Protein AF-A0A8K0K5D2-F1 (afdb_monomer_lite)

Organism: Ladona fulva (NCBI:txid123851)

Radius of gyration: 26.98 Å; chains: 1; bounding box: 71×45×86 Å

Sequence (414 aa):
MEVMEEGNLMDRVQILLQRDLAYYEKNQKVLQERLCSEVVGGQLDFPHHASFASVKLVSWWEGEYVAAFHKPSGFLPTREDELKADGASDSDEAEAPVRTSVPEEFVRLTQSSSAQLLEHLHTLSQEALDHADLTVLTGTLGAAALTRNSLWCYNELLKRGSDVGGLSLYSCFKQFNEMVEALAERLLDLHNRLLSLYILQDADSLNWEQNQPFFEGQRGSFIIQMWWCYMQGTKEDLWNTVPPKTAQRVFAGMLNESLTILTVRYSQASPSMSRGSLLVLDISNLLLCVRHLLPTICTNKSELIGLSNQNKVVRDIHAKCHELLSCLIIRGCPLPLLYKHFRKTGDTVPIFSQRPTTPAPWYMVVSPNFFPELPTKEFTTKDLQDKFAVALDLIVLMAQPEASWPLLLKAYIP

Structure (mmCIF, N/CA/C/O backbone):
data_AF-A0A8K0K5D2-F1
#
_entry.id   AF-A0A8K0K5D2-F1
#
loop_
_atom_site.group_PDB
_atom_site.id
_atom_site.type_symbol
_atom_site.label_atom_id
_atom_site.label_alt_id
_atom_site.label_comp_id
_atom_site.label_asym_id
_atom_site.label_entity_id
_atom_site.label_seq_id
_atom_site.pdbx_PDB_ins_code
_atom_site.Cartn_x
_atom_site.Cartn_y
_atom_site.Cartn_z
_atom_site.occupancy
_atom_site.B_iso_or_equiv
_atom_site.auth_seq_id
_atom_site.auth_comp_id
_atom_site.auth_asym_id
_atom_site.auth_atom_id
_atom_site.pdbx_PDB_model_num
ATOM 1 N N . MET A 1 1 ? -0.897 0.583 -30.773 1.00 53.53 1 MET A N 1
ATOM 2 C CA . MET A 1 1 ? -0.186 1.756 -31.324 1.00 53.53 1 MET A CA 1
ATOM 3 C C . MET A 1 1 ? 0.954 1.213 -32.176 1.00 53.53 1 MET A C 1
ATOM 5 O O . MET A 1 1 ? 1.812 0.547 -31.617 1.00 53.53 1 MET A O 1
ATOM 9 N N . GLU A 1 2 ? 0.930 1.394 -33.498 1.00 49.62 2 GLU A N 1
ATOM 10 C CA . GLU A 1 2 ? 2.042 0.973 -34.369 1.00 49.62 2 GLU A CA 1
ATOM 11 C C . GLU A 1 2 ? 3.154 2.024 -34.307 1.00 49.62 2 GLU A C 1
ATOM 13 O O . GLU A 1 2 ? 2.929 3.205 -34.588 1.00 49.62 2 GLU A O 1
ATOM 18 N N . VAL A 1 3 ? 4.346 1.617 -33.878 1.00 58.38 3 VAL A N 1
ATOM 19 C CA . VAL A 1 3 ? 5.532 2.477 -33.787 1.00 58.38 3 VAL A CA 1
ATOM 20 C C . VAL A 1 3 ? 6.491 2.041 -34.887 1.00 58.38 3 VAL A C 1
ATOM 22 O O . VAL A 1 3 ? 6.692 0.845 -35.063 1.00 58.38 3 VAL A O 1
ATOM 25 N N . MET A 1 4 ? 7.058 2.993 -35.633 1.00 57.72 4 MET A N 1
ATOM 26 C CA . MET A 1 4 ? 8.038 2.686 -36.680 1.00 57.72 4 MET A CA 1
ATOM 27 C C . MET A 1 4 ? 9.211 1.891 -36.091 1.00 57.72 4 MET A C 1
ATOM 29 O O . MET A 1 4 ? 9.847 2.334 -35.131 1.00 57.72 4 MET A O 1
ATOM 33 N N . GLU A 1 5 ? 9.482 0.715 -36.658 1.00 57.72 5 GLU A N 1
ATOM 34 C CA . GLU A 1 5 ? 10.556 -0.175 -36.198 1.00 57.72 5 GLU A CA 1
ATOM 35 C C . GLU A 1 5 ? 11.921 0.160 -36.820 1.00 57.72 5 GLU A C 1
ATOM 37 O O . GLU A 1 5 ? 12.951 -0.269 -36.294 1.00 57.72 5 GLU A O 1
ATOM 42 N N . GLU A 1 6 ? 11.936 0.994 -37.863 1.00 55.28 6 GLU A N 1
ATOM 43 C CA . GLU A 1 6 ? 13.116 1.373 -38.643 1.00 55.28 6 GLU A CA 1
ATOM 44 C C . GLU A 1 6 ? 13.497 2.847 -38.400 1.00 55.28 6 GLU A C 1
ATOM 46 O O . GLU A 1 6 ? 12.643 3.735 -38.437 1.00 55.28 6 GLU A O 1
ATOM 51 N N . GLY A 1 7 ? 14.781 3.109 -38.123 1.00 64.00 7 GLY A N 1
ATOM 52 C CA . GLY A 1 7 ? 15.329 4.452 -37.872 1.00 64.00 7 GLY A CA 1
ATOM 53 C C . GLY A 1 7 ? 16.227 4.544 -36.630 1.00 64.00 7 GLY A C 1
ATOM 54 O O . GLY A 1 7 ? 16.322 3.597 -35.847 1.00 64.00 7 GLY A O 1
ATOM 55 N N . ASN A 1 8 ? 16.882 5.698 -36.447 1.00 80.50 8 ASN A N 1
ATOM 56 C CA . ASN A 1 8 ? 17.712 5.989 -35.271 1.00 80.50 8 ASN A CA 1
ATOM 57 C C . ASN A 1 8 ? 16.863 5.914 -33.988 1.00 80.50 8 ASN A C 1
ATOM 59 O O . ASN A 1 8 ? 15.757 6.456 -33.934 1.00 80.50 8 ASN A O 1
ATOM 63 N N . LEU A 1 9 ? 17.383 5.255 -32.945 1.00 81.38 9 LEU A N 1
ATOM 64 C CA . LEU A 1 9 ? 16.699 5.094 -31.661 1.00 81.38 9 LEU A CA 1
ATOM 65 C C . LEU A 1 9 ? 16.217 6.432 -31.086 1.00 81.38 9 LEU A C 1
ATOM 67 O O . LEU A 1 9 ? 15.094 6.512 -30.600 1.00 81.38 9 LEU A O 1
ATOM 71 N N . MET A 1 10 ? 17.024 7.490 -31.168 1.00 86.56 10 MET A N 1
ATOM 72 C CA . MET A 1 10 ? 16.673 8.779 -30.564 1.00 86.56 10 MET A CA 1
ATOM 73 C C . MET A 1 10 ? 15.454 9.435 -31.223 1.00 86.56 10 MET A C 1
ATOM 75 O O . MET A 1 10 ? 14.597 9.965 -30.515 1.00 86.56 10 MET A O 1
ATOM 79 N N . ASP A 1 11 ? 15.323 9.328 -32.546 1.00 84.38 11 ASP A N 1
ATOM 80 C CA . ASP A 1 11 ? 14.162 9.850 -33.278 1.00 84.38 11 ASP A CA 1
ATOM 81 C C . ASP A 1 11 ? 12.899 9.055 -32.921 1.00 84.38 11 ASP A C 1
ATOM 83 O O . ASP A 1 11 ? 11.819 9.612 -32.707 1.00 84.38 11 ASP A O 1
ATOM 87 N N . ARG A 1 12 ? 13.043 7.733 -32.772 1.00 86.50 12 ARG A N 1
ATOM 88 C CA . ARG A 1 12 ? 11.950 6.849 -32.352 1.00 86.50 12 ARG A CA 1
ATOM 89 C C . ARG A 1 12 ? 11.453 7.171 -30.949 1.00 86.50 12 ARG A C 1
ATOM 91 O O . ARG A 1 12 ? 10.247 7.126 -30.724 1.00 86.50 12 ARG A O 1
ATOM 98 N N . VAL A 1 13 ? 12.356 7.491 -30.019 1.00 89.31 13 VAL A N 1
ATOM 99 C CA . VAL A 1 13 ? 11.999 7.874 -28.644 1.00 89.31 13 VAL A CA 1
ATOM 100 C C . VAL A 1 13 ? 11.172 9.154 -28.642 1.00 89.31 13 VAL A C 1
ATOM 102 O O . VAL A 1 13 ? 10.102 9.171 -28.040 1.00 89.31 13 VAL A O 1
ATOM 105 N N . GLN A 1 14 ? 11.588 10.185 -29.379 1.00 89.12 14 GLN A N 1
ATOM 106 C CA . GLN A 1 14 ? 10.822 11.432 -29.470 1.00 89.12 14 GLN A CA 1
ATOM 107 C C . GLN A 1 14 ? 9.414 11.202 -30.031 1.00 89.12 14 GLN A C 1
ATOM 109 O O . GLN A 1 14 ? 8.433 11.663 -29.448 1.00 89.12 14 GLN A O 1
ATOM 114 N N . ILE A 1 15 ? 9.296 10.435 -31.119 1.00 89.88 15 ILE A N 1
ATOM 115 C CA . ILE A 1 15 ? 8.000 10.108 -31.731 1.00 89.88 15 ILE A CA 1
ATOM 116 C C . ILE A 1 15 ? 7.124 9.293 -30.769 1.00 89.88 15 ILE A C 1
ATOM 118 O O . ILE A 1 15 ? 5.917 9.523 -30.688 1.00 89.88 15 ILE A O 1
ATOM 122 N N . LEU A 1 16 ? 7.711 8.337 -30.044 1.00 91.88 16 LEU A N 1
ATOM 123 C CA . LEU A 1 16 ? 6.999 7.509 -29.073 1.00 91.88 16 LEU A CA 1
ATOM 124 C C . LEU A 1 16 ? 6.401 8.360 -27.950 1.00 91.88 16 LEU A C 1
ATOM 126 O O . LEU A 1 16 ? 5.209 8.239 -27.680 1.00 91.88 16 LEU A O 1
ATOM 130 N N . LEU A 1 17 ? 7.200 9.239 -27.340 1.00 92.81 17 LEU A N 1
ATOM 131 C CA . LEU A 1 17 ? 6.755 10.089 -26.232 1.00 92.81 17 LEU A CA 1
ATOM 132 C C . LEU A 1 17 ? 5.709 11.115 -26.687 1.00 92.81 17 LEU A C 1
ATOM 134 O O . LEU A 1 17 ? 4.690 11.285 -26.025 1.00 92.81 17 LEU A O 1
ATOM 138 N N . GLN A 1 18 ? 5.886 11.722 -27.867 1.00 91.44 18 GLN A N 1
ATOM 139 C CA . GLN A 1 18 ? 4.879 12.618 -28.451 1.00 91.44 18 GLN A CA 1
ATOM 140 C C . GLN A 1 18 ? 3.539 11.910 -28.688 1.00 91.44 18 GLN A C 1
ATOM 142 O O . GLN A 1 18 ? 2.478 12.475 -28.425 1.00 91.44 18 GLN A O 1
ATOM 147 N N . ARG A 1 19 ? 3.565 10.665 -29.177 1.00 90.62 19 ARG A N 1
ATOM 148 C CA . ARG A 1 19 ? 2.346 9.872 -29.399 1.00 90.62 19 ARG A CA 1
ATOM 149 C C . ARG A 1 19 ? 1.691 9.430 -28.098 1.00 90.62 19 ARG A C 1
ATOM 151 O O . ARG A 1 19 ? 0.464 9.390 -28.042 1.00 90.62 19 ARG A O 1
ATOM 158 N N . ASP A 1 20 ? 2.485 9.092 -27.087 1.00 91.50 20 ASP A N 1
ATOM 159 C CA . ASP A 1 20 ? 1.987 8.750 -25.755 1.00 91.50 20 ASP A CA 1
ATOM 160 C C . ASP A 1 20 ? 1.279 9.955 -25.119 1.00 91.50 20 ASP A C 1
ATOM 162 O O . ASP A 1 20 ? 0.144 9.827 -24.660 1.00 91.50 20 ASP A O 1
ATOM 166 N N . LEU A 1 21 ? 1.876 11.149 -25.217 1.00 90.88 21 LEU A N 1
ATOM 167 C CA . LEU A 1 21 ? 1.262 12.386 -24.735 1.00 90.88 21 LEU A CA 1
ATOM 168 C C . LEU A 1 21 ? -0.018 12.737 -25.508 1.00 90.88 21 LEU A C 1
ATOM 170 O O . LEU A 1 21 ? -1.050 12.986 -24.896 1.00 90.88 21 LEU A O 1
ATOM 174 N N . ALA A 1 22 ? -0.007 12.666 -26.842 1.00 91.25 22 ALA A N 1
ATOM 175 C CA . ALA A 1 22 ? -1.207 12.913 -27.649 1.00 91.25 22 ALA A CA 1
ATOM 176 C C . ALA A 1 22 ? -2.334 11.901 -27.356 1.00 91.25 22 ALA A C 1
ATOM 178 O O . ALA A 1 22 ? -3.524 12.226 -27.419 1.00 91.25 22 ALA A O 1
ATOM 179 N N . TYR A 1 23 ? -1.979 10.652 -27.036 1.00 91.00 23 TYR A N 1
ATOM 180 C CA . TYR A 1 23 ? -2.945 9.652 -26.591 1.00 91.00 23 TYR A CA 1
ATOM 181 C C . TYR A 1 23 ? -3.534 10.018 -25.226 1.00 91.00 23 TYR A C 1
ATOM 183 O O . TYR A 1 23 ? -4.754 9.921 -25.062 1.00 91.00 23 TYR A O 1
ATOM 191 N N . TYR A 1 24 ? -2.696 10.459 -24.284 1.00 90.62 24 TYR A N 1
ATOM 192 C CA . TYR A 1 24 ? -3.140 10.965 -22.990 1.00 90.62 24 TYR A CA 1
ATOM 193 C C . TYR A 1 24 ? -4.082 12.162 -23.153 1.00 90.62 24 TYR A C 1
ATOM 195 O O . TYR A 1 24 ? -5.208 12.097 -22.674 1.00 90.62 24 TYR A O 1
ATOM 203 N N . GLU A 1 25 ? -3.703 13.193 -23.909 1.00 89.62 25 GLU A N 1
ATOM 204 C CA . GLU A 1 25 ? -4.535 14.384 -24.139 1.00 89.62 25 GLU A CA 1
ATOM 205 C C . GLU A 1 25 ? -5.926 14.018 -24.677 1.00 89.62 25 GLU A C 1
ATOM 207 O O . GLU A 1 25 ? -6.945 14.544 -24.223 1.00 89.62 25 GLU A O 1
ATOM 212 N N . LYS A 1 26 ? -5.986 13.054 -25.604 1.00 91.94 26 LYS A N 1
ATOM 213 C CA . LYS A 1 26 ? -7.237 12.607 -26.226 1.00 91.94 26 LYS A CA 1
ATOM 214 C C . LYS A 1 26 ? -8.108 11.737 -25.317 1.00 91.94 26 LYS A C 1
ATOM 216 O O . LYS A 1 26 ? -9.331 11.828 -25.398 1.00 91.94 26 LYS A O 1
ATOM 221 N N . ASN A 1 27 ? -7.510 10.841 -24.531 1.00 87.44 27 ASN A N 1
ATOM 222 C CA . ASN A 1 27 ? -8.244 9.785 -23.818 1.00 87.44 27 ASN A CA 1
ATOM 223 C C . ASN A 1 27 ? -8.239 9.948 -22.294 1.00 87.44 27 ASN A C 1
ATOM 225 O O . ASN A 1 27 ? -8.921 9.180 -21.617 1.00 87.44 27 ASN A O 1
ATOM 229 N N . GLN A 1 28 ? -7.466 10.902 -21.769 1.00 86.62 28 GLN A N 1
ATOM 230 C CA . GLN A 1 28 ? -7.230 11.135 -20.341 1.00 86.62 28 GLN A CA 1
ATOM 231 C C . GLN A 1 28 ? -6.779 9.862 -19.614 1.00 86.62 28 GLN A C 1
ATOM 233 O O . GLN A 1 28 ? -7.202 9.559 -18.506 1.00 86.62 28 GLN A O 1
ATOM 238 N N . LYS A 1 29 ? -5.968 9.045 -20.299 1.00 85.69 29 LYS A N 1
ATOM 239 C CA . LYS A 1 29 ? -5.442 7.771 -19.800 1.00 85.69 29 LYS A CA 1
ATOM 240 C C . LYS A 1 29 ? -4.073 7.505 -20.397 1.00 85.69 29 LYS A C 1
ATOM 242 O O . LYS A 1 29 ? -3.866 7.717 -21.589 1.00 85.69 29 LYS A O 1
ATOM 247 N N . VAL A 1 30 ? -3.174 6.963 -19.582 1.00 86.38 30 VAL A N 1
ATOM 248 C CA . VAL A 1 30 ? -1.895 6.421 -20.054 1.00 86.38 30 VAL A CA 1
ATOM 249 C C . VAL A 1 30 ? -2.147 5.039 -20.641 1.00 86.38 30 VAL A C 1
ATOM 251 O O . VAL A 1 30 ? -2.844 4.221 -20.036 1.00 86.38 30 VAL A O 1
ATOM 254 N N . LEU A 1 31 ? -1.596 4.767 -21.823 1.00 88.12 31 LEU A N 1
ATOM 255 C CA . LEU A 1 31 ? -1.657 3.431 -22.402 1.00 88.12 31 LEU A CA 1
ATOM 256 C C . LEU A 1 31 ? -0.750 2.508 -21.582 1.00 88.12 31 LEU A C 1
ATOM 258 O O . LEU A 1 31 ? 0.456 2.731 -21.514 1.00 88.12 31 LEU A O 1
ATOM 262 N N . GLN A 1 32 ? -1.327 1.492 -20.946 1.00 87.19 32 GLN A N 1
ATOM 263 C CA . GLN A 1 32 ? -0.599 0.552 -20.095 1.00 87.19 32 GLN A CA 1
ATOM 264 C C . GLN A 1 32 ? -0.482 -0.812 -20.771 1.00 87.19 32 GLN A C 1
ATOM 266 O O . GLN A 1 32 ? -1.397 -1.255 -21.467 1.00 87.19 32 GLN A O 1
ATOM 271 N N . GLU A 1 33 ? 0.638 -1.483 -20.536 1.00 87.44 33 GLU A N 1
ATOM 272 C CA . GLU A 1 33 ? 0.908 -2.843 -20.988 1.00 87.44 33 GLU A CA 1
ATOM 273 C C . GLU A 1 33 ? 1.219 -3.720 -19.770 1.00 87.44 33 GLU A C 1
ATOM 275 O O . GLU A 1 33 ? 1.858 -3.277 -18.809 1.00 87.44 33 GLU A O 1
ATOM 280 N N . ARG A 1 34 ? 0.704 -4.952 -19.783 1.00 85.12 34 ARG A N 1
ATOM 281 C CA . ARG A 1 34 ? 0.892 -5.912 -18.694 1.00 85.12 34 ARG A CA 1
ATOM 282 C C . ARG A 1 34 ? 2.245 -6.593 -18.852 1.00 85.12 34 ARG A C 1
ATOM 284 O O . ARG A 1 34 ? 2.533 -7.147 -19.908 1.00 85.12 34 ARG A O 1
ATOM 291 N N . LEU A 1 35 ? 3.045 -6.580 -17.792 1.00 83.12 35 LEU A N 1
ATOM 292 C CA . LEU A 1 35 ? 4.319 -7.293 -17.747 1.00 83.12 35 LEU A CA 1
ATOM 293 C C . LEU A 1 35 ? 4.099 -8.775 -17.407 1.00 83.12 35 LEU A C 1
ATOM 295 O O . LEU A 1 35 ? 3.074 -9.142 -16.824 1.00 83.12 35 LEU A O 1
ATOM 299 N N . CYS A 1 36 ? 5.058 -9.632 -17.777 1.00 73.94 36 CYS A N 1
ATOM 300 C CA . CYS A 1 36 ? 4.991 -11.067 -17.490 1.00 73.94 36 CYS A CA 1
ATOM 301 C C . CYS A 1 36 ? 4.777 -11.306 -15.989 1.00 73.94 36 CYS A C 1
ATOM 303 O O . CYS A 1 36 ? 5.543 -10.811 -15.160 1.00 73.94 36 CYS A O 1
ATOM 305 N N . SER A 1 37 ? 3.752 -12.090 -15.641 1.00 67.38 37 SER A N 1
ATOM 306 C CA . SER A 1 37 ? 3.362 -12.347 -14.250 1.00 67.38 37 SER A CA 1
ATOM 307 C C . SER A 1 37 ? 4.452 -13.021 -13.417 1.00 67.38 37 SER A C 1
ATOM 309 O O . SER A 1 37 ? 4.413 -12.915 -12.199 1.00 67.38 37 SER A O 1
ATOM 311 N N . GLU A 1 38 ? 5.413 -13.691 -14.054 1.00 67.81 38 GLU A N 1
ATOM 312 C CA . GLU A 1 38 ? 6.522 -14.374 -13.377 1.00 67.81 38 GLU A CA 1
ATOM 313 C C . GLU A 1 38 ? 7.615 -13.418 -12.879 1.00 67.81 38 GLU A C 1
ATOM 315 O O . GLU A 1 38 ? 8.400 -13.784 -12.009 1.00 67.81 38 GLU A O 1
ATOM 320 N N . VAL A 1 39 ? 7.674 -12.198 -13.424 1.00 73.56 39 VAL A N 1
ATOM 321 C CA . VAL A 1 39 ? 8.721 -11.209 -13.112 1.00 73.56 39 VAL A CA 1
ATOM 322 C C . VAL A 1 39 ? 8.238 -10.173 -12.095 1.00 73.56 39 VAL A C 1
ATOM 324 O O . VAL A 1 39 ? 9.048 -9.440 -11.531 1.00 73.56 39 VAL A O 1
ATOM 327 N N . VAL A 1 40 ? 6.926 -10.097 -11.853 1.00 82.06 40 VAL A N 1
ATOM 328 C CA . VAL A 1 40 ? 6.324 -9.078 -10.989 1.00 82.06 40 VAL A CA 1
ATOM 329 C C . VAL A 1 40 ? 6.825 -9.204 -9.551 1.00 82.06 40 VAL A C 1
ATOM 331 O O . VAL A 1 40 ? 6.923 -10.299 -9.017 1.00 82.06 40 VAL A O 1
ATOM 334 N N . GLY A 1 41 ? 7.125 -8.063 -8.923 1.00 84.12 41 GLY A N 1
ATOM 335 C CA . GLY A 1 41 ? 7.631 -7.994 -7.560 1.00 84.12 41 GLY A CA 1
ATOM 336 C C . GLY A 1 41 ? 9.082 -8.454 -7.426 1.00 84.12 41 GLY A C 1
ATOM 337 O O . GLY A 1 41 ? 9.992 -7.852 -8.009 1.00 84.12 41 GLY A O 1
ATOM 338 N N . GLY A 1 42 ? 9.333 -9.440 -6.567 1.00 83.06 42 GLY A N 1
ATOM 339 C CA . GLY A 1 42 ? 10.688 -9.922 -6.282 1.00 83.06 42 GLY A CA 1
ATOM 340 C C . GLY A 1 42 ? 11.615 -8.888 -5.614 1.00 83.06 42 GLY A C 1
ATOM 341 O O . GLY A 1 42 ? 11.189 -7.967 -4.906 1.00 83.06 42 GLY A O 1
ATOM 342 N N . GLN A 1 43 ? 12.936 -9.042 -5.774 1.00 83.56 43 GLN A N 1
ATOM 343 C CA . GLN A 1 43 ? 13.911 -8.186 -5.077 1.00 83.56 43 GLN A CA 1
ATOM 344 C C . GLN A 1 43 ? 13.845 -6.723 -5.537 1.00 83.56 43 GLN A C 1
ATOM 346 O O . GLN A 1 43 ? 13.890 -5.835 -4.684 1.00 83.56 43 GLN A O 1
ATOM 351 N N . LEU A 1 44 ? 13.693 -6.493 -6.844 1.00 86.69 44 LEU A N 1
ATOM 352 C CA . LEU A 1 44 ? 13.645 -5.159 -7.451 1.00 86.69 44 LEU A CA 1
ATOM 353 C C . LEU A 1 44 ? 12.244 -4.534 -7.460 1.00 86.69 44 LEU A C 1
ATOM 355 O O . LEU A 1 44 ? 12.114 -3.380 -7.858 1.00 86.69 44 LEU A O 1
ATOM 359 N N . ASP A 1 45 ? 11.217 -5.252 -6.997 1.00 90.44 45 ASP A N 1
ATOM 360 C CA . ASP A 1 45 ? 9.832 -4.772 -6.957 1.00 90.44 45 ASP A CA 1
ATOM 361 C C . ASP A 1 45 ? 9.337 -4.355 -8.353 1.00 90.44 45 ASP A C 1
ATOM 363 O O . ASP A 1 45 ? 9.116 -3.176 -8.627 1.00 90.44 45 ASP A O 1
ATOM 367 N N . PHE A 1 46 ? 9.270 -5.303 -9.291 1.00 90.25 46 PHE A N 1
ATOM 368 C CA . PHE A 1 46 ? 8.736 -5.029 -10.628 1.00 90.25 46 PHE A CA 1
ATOM 369 C C . PHE A 1 46 ? 7.228 -4.754 -10.585 1.00 90.25 46 PHE A C 1
ATOM 371 O O . PHE A 1 46 ? 6.522 -5.369 -9.787 1.00 90.25 46 PHE A O 1
ATOM 378 N N . PRO A 1 47 ? 6.715 -3.855 -11.440 1.00 91.00 47 PRO A N 1
ATOM 379 C CA . PRO A 1 47 ? 5.286 -3.577 -11.515 1.00 91.00 47 PRO A CA 1
ATOM 380 C C . PRO A 1 47 ? 4.509 -4.672 -12.262 1.00 91.00 47 PRO A C 1
ATOM 382 O O . PRO A 1 47 ? 5.068 -5.391 -13.084 1.00 91.00 47 PRO A O 1
ATOM 385 N N . HIS A 1 48 ? 3.193 -4.744 -12.035 1.00 86.94 48 HIS A N 1
ATOM 386 C CA . HIS A 1 48 ? 2.275 -5.537 -12.869 1.00 86.94 48 HIS A CA 1
ATOM 387 C C . HIS A 1 48 ? 2.045 -4.903 -14.249 1.00 86.94 48 HIS A C 1
ATOM 389 O O . HIS A 1 48 ? 1.940 -5.604 -15.257 1.00 86.94 48 HIS A O 1
ATOM 395 N N . HIS A 1 49 ? 1.960 -3.573 -14.282 1.00 88.62 49 HIS A N 1
ATOM 396 C CA . HIS A 1 49 ? 1.678 -2.779 -15.470 1.00 88.62 49 HIS A CA 1
ATOM 397 C C . HIS A 1 49 ? 2.666 -1.619 -15.565 1.00 88.62 49 HIS A C 1
ATOM 399 O O . HIS A 1 49 ? 3.051 -1.028 -14.557 1.00 88.62 49 HIS A O 1
ATOM 405 N N . ALA A 1 50 ? 3.061 -1.266 -16.780 1.00 90.44 50 ALA A N 1
ATOM 406 C CA . ALA A 1 50 ? 3.881 -0.091 -17.045 1.00 90.44 50 ALA A CA 1
ATOM 407 C C . ALA A 1 50 ? 3.343 0.646 -18.274 1.00 90.44 50 ALA A C 1
ATOM 409 O O . ALA A 1 50 ? 2.575 0.081 -19.056 1.00 90.44 50 ALA A O 1
ATOM 410 N N . SER A 1 51 ? 3.716 1.918 -18.450 1.00 91.94 51 SER A N 1
ATOM 411 C CA . SER A 1 51 ? 3.306 2.650 -19.651 1.00 91.94 51 SER A CA 1
ATOM 412 C C . SER A 1 51 ? 3.887 1.983 -20.895 1.00 91.94 51 SER A C 1
ATOM 414 O O . SER A 1 51 ? 5.048 1.565 -20.901 1.00 91.94 51 SER A O 1
ATOM 416 N N . PHE A 1 52 ? 3.102 1.932 -21.968 1.00 91.19 52 PHE A N 1
ATOM 417 C CA . PHE A 1 52 ? 3.517 1.387 -23.258 1.00 91.19 52 PHE A CA 1
ATOM 418 C C . PHE A 1 52 ? 4.836 2.013 -23.732 1.00 91.19 52 PHE A C 1
ATOM 420 O O . PHE A 1 52 ? 5.728 1.310 -24.209 1.00 91.19 52 PHE A O 1
ATOM 427 N N . ALA A 1 53 ? 5.002 3.325 -23.528 1.00 92.19 53 ALA A N 1
ATOM 428 C CA . ALA A 1 53 ? 6.237 4.028 -23.851 1.00 92.19 53 ALA A CA 1
ATOM 429 C C . ALA A 1 53 ? 7.459 3.456 -23.106 1.00 92.19 53 ALA A C 1
ATOM 431 O O . ALA A 1 53 ? 8.488 3.191 -23.726 1.00 92.19 53 ALA A O 1
ATOM 432 N N . SER A 1 54 ? 7.344 3.210 -21.797 1.00 93.50 54 SER A N 1
ATOM 433 C CA . SER A 1 54 ? 8.439 2.640 -20.999 1.00 93.50 54 SER A CA 1
ATOM 434 C C . SER A 1 54 ? 8.760 1.193 -21.387 1.00 93.50 54 SER A C 1
ATOM 436 O O . SER A 1 54 ? 9.932 0.847 -21.520 1.00 93.50 54 SER A O 1
ATOM 438 N N . VAL A 1 55 ? 7.741 0.369 -21.661 1.00 92.06 55 VAL A N 1
ATOM 439 C CA . VAL A 1 55 ? 7.926 -1.026 -22.094 1.00 92.06 55 VAL A CA 1
ATOM 440 C C . VAL A 1 55 ? 8.665 -1.085 -23.428 1.00 92.06 55 VAL A C 1
ATOM 442 O O . VAL A 1 55 ? 9.648 -1.820 -23.568 1.00 92.06 55 VAL A O 1
ATOM 445 N N . LYS A 1 56 ? 8.248 -0.271 -24.406 1.00 91.38 56 LYS A N 1
ATOM 446 C CA . LYS A 1 56 ? 8.921 -0.207 -25.709 1.00 91.38 56 LYS A CA 1
ATOM 447 C C . LYS A 1 56 ? 10.335 0.338 -25.598 1.00 91.38 56 LYS A C 1
ATOM 449 O O . LYS A 1 56 ? 11.229 -0.231 -26.218 1.00 91.38 56 LYS A O 1
ATOM 454 N N . LEU A 1 57 ? 10.556 1.369 -24.785 1.00 92.19 57 LEU A N 1
ATOM 455 C CA . LEU A 1 57 ? 11.891 1.922 -24.579 1.00 92.19 57 LEU A CA 1
ATOM 456 C C . LEU A 1 57 ? 12.857 0.876 -24.011 1.00 92.19 57 LEU A C 1
ATOM 458 O O . LEU A 1 57 ? 13.943 0.688 -24.552 1.00 92.19 57 LEU A O 1
ATOM 462 N N . VAL A 1 58 ? 12.441 0.157 -22.969 1.00 92.12 58 VAL A N 1
ATOM 463 C CA . VAL A 1 58 ? 13.253 -0.894 -22.344 1.00 92.12 58 VAL A CA 1
ATOM 464 C C . VAL A 1 58 ? 13.511 -2.055 -23.309 1.00 92.12 58 VAL A C 1
ATOM 466 O O . VAL A 1 58 ? 14.630 -2.561 -23.362 1.00 92.12 58 VAL A O 1
ATOM 469 N N . SER A 1 59 ? 12.521 -2.420 -24.129 1.00 90.12 59 SER A N 1
ATOM 470 C CA . SER A 1 59 ? 12.692 -3.427 -25.188 1.00 90.12 59 SER A CA 1
ATOM 471 C C . SER A 1 59 ? 13.718 -2.988 -26.238 1.00 90.12 59 SER A C 1
ATOM 473 O O . SER A 1 59 ? 14.506 -3.795 -26.727 1.00 90.12 59 SER A O 1
ATOM 475 N N . TRP A 1 60 ? 13.740 -1.700 -26.592 1.00 90.44 60 TRP A N 1
ATOM 476 C CA . TRP A 1 60 ? 14.742 -1.164 -27.514 1.00 90.44 60 TRP A CA 1
ATOM 477 C C . TRP A 1 60 ? 16.131 -1.116 -26.886 1.00 90.44 60 TRP A C 1
ATOM 479 O O . TRP A 1 60 ? 17.099 -1.427 -27.574 1.00 90.44 60 TRP A O 1
ATOM 489 N N . TRP A 1 61 ? 16.232 -0.788 -25.596 1.00 92.00 61 TRP A N 1
ATOM 490 C CA . TRP A 1 61 ? 17.494 -0.875 -24.862 1.00 92.00 61 TRP A CA 1
ATOM 491 C C . TRP A 1 61 ? 18.042 -2.298 -24.828 1.00 92.00 61 TRP A C 1
ATOM 493 O O . TRP A 1 61 ? 19.239 -2.461 -25.025 1.00 92.00 61 TRP A O 1
ATOM 503 N N . GLU A 1 62 ? 17.198 -3.318 -24.653 1.00 89.69 62 GLU A N 1
ATOM 504 C CA . GLU A 1 62 ? 17.659 -4.712 -24.707 1.00 89.69 62 GLU A CA 1
ATOM 505 C C . GLU A 1 62 ? 18.234 -5.049 -26.089 1.00 89.69 62 GLU A C 1
ATOM 507 O O . GLU A 1 62 ? 19.317 -5.621 -26.186 1.00 89.69 62 GLU A O 1
ATOM 512 N N . GLY A 1 63 ? 17.566 -4.622 -27.166 1.00 86.81 63 GLY A N 1
ATOM 513 C CA . GLY A 1 63 ? 18.084 -4.790 -28.527 1.00 86.81 63 GLY A CA 1
ATOM 514 C C . GLY A 1 63 ? 19.441 -4.108 -28.743 1.00 86.81 63 GLY A C 1
ATOM 515 O O . GLY A 1 63 ? 20.336 -4.696 -29.346 1.00 86.81 63 GLY A O 1
ATOM 516 N N . GLU A 1 64 ? 19.624 -2.894 -28.214 1.00 87.62 64 GLU A N 1
ATOM 517 C CA . GLU A 1 64 ? 20.915 -2.191 -28.263 1.00 87.62 64 GLU A CA 1
ATOM 518 C C . GLU A 1 64 ? 21.984 -2.831 -27.366 1.00 87.62 64 GLU A C 1
ATOM 520 O O . GLU A 1 64 ? 23.166 -2.796 -27.705 1.00 87.62 64 GLU A O 1
ATOM 525 N N . TYR A 1 65 ? 21.592 -3.430 -26.240 1.00 87.75 65 TYR A N 1
ATOM 526 C CA . TYR A 1 65 ? 22.498 -4.151 -25.351 1.00 87.75 65 TYR A CA 1
ATOM 527 C C . TYR A 1 65 ? 23.025 -5.426 -26.018 1.00 87.75 65 TYR A C 1
ATOM 529 O O . TYR A 1 65 ? 24.234 -5.655 -26.045 1.00 87.75 65 TYR A O 1
ATOM 537 N N . VAL A 1 66 ? 22.136 -6.229 -26.614 1.00 87.38 66 VAL A N 1
ATOM 538 C CA . VAL A 1 66 ? 22.510 -7.438 -27.366 1.00 87.38 66 VAL A CA 1
ATOM 539 C C . VAL A 1 66 ? 23.439 -7.085 -28.526 1.00 87.38 66 VAL A C 1
ATOM 541 O O . VAL A 1 66 ? 24.431 -7.777 -28.747 1.00 87.38 66 VAL A O 1
ATOM 544 N N . ALA A 1 67 ? 23.161 -5.983 -29.225 1.00 86.25 67 ALA A N 1
ATOM 545 C CA . ALA A 1 67 ? 24.022 -5.457 -30.277 1.00 86.25 67 ALA A CA 1
ATOM 546 C C . ALA A 1 67 ? 25.424 -5.071 -29.763 1.00 86.25 67 ALA A C 1
ATOM 548 O O . ALA A 1 67 ? 26.416 -5.430 -30.394 1.00 86.25 67 ALA A O 1
ATOM 549 N N . ALA A 1 68 ? 25.509 -4.411 -28.601 1.00 85.75 68 ALA A N 1
ATOM 550 C CA . ALA A 1 68 ? 26.766 -3.902 -28.044 1.00 85.75 68 ALA A CA 1
ATOM 551 C C . ALA A 1 68 ? 27.649 -4.969 -27.388 1.00 85.75 68 ALA A C 1
ATOM 553 O O . ALA A 1 68 ? 28.876 -4.865 -27.411 1.00 85.75 68 ALA A O 1
ATOM 554 N N . PHE A 1 69 ? 27.034 -5.960 -26.742 1.00 84.25 69 PHE A N 1
ATOM 555 C CA . PHE A 1 69 ? 27.731 -6.946 -25.909 1.00 84.25 69 PHE A CA 1
ATOM 556 C C . PHE A 1 69 ? 27.668 -8.370 -26.472 1.00 84.25 69 PHE A C 1
ATOM 558 O O . PHE A 1 69 ? 28.244 -9.280 -25.875 1.00 84.25 69 PHE A O 1
ATOM 565 N N . HIS A 1 70 ? 26.974 -8.573 -27.599 1.00 83.31 70 HIS A N 1
ATOM 566 C CA . HIS A 1 70 ? 26.772 -9.870 -28.261 1.00 83.31 70 HIS A CA 1
ATOM 567 C C . HIS A 1 70 ? 26.236 -10.967 -27.330 1.00 83.31 70 HIS A C 1
ATOM 569 O O . HIS A 1 70 ? 26.499 -12.156 -27.514 1.00 83.31 70 HIS A O 1
ATOM 575 N N . LYS A 1 71 ? 25.491 -10.564 -26.297 1.00 83.19 71 LYS A N 1
ATOM 576 C CA . LYS A 1 71 ? 24.895 -11.454 -25.306 1.00 83.19 71 LYS A CA 1
ATOM 577 C C . LYS A 1 71 ? 23.601 -10.830 -24.775 1.00 83.19 71 LYS A C 1
ATOM 579 O O . LYS A 1 71 ? 23.595 -9.625 -24.526 1.00 83.19 71 LYS A O 1
ATOM 584 N N . PRO A 1 72 ? 22.537 -11.621 -24.550 1.00 81.81 72 PRO A N 1
ATOM 585 C CA . PRO A 1 72 ? 21.354 -11.136 -23.848 1.00 81.81 72 PRO A CA 1
ATOM 586 C C . PRO A 1 72 ? 21.701 -10.704 -22.425 1.00 81.81 72 PRO A C 1
ATOM 588 O O . PRO A 1 72 ? 22.531 -11.327 -21.749 1.00 81.81 72 PRO A O 1
ATOM 591 N N . SER A 1 73 ? 21.036 -9.653 -21.947 1.00 79.19 73 SER A N 1
ATOM 592 C CA . SER A 1 73 ? 21.183 -9.209 -20.559 1.00 79.19 73 SER A CA 1
ATOM 593 C C . SER A 1 73 ? 20.549 -10.206 -19.576 1.00 79.19 73 SER A C 1
ATOM 595 O O . SER A 1 73 ? 20.903 -10.234 -18.395 1.00 79.19 73 SER A O 1
ATOM 597 N N . GLY A 1 74 ? 19.627 -11.042 -20.073 1.00 74.31 74 GLY A N 1
ATOM 598 C CA . GLY A 1 74 ? 18.792 -11.944 -19.279 1.00 74.31 74 GLY A CA 1
ATOM 599 C C . GLY A 1 74 ? 17.623 -11.235 -18.587 1.00 74.31 74 GLY A C 1
ATOM 600 O O . GLY A 1 74 ? 16.971 -11.839 -17.740 1.00 74.31 74 GLY A O 1
ATOM 601 N N . PHE A 1 75 ? 17.383 -9.958 -18.910 1.00 69.88 75 PHE A N 1
ATOM 602 C CA . PHE A 1 75 ? 16.307 -9.143 -18.347 1.00 69.88 75 PHE A CA 1
ATOM 603 C C . PHE A 1 75 ? 14.966 -9.337 -19.072 1.00 69.88 75 PHE A C 1
ATOM 605 O O . PHE A 1 75 ? 13.930 -9.431 -18.417 1.00 69.88 75 PHE A O 1
ATOM 612 N N . LEU A 1 76 ? 14.981 -9.416 -20.406 1.00 67.88 76 LEU A N 1
ATOM 613 C CA . LEU A 1 76 ? 13.822 -9.774 -21.229 1.00 67.88 76 LEU A CA 1
ATOM 614 C C . LEU A 1 76 ? 14.099 -11.099 -21.952 1.00 67.88 76 LEU A C 1
ATOM 616 O O .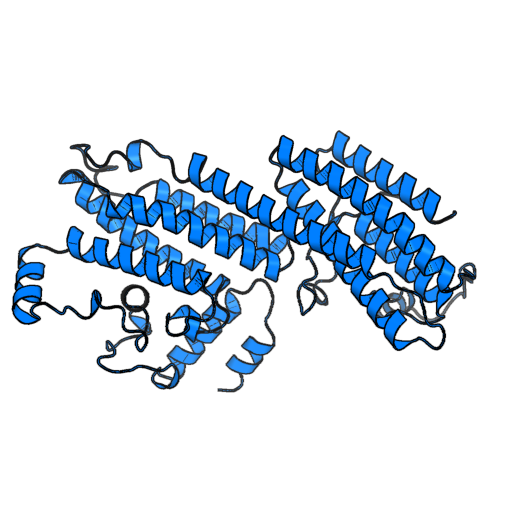 LEU A 1 76 ? 15.248 -11.336 -22.336 1.00 67.88 76 LEU A O 1
ATOM 620 N N . PRO A 1 77 ? 13.083 -11.961 -22.144 1.00 57.22 77 PRO A N 1
ATOM 621 C CA . PRO A 1 77 ? 13.226 -13.129 -23.002 1.00 57.22 77 PRO A CA 1
ATOM 622 C C . PRO A 1 77 ? 13.577 -12.679 -24.422 1.00 57.22 77 PRO A C 1
ATOM 624 O O . PRO A 1 77 ? 13.046 -11.688 -24.932 1.00 57.22 77 PRO A O 1
ATOM 627 N N . THR A 1 78 ? 14.503 -13.390 -25.058 1.00 55.66 78 THR A N 1
ATOM 628 C CA . THR A 1 78 ? 14.875 -13.102 -26.443 1.00 55.66 78 THR A CA 1
ATOM 629 C C . THR A 1 78 ? 13.731 -13.553 -27.350 1.00 55.66 78 THR A C 1
ATOM 631 O O . THR A 1 78 ? 13.070 -14.549 -27.071 1.00 55.66 78 THR A O 1
ATOM 634 N N . ARG A 1 79 ? 13.522 -12.890 -28.491 1.00 49.56 79 ARG A N 1
ATOM 635 C CA . ARG A 1 79 ? 12.533 -13.321 -29.502 1.00 49.56 79 ARG A CA 1
ATOM 636 C C . ARG A 1 79 ? 12.771 -14.773 -29.979 1.00 49.56 79 ARG A C 1
ATOM 638 O O . ARG A 1 79 ? 11.838 -15.460 -30.375 1.00 49.56 79 ARG A O 1
ATOM 645 N N . GLU A 1 80 ? 14.012 -15.259 -29.880 1.00 42.50 80 GLU A N 1
ATOM 646 C CA . GLU A 1 80 ? 14.397 -16.662 -30.107 1.00 42.50 80 GLU A CA 1
ATOM 647 C C . GLU A 1 80 ? 13.900 -17.635 -29.022 1.00 42.50 80 GLU A C 1
ATOM 649 O O . GLU A 1 80 ? 13.651 -18.802 -29.319 1.00 42.50 80 GLU A O 1
ATOM 654 N N . ASP A 1 81 ? 13.744 -17.178 -27.777 1.00 43.50 81 ASP A N 1
ATOM 655 C CA . ASP A 1 81 ? 13.237 -17.989 -26.665 1.00 43.50 81 ASP A CA 1
ATOM 656 C C . ASP A 1 81 ? 11.710 -18.161 -26.760 1.00 43.50 81 ASP A C 1
ATOM 658 O O . ASP A 1 81 ? 11.190 -19.235 -26.459 1.00 43.50 81 ASP A O 1
ATOM 662 N N . GLU A 1 82 ? 10.997 -17.148 -27.269 1.00 44.22 82 GLU A N 1
ATOM 663 C CA . GLU A 1 82 ? 9.560 -17.226 -27.579 1.00 44.22 82 GLU A CA 1
ATOM 664 C C . GLU A 1 82 ? 9.277 -18.183 -28.754 1.00 44.22 82 GLU A C 1
ATOM 666 O O . GLU A 1 82 ? 8.385 -19.026 -28.669 1.00 44.22 82 GLU A O 1
ATOM 671 N N . LEU A 1 83 ? 10.088 -18.137 -29.819 1.00 43.25 83 LEU A N 1
ATOM 672 C CA . LEU A 1 83 ? 9.963 -19.040 -30.977 1.00 43.25 83 LEU A CA 1
ATOM 673 C C . LEU A 1 83 ? 10.271 -20.508 -30.631 1.00 43.25 83 LEU A C 1
ATOM 675 O O . LEU A 1 83 ? 9.647 -21.420 -31.177 1.00 43.25 83 LEU A O 1
ATOM 679 N N . LYS A 1 84 ? 11.199 -20.750 -29.694 1.00 41.88 84 LYS A N 1
ATOM 680 C CA . LYS A 1 84 ? 11.511 -22.098 -29.187 1.00 41.88 84 LYS A CA 1
ATOM 681 C C . LYS A 1 84 ? 10.434 -22.648 -28.248 1.00 41.88 84 LYS A C 1
ATOM 683 O O . LYS A 1 84 ? 10.255 -23.865 -28.204 1.00 41.88 84 LYS A O 1
ATOM 688 N N . ALA A 1 85 ? 9.717 -21.790 -27.520 1.00 44.41 85 ALA A N 1
ATOM 689 C CA . ALA A 1 85 ? 8.615 -22.198 -26.646 1.00 44.41 85 ALA A CA 1
ATOM 690 C C . ALA A 1 85 ? 7.363 -22.640 -27.431 1.00 44.41 85 ALA A C 1
ATOM 692 O O . ALA A 1 85 ? 6.675 -23.564 -26.998 1.00 44.41 85 ALA A O 1
ATOM 693 N N . ASP A 1 86 ? 7.121 -22.059 -28.611 1.00 40.09 86 ASP A N 1
ATOM 694 C CA . ASP A 1 86 ? 5.955 -22.356 -29.462 1.00 40.09 86 ASP A CA 1
ATOM 695 C C . ASP A 1 86 ? 6.179 -23.477 -30.502 1.00 40.09 86 ASP A C 1
ATOM 697 O O . ASP A 1 86 ? 5.327 -23.732 -31.356 1.00 40.09 86 ASP A O 1
ATOM 701 N N . GLY A 1 87 ? 7.294 -24.212 -30.426 1.00 40.97 87 GLY A N 1
ATOM 702 C CA . GLY A 1 87 ? 7.513 -25.418 -31.238 1.00 40.97 87 GLY A CA 1
ATOM 703 C C . GLY A 1 87 ? 7.611 -25.176 -32.751 1.00 40.97 87 GLY A C 1
ATOM 704 O O . GLY A 1 87 ? 7.410 -26.110 -33.532 1.00 40.97 87 GLY A O 1
ATOM 705 N N . ALA A 1 88 ? 7.922 -23.951 -33.182 1.00 35.56 88 ALA A N 1
ATOM 706 C CA . ALA A 1 88 ? 8.135 -23.640 -34.588 1.00 35.56 88 ALA A CA 1
ATOM 707 C C . ALA A 1 88 ? 9.522 -24.134 -35.033 1.00 35.56 88 ALA A C 1
ATOM 709 O O . ALA A 1 88 ? 10.555 -23.707 -34.523 1.00 35.56 88 ALA A O 1
ATOM 710 N N . SER A 1 89 ? 9.533 -25.076 -35.977 1.00 34.41 89 SER A N 1
ATOM 711 C CA . SER A 1 89 ? 10.736 -25.593 -36.627 1.00 34.41 89 SER A CA 1
ATOM 712 C C . SER A 1 89 ? 11.420 -24.528 -37.484 1.00 34.41 89 SER A C 1
ATOM 714 O O . SER A 1 89 ? 10.738 -23.832 -38.238 1.00 34.41 89 SER A O 1
ATOM 716 N N . ASP A 1 90 ? 12.755 -24.503 -37.412 1.00 38.41 90 ASP A N 1
ATOM 717 C CA . ASP A 1 90 ? 13.681 -23.770 -38.282 1.00 38.41 90 ASP A CA 1
ATOM 718 C C . ASP A 1 90 ? 13.174 -23.668 -39.727 1.00 38.41 90 ASP A C 1
ATOM 720 O O . ASP A 1 90 ? 13.162 -24.648 -40.477 1.00 38.41 90 ASP A O 1
ATOM 724 N N . SER A 1 91 ? 12.786 -22.462 -40.131 1.00 32.72 91 SER A N 1
ATOM 725 C CA . SER A 1 91 ? 12.843 -22.056 -41.531 1.00 32.72 91 SER A CA 1
ATOM 726 C C . SER A 1 91 ? 12.970 -20.538 -41.628 1.00 32.72 91 SER A C 1
ATOM 728 O O . SER A 1 91 ? 12.216 -19.796 -41.005 1.00 32.72 91 SER A O 1
ATOM 730 N N . ASP A 1 92 ? 13.952 -20.148 -42.436 1.00 29.19 92 ASP A N 1
ATOM 731 C CA . ASP A 1 92 ? 14.324 -18.811 -42.891 1.00 29.19 92 ASP A CA 1
ATOM 732 C C . ASP A 1 92 ? 15.001 -17.886 -41.863 1.00 29.19 92 ASP A C 1
ATOM 734 O O . ASP A 1 92 ? 14.383 -17.069 -41.180 1.00 29.19 92 ASP A O 1
ATOM 738 N N . GLU A 1 93 ? 16.340 -17.978 -41.850 1.00 35.38 93 GLU A N 1
ATOM 739 C CA . GLU A 1 93 ? 17.275 -16.934 -41.417 1.00 35.38 93 GLU A CA 1
ATOM 740 C C . GLU A 1 93 ? 16.994 -15.630 -42.187 1.00 35.38 93 GLU A C 1
ATOM 742 O O . GLU A 1 93 ? 17.615 -15.315 -43.203 1.00 35.38 93 GLU A O 1
ATOM 747 N N . ALA A 1 94 ? 16.037 -14.842 -41.705 1.00 28.89 94 ALA A N 1
ATOM 748 C CA . ALA A 1 94 ? 15.986 -13.424 -42.009 1.00 28.89 94 ALA A CA 1
ATOM 749 C C . ALA A 1 94 ? 17.038 -12.738 -41.129 1.00 28.89 94 ALA A C 1
ATOM 751 O O . ALA A 1 94 ? 16.799 -12.494 -39.945 1.00 28.89 94 ALA A O 1
ATOM 752 N N . GLU A 1 95 ? 18.213 -12.465 -41.703 1.00 31.69 95 GLU A N 1
ATOM 753 C CA . GLU A 1 95 ? 19.254 -11.628 -41.102 1.00 31.69 95 GLU A CA 1
ATOM 754 C C . GLU A 1 95 ? 18.632 -10.313 -40.605 1.00 31.69 95 GLU A C 1
ATOM 756 O O . GLU A 1 95 ? 18.351 -9.391 -41.376 1.00 31.69 95 GLU A O 1
ATOM 761 N N . ALA A 1 96 ? 18.398 -10.220 -39.294 1.00 36.66 96 ALA A N 1
ATOM 762 C CA . ALA A 1 96 ? 18.126 -8.947 -38.653 1.00 36.66 96 ALA A CA 1
ATOM 763 C C . ALA A 1 96 ? 19.334 -8.032 -38.920 1.00 36.66 96 ALA A C 1
ATOM 765 O O . ALA A 1 96 ? 20.473 -8.497 -38.816 1.00 36.66 96 ALA A O 1
ATOM 766 N N . PRO A 1 97 ? 19.127 -6.747 -39.267 1.00 37.31 97 PRO A N 1
ATOM 767 C CA . PRO A 1 97 ? 20.231 -5.850 -39.573 1.00 37.31 97 PRO A CA 1
ATOM 768 C C . PRO A 1 97 ? 21.188 -5.841 -38.384 1.00 37.31 97 PRO A C 1
ATOM 770 O O . PRO A 1 97 ? 20.788 -5.494 -37.270 1.00 37.31 97 PRO A O 1
ATOM 773 N N . VAL A 1 98 ? 22.430 -6.266 -38.626 1.00 41.81 98 VAL A N 1
ATOM 774 C CA . VAL A 1 98 ? 23.502 -6.326 -37.630 1.00 41.81 98 VAL A CA 1
ATOM 775 C C . VAL A 1 98 ? 23.717 -4.910 -37.105 1.00 41.81 98 VAL A C 1
ATOM 777 O O . VAL A 1 98 ? 24.410 -4.096 -37.714 1.00 41.81 98 VAL A O 1
ATOM 780 N N . ARG A 1 99 ? 23.062 -4.581 -35.989 1.00 55.09 99 ARG A N 1
ATOM 781 C CA . ARG A 1 99 ? 23.305 -3.340 -35.261 1.00 55.09 99 ARG A CA 1
ATOM 782 C C . ARG A 1 99 ? 24.707 -3.457 -34.680 1.00 55.09 99 ARG A C 1
ATOM 784 O O . ARG A 1 99 ? 24.953 -4.272 -33.801 1.00 55.09 99 ARG A O 1
ATOM 791 N N . THR A 1 100 ? 25.641 -2.682 -35.209 1.00 54.50 100 THR A N 1
ATOM 792 C CA . THR A 1 100 ? 27.003 -2.584 -34.681 1.00 54.50 100 THR A CA 1
ATOM 793 C C . THR A 1 100 ? 27.050 -1.436 -33.677 1.00 54.50 100 THR A C 1
ATOM 795 O O . THR A 1 100 ? 27.568 -0.369 -34.000 1.00 54.50 100 THR A O 1
ATOM 798 N N . SER A 1 101 ? 26.442 -1.603 -32.500 1.00 67.31 101 SER A N 1
ATOM 799 C CA . SER A 1 101 ? 26.591 -0.618 -31.423 1.00 67.31 101 SER A CA 1
ATOM 800 C C . SER A 1 101 ? 27.842 -0.941 -30.603 1.00 67.31 101 SER A C 1
ATOM 802 O O . SER A 1 101 ? 28.240 -2.094 -30.461 1.00 67.31 101 SER A O 1
ATOM 804 N N . VAL A 1 102 ? 28.518 0.088 -30.095 1.00 83.12 102 VAL A N 1
ATOM 805 C CA . VAL A 1 102 ? 29.659 -0.068 -29.176 1.00 83.12 102 VAL A CA 1
ATOM 806 C C . VAL A 1 102 ? 29.152 0.138 -27.740 1.00 83.12 102 VAL A C 1
ATOM 808 O O . VAL A 1 102 ? 28.258 0.965 -27.542 1.00 83.12 102 VAL A O 1
ATOM 811 N N . PRO A 1 103 ? 29.709 -0.529 -26.708 1.00 84.44 103 PRO A N 1
ATOM 812 C CA . PRO A 1 103 ? 29.299 -0.342 -25.309 1.00 84.44 103 PRO A CA 1
ATOM 813 C C . PRO A 1 103 ? 29.151 1.117 -24.840 1.00 84.44 103 PRO A C 1
ATOM 815 O O . PRO A 1 103 ? 28.218 1.442 -24.105 1.00 84.44 103 PRO A O 1
ATOM 818 N N . GLU A 1 104 ? 30.033 2.018 -25.281 1.00 87.12 104 GLU A N 1
ATOM 819 C CA . GLU A 1 104 ? 29.958 3.452 -24.958 1.00 87.12 104 GLU A CA 1
ATOM 820 C C . GLU A 1 104 ? 28.735 4.134 -25.591 1.00 87.12 104 GLU A C 1
ATOM 822 O O . GLU A 1 104 ? 28.079 4.974 -24.970 1.00 87.12 104 GLU A O 1
ATOM 827 N N . GLU A 1 105 ? 28.402 3.748 -26.823 1.00 88.19 105 GLU A N 1
ATOM 828 C CA . GLU A 1 105 ? 27.244 4.260 -27.544 1.00 88.19 105 GLU A CA 1
ATOM 829 C C . GLU A 1 105 ? 25.941 3.785 -26.901 1.00 88.19 105 GLU A C 1
ATOM 831 O O . GLU A 1 105 ? 25.050 4.608 -26.683 1.00 88.19 105 GLU A O 1
ATOM 836 N N . PHE A 1 106 ? 25.863 2.511 -26.500 1.00 90.00 106 PHE A N 1
ATOM 837 C CA . PHE A 1 106 ? 24.734 1.979 -25.730 1.00 90.00 106 PHE A CA 1
ATOM 838 C C . PHE A 1 106 ? 24.482 2.803 -24.461 1.00 90.00 106 PHE A C 1
ATOM 840 O O . PHE A 1 106 ? 23.352 3.230 -24.204 1.00 90.00 106 PHE A O 1
ATOM 847 N N . VAL A 1 107 ? 25.532 3.075 -23.678 1.00 90.75 107 VAL A N 1
ATOM 848 C CA . VAL A 1 107 ? 25.412 3.859 -22.440 1.00 90.75 107 VAL A CA 1
ATOM 849 C C . VAL A 1 107 ? 24.935 5.276 -22.740 1.00 90.75 107 VAL A C 1
ATOM 851 O O . VAL A 1 107 ? 23.997 5.746 -22.097 1.00 90.75 107 VAL A O 1
ATOM 854 N N . ARG A 1 108 ? 25.511 5.943 -23.745 1.00 91.62 108 ARG A N 1
ATOM 855 C CA . ARG A 1 108 ? 25.117 7.303 -24.139 1.00 91.62 108 ARG A CA 1
ATOM 856 C C . ARG A 1 108 ? 23.659 7.372 -24.608 1.00 91.62 108 ARG A C 1
ATOM 858 O O . ARG A 1 108 ? 22.931 8.283 -24.208 1.00 91.62 108 ARG A O 1
ATOM 865 N N . LEU A 1 109 ? 23.225 6.422 -25.439 1.00 91.81 109 LEU A N 1
ATOM 866 C CA . LEU A 1 109 ? 21.850 6.333 -25.939 1.00 91.81 109 LEU A CA 1
ATOM 867 C C . LEU A 1 109 ? 20.862 6.067 -24.803 1.00 91.81 109 LEU A C 1
ATOM 869 O O . LEU A 1 109 ? 19.841 6.749 -24.701 1.00 91.81 109 LEU A O 1
ATOM 873 N N . THR A 1 110 ? 21.188 5.133 -23.911 1.00 93.25 110 THR A N 1
ATOM 874 C CA . THR A 1 110 ? 20.370 4.810 -22.735 1.00 93.25 110 THR A CA 1
ATOM 875 C C . THR A 1 110 ? 20.245 6.021 -21.814 1.00 93.25 110 THR A C 1
ATOM 877 O O . THR A 1 110 ? 19.140 6.392 -21.431 1.00 93.25 110 THR A O 1
ATOM 880 N N . GLN A 1 111 ? 21.350 6.714 -21.520 1.00 94.12 111 GLN A N 1
ATOM 881 C CA . GLN A 1 111 ? 21.331 7.934 -20.710 1.00 94.12 111 GLN A CA 1
ATOM 882 C C . GLN A 1 111 ? 20.444 9.014 -21.341 1.00 94.12 111 GLN A C 1
ATOM 884 O O . GLN A 1 111 ? 19.551 9.534 -20.675 1.00 94.12 111 GLN A O 1
ATOM 889 N N . SER A 1 112 ? 20.636 9.314 -22.629 1.00 94.06 112 SER A N 1
ATOM 890 C CA . SER A 1 112 ? 19.883 10.372 -23.310 1.00 94.06 112 SER A CA 1
ATOM 891 C C . SER A 1 112 ? 18.388 10.060 -23.427 1.00 94.06 112 SER A C 1
ATOM 893 O O . SER A 1 112 ? 17.555 10.918 -23.142 1.00 94.06 112 SER A O 1
ATOM 895 N N . SER A 1 113 ? 18.036 8.831 -23.802 1.00 94.75 113 SER A N 1
ATOM 896 C CA . SER A 1 113 ? 16.634 8.417 -23.923 1.00 94.75 113 SER A CA 1
ATOM 897 C C . SER A 1 113 ? 15.939 8.271 -22.565 1.00 94.75 113 SER A C 1
ATOM 899 O O . SER A 1 113 ? 14.775 8.644 -22.441 1.00 94.75 113 SER A O 1
ATOM 901 N N . SER A 1 114 ? 16.652 7.824 -21.523 1.00 95.44 114 SER A N 1
ATOM 902 C CA . SER A 1 114 ? 16.114 7.772 -20.156 1.00 95.44 114 SER A CA 1
ATOM 903 C C . SER A 1 114 ? 15.794 9.165 -19.610 1.00 95.44 114 SER A C 1
ATOM 905 O O . SER A 1 114 ? 14.779 9.328 -18.941 1.00 95.44 114 SER A O 1
ATOM 907 N N . ALA A 1 115 ? 16.604 10.176 -19.943 1.00 96.06 115 ALA A N 1
ATOM 908 C CA . ALA A 1 115 ? 16.356 11.559 -19.545 1.00 96.06 115 ALA A CA 1
ATOM 909 C C . ALA A 1 115 ? 15.089 12.131 -20.205 1.00 96.06 115 ALA A C 1
ATOM 911 O O . ALA A 1 115 ? 14.293 12.774 -19.528 1.00 96.06 115 ALA A O 1
ATOM 912 N N . GLN A 1 116 ? 14.859 11.840 -21.492 1.00 96.06 116 GLN A N 1
ATOM 913 C CA . GLN A 1 116 ? 13.626 12.250 -22.181 1.00 96.06 116 GLN A CA 1
ATOM 914 C C . GLN A 1 116 ? 12.388 11.563 -21.596 1.00 96.06 116 GLN A C 1
ATOM 916 O O . GLN A 1 116 ? 11.362 12.209 -21.392 1.00 96.06 116 GLN A O 1
ATOM 921 N N . LEU A 1 117 ? 12.481 10.262 -21.289 1.00 96.69 117 LEU A N 1
ATOM 922 C CA . LEU A 1 117 ? 11.387 9.562 -20.618 1.00 96.69 117 LEU A CA 1
ATOM 923 C C . LEU A 1 117 ? 11.128 10.154 -19.227 1.00 96.69 117 LEU A C 1
ATOM 925 O O . LEU A 1 117 ? 9.974 10.323 -18.857 1.00 96.69 117 LEU A O 1
ATOM 929 N N . LEU A 1 118 ? 12.172 10.487 -18.467 1.00 97.19 118 LEU A N 1
ATOM 930 C CA . LEU A 1 118 ? 12.024 11.083 -17.140 1.00 97.19 118 LEU A CA 1
ATOM 931 C C . LEU A 1 118 ? 11.265 12.418 -17.198 1.00 97.19 118 LEU A C 1
ATOM 933 O O . LEU A 1 118 ? 10.346 12.627 -16.410 1.00 97.19 118 LEU A O 1
ATOM 937 N N . GLU A 1 119 ? 11.605 13.292 -18.148 1.00 96.62 119 GLU A N 1
ATOM 938 C CA . GLU A 1 119 ? 10.894 14.558 -18.376 1.00 96.62 119 GLU A CA 1
ATOM 939 C C . GLU A 1 119 ? 9.420 14.324 -18.741 1.00 96.62 119 GLU A C 1
ATOM 941 O O . GLU A 1 119 ? 8.531 14.921 -18.135 1.00 96.62 119 GLU A O 1
ATOM 946 N N . HIS A 1 120 ? 9.147 13.381 -19.647 1.00 96.06 120 HIS A N 1
ATOM 947 C CA . HIS A 1 120 ? 7.780 12.994 -20.014 1.00 96.06 120 HIS A CA 1
ATOM 948 C C . HIS A 1 120 ? 6.970 12.484 -18.815 1.00 96.06 120 HIS A C 1
ATOM 950 O O . HIS A 1 120 ? 5.837 12.909 -18.588 1.00 96.06 120 HIS A O 1
ATOM 956 N N . LEU A 1 121 ? 7.558 11.601 -18.004 1.00 96.31 121 LEU A N 1
ATOM 957 C CA . LEU A 1 121 ? 6.906 11.099 -16.797 1.00 96.31 121 LEU A CA 1
ATOM 958 C C . LEU A 1 121 ? 6.695 12.217 -15.764 1.00 96.31 121 LEU A C 1
ATOM 960 O O . LEU A 1 121 ? 5.717 12.165 -15.021 1.00 96.31 121 LEU A O 1
ATOM 964 N N . HIS A 1 122 ? 7.567 13.231 -15.703 1.00 96.00 122 HIS A N 1
ATOM 965 C CA . HIS A 1 122 ? 7.352 14.394 -14.842 1.00 96.00 122 HIS A CA 1
ATOM 966 C C . HIS A 1 122 ? 6.121 15.187 -15.281 1.00 96.00 122 HIS A C 1
ATOM 968 O O . HIS A 1 122 ? 5.285 15.498 -14.432 1.00 96.00 122 HIS A O 1
ATOM 974 N N . THR A 1 123 ? 5.958 15.440 -16.582 1.00 94.94 123 THR A N 1
ATOM 975 C CA . THR A 1 123 ? 4.750 16.077 -17.125 1.00 94.94 123 THR A CA 1
ATOM 976 C C . THR A 1 123 ? 3.499 15.275 -16.774 1.00 94.94 123 THR A C 1
ATOM 978 O O . THR A 1 123 ? 2.585 15.822 -16.164 1.00 94.94 123 THR A O 1
ATOM 981 N N . LEU A 1 124 ? 3.483 13.965 -17.049 1.00 94.00 124 LEU A N 1
ATOM 982 C CA . LEU A 1 124 ? 2.341 13.107 -16.705 1.00 94.00 124 LEU A CA 1
ATOM 983 C C . LEU A 1 124 ? 2.055 13.080 -15.198 1.00 94.00 124 LEU A C 1
ATOM 985 O O . LEU A 1 124 ? 0.896 13.060 -14.790 1.00 94.00 124 LEU A O 1
ATOM 989 N N . SER A 1 125 ? 3.095 13.103 -14.360 1.00 94.00 125 SER A N 1
ATOM 990 C CA . SER A 1 125 ? 2.922 13.150 -12.908 1.00 94.00 125 SER A CA 1
ATOM 991 C C . SER A 1 125 ? 2.275 14.451 -12.440 1.00 94.00 125 SER A C 1
ATOM 993 O O . SER A 1 125 ? 1.430 14.413 -11.550 1.00 94.00 125 SER A O 1
ATOM 995 N N . GLN A 1 126 ? 2.634 15.584 -13.046 1.00 92.69 126 GLN A N 1
ATOM 996 C CA . GLN A 1 126 ? 2.069 16.885 -12.703 1.00 92.69 126 GLN A CA 1
ATOM 997 C C . GLN A 1 126 ? 0.594 16.956 -13.109 1.00 92.69 126 GLN A C 1
ATOM 999 O O . GLN A 1 126 ? -0.253 17.274 -12.280 1.00 92.69 126 GLN A O 1
ATOM 1004 N N . GLU A 1 127 ? 0.283 16.541 -14.336 1.00 91.06 127 GLU A N 1
ATOM 1005 C CA . GLU A 1 127 ? -1.088 16.448 -14.848 1.00 91.06 127 GLU A CA 1
ATOM 1006 C C . GLU A 1 127 ? -1.971 15.538 -13.975 1.00 91.06 127 GLU A C 1
ATOM 1008 O O . GLU A 1 127 ? -3.091 15.897 -13.604 1.00 91.06 127 GLU A O 1
ATOM 1013 N N . ALA A 1 128 ? -1.443 14.380 -13.558 1.00 90.12 128 ALA A N 1
ATOM 1014 C CA . ALA A 1 128 ? -2.148 13.474 -12.655 1.00 90.12 128 ALA A CA 1
ATOM 1015 C C . ALA A 1 128 ? -2.467 14.124 -11.300 1.00 90.12 128 ALA A C 1
ATOM 1017 O O . ALA A 1 128 ? -3.513 13.850 -10.715 1.00 90.12 128 ALA A O 1
ATOM 1018 N N . LEU A 1 129 ? -1.581 14.977 -10.782 1.00 88.62 129 LEU A N 1
ATOM 1019 C CA . LEU A 1 129 ? -1.791 15.670 -9.511 1.00 88.62 129 LEU A CA 1
ATOM 1020 C C . LEU A 1 129 ? -2.785 16.824 -9.638 1.00 88.62 129 LEU A C 1
ATOM 1022 O O . LEU A 1 129 ? -3.633 16.979 -8.757 1.00 88.62 129 LEU A O 1
ATOM 1026 N N . ASP A 1 130 ? -2.716 17.588 -10.726 1.00 88.69 130 ASP A N 1
ATOM 1027 C CA . ASP A 1 130 ? -3.616 18.717 -10.982 1.00 88.69 130 ASP A CA 1
ATOM 1028 C C . ASP A 1 130 ? -5.065 18.251 -11.194 1.00 88.69 130 ASP A C 1
ATOM 1030 O O . ASP A 1 130 ? -6.011 18.926 -10.777 1.00 88.69 130 ASP A O 1
ATOM 1034 N N . HIS A 1 131 ? -5.247 17.050 -11.751 1.00 88.25 131 HIS A N 1
ATOM 1035 C CA . HIS A 1 131 ? -6.557 16.433 -11.973 1.00 88.25 131 HIS A CA 1
ATOM 1036 C C . HIS A 1 131 ? -6.944 15.354 -10.952 1.00 88.25 131 HIS A C 1
ATOM 1038 O O . HIS A 1 131 ? -8.048 14.814 -11.030 1.00 88.25 131 HIS A O 1
ATOM 1044 N N . ALA A 1 132 ? -6.079 15.062 -9.975 1.00 87.19 132 ALA A N 1
ATOM 1045 C CA . ALA A 1 132 ? -6.248 13.970 -9.011 1.00 87.19 132 ALA A CA 1
ATOM 1046 C C . ALA A 1 132 ? -6.539 12.599 -9.670 1.00 87.19 132 ALA A C 1
ATOM 1048 O O . ALA A 1 132 ? -7.320 11.796 -9.150 1.00 87.19 132 ALA A O 1
ATOM 1049 N N . ASP A 1 133 ? -5.903 12.322 -10.811 1.00 89.50 133 ASP A N 1
ATOM 1050 C CA . ASP A 1 133 ? -6.087 11.091 -11.578 1.00 89.50 133 ASP A CA 1
ATOM 1051 C C . ASP A 1 133 ? -5.166 9.968 -11.074 1.00 89.50 133 ASP A C 1
ATOM 1053 O O . ASP A 1 133 ? -3.981 9.868 -11.409 1.00 89.50 133 ASP A O 1
ATOM 1057 N N . LEU A 1 134 ? -5.748 9.069 -10.279 1.00 89.88 134 LEU A N 1
ATOM 1058 C CA . LEU A 1 134 ? -5.066 7.890 -9.742 1.00 89.88 134 LEU A CA 1
ATOM 1059 C C . LEU A 1 134 ? -4.603 6.908 -10.830 1.00 89.88 134 LEU A C 1
ATOM 1061 O O . LEU A 1 134 ? -3.595 6.225 -10.648 1.00 89.88 134 LEU A O 1
ATOM 1065 N N . THR A 1 135 ? -5.298 6.828 -11.965 1.00 89.44 135 THR A N 1
ATOM 1066 C CA . THR A 1 135 ? -4.958 5.890 -13.048 1.00 89.44 135 THR A CA 1
ATOM 1067 C C . THR A 1 135 ? -3.685 6.336 -13.760 1.00 89.44 135 THR A C 1
ATOM 1069 O O . THR A 1 135 ? -2.793 5.530 -14.034 1.00 89.44 135 THR A O 1
ATOM 1072 N N . VAL A 1 136 ? -3.575 7.637 -14.035 1.00 91.94 136 VAL A N 1
ATOM 1073 C CA . VAL A 1 136 ? -2.378 8.236 -14.644 1.00 91.94 136 VAL A CA 1
ATOM 1074 C C . VAL A 1 136 ? -1.207 8.175 -13.667 1.00 91.94 136 VAL A C 1
ATOM 1076 O O . VAL A 1 136 ? -0.098 7.805 -14.064 1.00 91.94 136 VAL A O 1
ATOM 1079 N N . LEU A 1 137 ? -1.449 8.450 -12.380 1.00 93.12 137 LEU A N 1
ATOM 1080 C CA . LEU A 1 137 ? -0.413 8.414 -11.349 1.00 93.12 137 LEU A CA 1
ATOM 1081 C C . LEU A 1 137 ? 0.177 7.006 -11.171 1.00 93.12 137 LEU A C 1
ATOM 1083 O O . LEU A 1 137 ? 1.397 6.840 -11.178 1.00 93.12 137 LEU A O 1
ATOM 1087 N N . THR A 1 138 ? -0.674 5.982 -11.062 1.00 92.62 138 THR A N 1
ATOM 1088 C CA . THR A 1 138 ? -0.234 4.581 -10.924 1.00 92.62 138 THR A CA 1
ATOM 1089 C C . THR A 1 138 ? 0.460 4.067 -12.187 1.00 92.62 138 THR A C 1
ATOM 1091 O O . THR A 1 138 ? 1.498 3.415 -12.082 1.00 92.62 138 THR A O 1
ATOM 1094 N N . GLY A 1 139 ? -0.020 4.440 -13.381 1.00 91.94 139 GLY A N 1
ATOM 1095 C CA . GLY A 1 139 ? 0.647 4.117 -14.648 1.00 91.94 139 GLY A CA 1
ATOM 1096 C C . GLY A 1 139 ? 2.035 4.752 -14.782 1.00 91.94 139 GLY A C 1
ATOM 1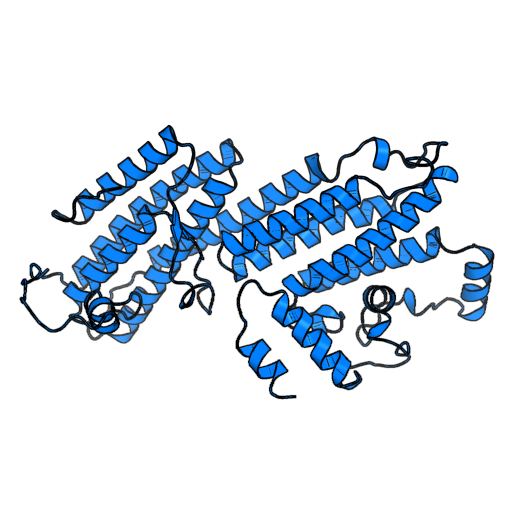097 O O . GLY A 1 139 ? 2.988 4.092 -15.200 1.00 91.94 139 GLY A O 1
ATOM 1098 N N . THR A 1 140 ? 2.166 6.015 -14.369 1.00 94.25 140 THR A N 1
ATOM 1099 C CA . THR A 1 140 ? 3.446 6.743 -14.327 1.00 94.25 140 THR A CA 1
ATOM 1100 C C . THR A 1 140 ? 4.414 6.103 -13.330 1.00 94.25 140 THR A C 1
ATOM 1102 O O . THR A 1 140 ? 5.593 5.926 -13.636 1.00 94.25 140 THR A O 1
ATOM 1105 N N . LEU A 1 141 ? 3.918 5.682 -12.162 1.00 95.56 141 LEU A N 1
ATOM 1106 C CA . LEU A 1 141 ? 4.709 4.967 -11.159 1.00 95.56 141 LEU A CA 1
ATOM 1107 C C . LEU A 1 141 ? 5.213 3.623 -11.703 1.00 95.56 141 LEU A C 1
ATOM 1109 O O . LEU A 1 141 ? 6.401 3.326 -11.576 1.00 95.56 141 LEU A O 1
ATOM 1113 N N . GLY A 1 142 ? 4.350 2.842 -12.359 1.00 94.19 142 GLY A N 1
ATOM 1114 C CA . GLY A 1 142 ? 4.738 1.594 -13.021 1.00 94.19 142 GLY A CA 1
ATOM 1115 C C . GLY A 1 142 ? 5.820 1.805 -14.085 1.00 94.19 142 GLY A C 1
ATOM 1116 O O . GLY A 1 142 ? 6.828 1.098 -14.100 1.00 94.19 142 GLY A O 1
ATOM 1117 N N . ALA A 1 143 ? 5.679 2.838 -14.919 1.00 95.06 143 ALA A N 1
ATOM 1118 C CA . ALA A 1 143 ? 6.683 3.207 -15.919 1.00 95.06 143 ALA A CA 1
ATOM 1119 C C . ALA A 1 143 ? 8.047 3.555 -15.296 1.00 95.06 143 ALA A C 1
ATOM 1121 O O . ALA A 1 143 ? 9.094 3.073 -15.747 1.00 95.06 143 ALA A O 1
ATOM 1122 N N . ALA A 1 144 ? 8.041 4.357 -14.228 1.00 96.81 144 ALA A N 1
ATOM 1123 C CA . ALA A 1 144 ? 9.253 4.732 -13.511 1.00 96.81 144 ALA A CA 1
ATOM 1124 C C . ALA A 1 144 ? 9.916 3.518 -12.834 1.00 96.81 144 ALA A C 1
ATOM 1126 O O . ALA A 1 144 ? 11.135 3.359 -12.917 1.00 96.81 144 ALA A O 1
ATOM 1127 N N . ALA A 1 145 ? 9.126 2.627 -12.225 1.00 95.62 145 ALA A N 1
ATOM 1128 C CA . ALA A 1 145 ? 9.616 1.419 -11.563 1.00 95.62 145 ALA A CA 1
ATOM 1129 C C . ALA A 1 145 ? 10.253 0.428 -12.548 1.00 95.62 145 ALA A C 1
ATOM 1131 O O . ALA A 1 145 ? 11.360 -0.056 -12.298 1.00 95.62 145 ALA A O 1
ATOM 1132 N N . LEU A 1 146 ? 9.609 0.175 -13.694 1.00 94.69 146 LEU A N 1
ATOM 1133 C CA . LEU A 1 146 ? 10.174 -0.671 -14.747 1.00 94.69 146 LEU A CA 1
ATOM 1134 C C . LEU A 1 146 ? 11.513 -0.111 -15.242 1.00 94.69 146 LEU A C 1
ATOM 1136 O O . LEU A 1 146 ? 12.510 -0.834 -15.309 1.00 94.69 146 LEU A O 1
ATOM 1140 N N . THR A 1 147 ? 11.553 1.188 -15.541 1.00 95.62 147 THR A N 1
ATOM 1141 C CA . THR A 1 147 ? 12.754 1.853 -16.062 1.00 95.62 147 THR A CA 1
ATOM 1142 C C . THR A 1 147 ? 13.892 1.824 -15.041 1.00 95.62 147 THR A C 1
ATOM 1144 O O . THR A 1 147 ? 15.011 1.438 -15.379 1.00 95.62 147 THR A O 1
ATOM 1147 N N . ARG A 1 148 ? 13.602 2.136 -13.768 1.00 96.12 148 ARG A N 1
ATOM 1148 C CA . ARG A 1 148 ? 14.548 2.017 -12.648 1.00 96.12 148 ARG A CA 1
ATOM 1149 C C . ARG A 1 148 ? 15.165 0.621 -12.589 1.00 96.12 148 ARG A C 1
ATOM 1151 O O . ARG A 1 148 ? 16.386 0.493 -12.526 1.00 96.12 148 ARG A O 1
ATOM 1158 N N . ASN A 1 149 ? 14.330 -0.416 -12.596 1.00 94.00 149 ASN A N 1
ATOM 1159 C CA . ASN A 1 149 ? 14.785 -1.796 -12.447 1.00 94.00 149 ASN A CA 1
ATOM 1160 C C . ASN A 1 149 ? 15.643 -2.233 -13.642 1.00 94.00 149 ASN A C 1
ATOM 1162 O O . ASN A 1 149 ? 16.689 -2.848 -13.451 1.00 94.00 149 ASN A O 1
ATOM 1166 N N . SER A 1 150 ? 15.248 -1.837 -14.854 1.00 93.00 150 SER A N 1
ATOM 1167 C CA . SER A 1 150 ? 16.000 -2.105 -16.088 1.00 93.00 150 SER A CA 1
ATOM 1168 C C . SER A 1 150 ? 17.392 -1.464 -16.046 1.00 93.00 150 SER A C 1
ATOM 1170 O O . SER A 1 150 ? 18.404 -2.128 -16.271 1.00 93.00 150 SER A O 1
ATOM 1172 N N . LEU A 1 151 ? 17.463 -0.181 -15.670 1.00 94.31 151 LEU A N 1
ATOM 1173 C CA . LEU A 1 151 ? 18.724 0.552 -15.522 1.00 94.31 151 LEU A CA 1
ATOM 1174 C C . LEU A 1 151 ? 19.633 -0.077 -14.462 1.00 94.31 151 LEU A C 1
ATOM 1176 O O . LEU A 1 151 ? 20.848 -0.123 -14.652 1.00 94.31 151 LEU A O 1
ATOM 1180 N N . TRP A 1 152 ? 19.064 -0.577 -13.360 1.00 93.56 152 TRP A N 1
ATOM 1181 C CA . TRP A 1 152 ? 19.827 -1.297 -12.342 1.00 93.56 152 TRP A CA 1
ATOM 1182 C C . TRP A 1 152 ? 20.455 -2.575 -12.907 1.00 93.56 152 TRP A C 1
ATOM 1184 O O . TRP A 1 152 ? 21.656 -2.780 -12.728 1.00 93.56 152 TRP A O 1
ATOM 1194 N N . CYS A 1 153 ? 19.684 -3.391 -13.635 1.00 91.12 153 CYS A N 1
ATOM 1195 C CA . CYS A 1 153 ? 20.180 -4.625 -14.245 1.00 91.12 153 CYS A CA 1
ATOM 1196 C C . CYS A 1 153 ? 21.337 -4.356 -15.212 1.00 91.12 153 CYS A C 1
ATOM 1198 O O . CYS A 1 153 ? 22.409 -4.947 -15.064 1.00 91.12 153 CYS A O 1
ATOM 1200 N N . TYR A 1 154 ? 21.171 -3.411 -16.143 1.00 91.31 154 TYR A N 1
ATOM 1201 C CA . TYR A 1 154 ? 22.246 -3.041 -17.066 1.00 91.31 154 TYR A CA 1
ATOM 1202 C C . TYR A 1 154 ? 23.475 -2.513 -16.326 1.00 91.31 154 TYR A C 1
ATOM 1204 O O . TYR A 1 154 ? 24.599 -2.905 -16.629 1.00 91.31 154 TYR A O 1
ATOM 1212 N N . ASN A 1 155 ? 23.284 -1.669 -15.310 1.00 91.38 155 ASN A N 1
ATOM 1213 C CA . ASN A 1 155 ? 24.385 -1.124 -14.524 1.00 91.38 155 ASN A CA 1
ATOM 1214 C C . ASN A 1 155 ? 25.174 -2.210 -13.771 1.00 91.38 155 ASN A C 1
ATOM 1216 O O . ASN A 1 155 ? 26.399 -2.133 -13.696 1.00 91.38 155 ASN A O 1
ATOM 1220 N N . GLU A 1 156 ? 24.506 -3.228 -13.227 1.00 89.75 156 GLU A N 1
ATOM 1221 C CA . GLU A 1 156 ? 25.185 -4.357 -12.581 1.00 89.75 156 GLU A CA 1
ATOM 1222 C C . GLU A 1 156 ? 25.950 -5.231 -13.582 1.00 89.75 156 GLU A C 1
ATOM 1224 O O . GLU A 1 156 ? 27.053 -5.686 -13.278 1.00 89.75 156 GLU A O 1
ATOM 1229 N N . LEU A 1 157 ? 25.421 -5.425 -14.791 1.00 87.25 157 LEU A N 1
ATOM 1230 C CA . LEU A 1 157 ? 26.129 -6.142 -15.855 1.00 87.25 157 LEU A CA 1
ATOM 1231 C C . LEU A 1 157 ? 27.372 -5.378 -16.328 1.00 87.25 157 LEU A C 1
ATOM 1233 O O . LEU A 1 157 ? 28.438 -5.980 -16.461 1.00 87.25 157 LEU A O 1
ATOM 1237 N N . LEU A 1 158 ? 27.270 -4.056 -16.491 1.00 86.94 158 LEU A N 1
ATOM 1238 C CA . LEU A 1 158 ? 28.403 -3.190 -16.838 1.00 86.94 158 LEU A CA 1
ATOM 1239 C C . LEU A 1 158 ? 29.524 -3.262 -15.791 1.00 86.94 158 LEU A C 1
ATOM 1241 O O . LEU A 1 158 ? 30.695 -3.337 -16.153 1.00 86.94 158 LEU A O 1
ATOM 1245 N N . LYS A 1 159 ? 29.180 -3.313 -14.496 1.00 85.25 159 LYS A N 1
ATOM 1246 C CA . LYS A 1 159 ? 30.161 -3.487 -13.408 1.00 85.25 159 LYS A CA 1
ATOM 1247 C C . LYS A 1 159 ? 30.852 -4.850 -13.419 1.00 85.25 159 LYS A C 1
ATOM 1249 O O . LYS A 1 159 ? 31.992 -4.952 -12.982 1.00 85.25 159 LYS A O 1
ATOM 1254 N N . ARG A 1 160 ? 30.151 -5.910 -13.833 1.00 78.56 160 ARG A N 1
ATOM 1255 C CA . ARG A 1 160 ? 30.687 -7.284 -13.845 1.00 78.56 160 ARG A CA 1
ATOM 1256 C C . ARG A 1 160 ? 31.538 -7.574 -15.080 1.00 78.56 160 ARG A C 1
ATOM 1258 O O . ARG A 1 160 ? 32.441 -8.397 -14.994 1.00 78.56 160 ARG A O 1
ATOM 1265 N N . GLY A 1 161 ? 31.236 -6.934 -16.208 1.00 68.38 161 GLY A N 1
ATOM 1266 C CA . GLY A 1 161 ? 31.905 -7.155 -17.493 1.00 68.38 161 GLY A CA 1
ATOM 1267 C C . GLY A 1 161 ? 33.148 -6.298 -17.750 1.00 68.38 161 GLY A C 1
ATOM 1268 O O . GLY A 1 161 ? 33.697 -6.349 -18.847 1.00 68.38 161 GLY A O 1
ATOM 1269 N N . SER A 1 162 ? 33.585 -5.471 -16.799 1.00 56.31 162 SER A N 1
ATOM 1270 C CA . SER A 1 162 ? 34.600 -4.450 -17.058 1.00 56.31 162 SER A CA 1
ATOM 1271 C C . SER A 1 162 ? 36.039 -4.991 -17.095 1.00 56.31 162 SER A C 1
ATOM 1273 O O . SER A 1 162 ? 36.706 -5.033 -16.064 1.00 56.31 162 SER A O 1
ATOM 1275 N N . ASP A 1 163 ? 36.526 -5.265 -18.311 1.00 52.97 163 ASP A N 1
ATOM 1276 C CA . ASP A 1 163 ? 37.875 -4.870 -18.774 1.00 52.97 163 ASP A CA 1
ATOM 1277 C C . ASP A 1 163 ? 37.900 -3.388 -19.234 1.00 52.97 163 ASP A C 1
ATOM 1279 O O . ASP A 1 163 ? 38.957 -2.770 -19.349 1.00 52.97 163 ASP A O 1
ATOM 1283 N N . VAL A 1 164 ? 36.726 -2.774 -19.445 1.00 55.94 164 VAL A N 1
ATOM 1284 C CA . VAL A 1 164 ? 36.551 -1.365 -19.846 1.00 55.94 164 VAL A CA 1
ATOM 1285 C C . VAL A 1 164 ? 36.049 -0.554 -18.647 1.00 55.94 164 VAL A C 1
ATOM 1287 O O . VAL A 1 164 ? 34.848 -0.427 -18.405 1.00 55.94 164 VAL A O 1
ATOM 1290 N N . GLY A 1 165 ? 36.971 -0.053 -17.825 1.00 54.38 165 GLY A N 1
ATOM 1291 C CA . GLY A 1 165 ? 36.635 0.789 -16.674 1.00 54.38 165 GLY A CA 1
ATOM 1292 C C . GLY A 1 165 ? 36.043 2.142 -17.096 1.00 54.38 165 GLY A C 1
ATOM 1293 O O . GLY A 1 165 ? 36.631 2.835 -17.917 1.00 54.38 165 GLY A O 1
ATOM 1294 N N . GLY A 1 166 ? 34.908 2.543 -16.506 1.00 71.56 166 GLY A N 1
ATOM 1295 C CA . GLY A 1 166 ? 34.384 3.921 -16.591 1.00 71.56 166 GLY A CA 1
ATOM 1296 C C . GLY A 1 166 ? 32.918 4.084 -17.014 1.00 71.56 166 GLY A C 1
ATOM 1297 O O . GLY A 1 166 ? 32.354 5.157 -16.805 1.00 71.56 166 GLY A O 1
ATOM 1298 N N . LEU A 1 167 ? 32.271 3.047 -17.554 1.00 81.81 167 LEU A N 1
ATOM 1299 C CA . LEU A 1 167 ? 30.868 3.105 -17.988 1.00 81.81 167 LEU A CA 1
ATOM 1300 C C . LEU A 1 167 ? 29.887 2.869 -16.828 1.00 81.81 167 LEU A C 1
ATOM 1302 O O . LEU A 1 167 ? 30.044 1.929 -16.051 1.00 81.81 167 LEU A O 1
ATOM 1306 N N . SER A 1 168 ? 28.863 3.721 -16.701 1.00 89.19 168 SER A N 1
ATOM 1307 C CA . SER A 1 168 ? 27.884 3.651 -15.607 1.00 89.19 168 SER A CA 1
ATOM 1308 C C . SER A 1 168 ? 26.529 4.250 -15.988 1.00 89.19 168 SER A C 1
ATOM 1310 O O . SER A 1 168 ? 26.449 5.312 -16.606 1.00 89.19 168 SER A O 1
ATOM 1312 N N . LEU A 1 169 ? 25.455 3.590 -15.549 1.00 92.81 169 LEU A N 1
ATOM 1313 C CA . LEU A 1 169 ? 24.063 4.055 -15.655 1.00 92.81 169 LEU A CA 1
ATOM 1314 C C . LEU A 1 169 ? 23.476 4.423 -14.282 1.00 92.81 169 LEU A C 1
ATOM 1316 O O . LEU A 1 169 ? 22.278 4.670 -14.139 1.00 92.81 169 LEU A O 1
ATOM 1320 N N . TYR A 1 170 ? 24.324 4.474 -13.253 1.00 93.31 170 TYR A N 1
ATOM 1321 C CA . TYR A 1 170 ? 23.899 4.663 -11.870 1.00 93.31 170 TYR A CA 1
ATOM 1322 C C . TYR A 1 170 ? 23.194 6.006 -11.619 1.00 93.31 170 TYR A C 1
ATOM 1324 O O . TYR A 1 170 ? 22.269 6.069 -10.811 1.00 93.31 170 TYR A O 1
ATOM 1332 N N . SER A 1 171 ? 23.594 7.079 -12.308 1.00 94.12 171 SER A N 1
ATOM 1333 C CA . SER A 1 171 ? 22.938 8.391 -12.196 1.00 94.12 171 SER A CA 1
ATOM 1334 C C . SER A 1 171 ? 21.484 8.343 -12.670 1.00 94.12 171 SER A C 1
ATOM 1336 O O . SER A 1 171 ? 20.604 8.817 -11.955 1.00 94.12 171 SER A O 1
ATOM 1338 N N . CYS A 1 172 ? 21.225 7.715 -13.820 1.00 95.06 172 CYS A N 1
ATOM 1339 C CA . CYS A 1 172 ? 19.877 7.501 -14.346 1.00 95.06 172 CYS A CA 1
ATOM 1340 C C . CYS A 1 172 ? 19.052 6.637 -13.386 1.00 95.06 172 CYS A C 1
ATOM 1342 O O . CYS A 1 172 ? 17.945 7.016 -13.015 1.00 95.06 172 CYS A O 1
ATOM 1344 N N . PHE A 1 173 ? 19.616 5.519 -12.909 1.00 96.12 173 PHE A N 1
ATOM 1345 C CA . PHE A 1 173 ? 18.968 4.675 -11.900 1.00 96.12 173 PHE A CA 1
ATOM 1346 C C . PHE A 1 173 ? 18.542 5.485 -10.668 1.00 96.12 173 PHE A C 1
ATOM 1348 O O . PHE A 1 173 ? 17.406 5.364 -10.212 1.00 96.12 173 PHE A O 1
ATOM 1355 N N . LYS A 1 174 ? 19.435 6.335 -10.146 1.00 97.00 174 LYS A N 1
ATOM 1356 C CA . LYS A 1 174 ? 19.160 7.160 -8.968 1.00 97.00 174 LYS A CA 1
ATOM 1357 C C . LYS A 1 174 ? 18.000 8.134 -9.211 1.00 97.00 174 LYS A C 1
ATOM 1359 O O . LYS A 1 174 ? 17.126 8.220 -8.357 1.00 97.00 174 LYS A O 1
ATOM 1364 N N . GLN A 1 175 ? 17.962 8.806 -10.363 1.00 97.75 175 GLN A N 1
ATOM 1365 C CA . GLN A 1 175 ? 16.879 9.739 -10.710 1.00 97.75 175 GLN A CA 1
ATOM 1366 C C . GLN A 1 175 ? 15.518 9.034 -10.780 1.00 97.75 175 GLN A C 1
ATOM 1368 O O . GLN A 1 175 ? 14.550 9.487 -10.175 1.00 97.75 175 GLN A O 1
ATOM 1373 N N . PHE A 1 176 ? 15.451 7.876 -11.442 1.00 97.75 176 PHE A N 1
ATOM 1374 C CA . PHE A 1 176 ? 14.218 7.089 -11.488 1.00 97.75 176 PHE A CA 1
ATOM 1375 C C . PHE A 1 176 ? 13.837 6.515 -10.118 1.00 97.75 176 PHE A C 1
ATOM 1377 O O . PHE A 1 176 ? 12.655 6.418 -9.803 1.00 97.75 176 PHE A O 1
ATOM 1384 N N . ASN A 1 177 ? 14.809 6.168 -9.270 1.00 96.81 177 ASN A N 1
ATOM 1385 C CA . ASN A 1 177 ? 14.529 5.752 -7.899 1.00 96.81 177 ASN A CA 1
ATOM 1386 C C . ASN A 1 177 ? 13.908 6.886 -7.069 1.00 96.81 177 ASN A C 1
ATOM 1388 O O . ASN A 1 177 ? 12.917 6.660 -6.382 1.00 96.81 177 ASN A O 1
ATOM 1392 N N . GLU A 1 178 ? 14.460 8.098 -7.153 1.00 97.62 178 GLU A N 1
ATOM 1393 C CA . GLU A 1 178 ? 13.895 9.290 -6.504 1.00 97.62 178 GLU A CA 1
ATOM 1394 C C . GLU A 1 178 ? 12.477 9.582 -7.011 1.00 97.62 178 GLU A C 1
ATOM 1396 O O . GLU A 1 178 ? 11.585 9.862 -6.212 1.00 97.62 178 GLU A O 1
ATOM 1401 N N . MET A 1 179 ? 12.243 9.433 -8.317 1.00 96.81 179 MET A N 1
ATOM 1402 C CA . MET A 1 179 ? 10.914 9.591 -8.901 1.00 96.81 179 MET A CA 1
ATOM 1403 C C . MET A 1 179 ? 9.911 8.561 -8.369 1.00 96.81 179 MET A C 1
ATOM 1405 O O . MET A 1 179 ? 8.809 8.942 -7.985 1.00 96.81 179 MET A O 1
ATOM 1409 N N . VAL A 1 180 ? 10.270 7.273 -8.315 1.00 96.88 180 VAL A N 1
ATOM 1410 C CA . VAL A 1 180 ? 9.380 6.223 -7.783 1.00 96.88 180 VAL A CA 1
ATOM 1411 C C . VAL A 1 180 ? 9.000 6.510 -6.331 1.00 96.88 180 VAL A C 1
ATOM 1413 O O . VAL A 1 180 ? 7.826 6.403 -5.978 1.00 96.88 180 VAL A O 1
ATOM 1416 N N . GLU A 1 181 ? 9.965 6.912 -5.500 1.00 96.56 181 GLU A N 1
ATOM 1417 C CA . GLU A 1 181 ? 9.687 7.261 -4.105 1.00 96.56 181 GLU A CA 1
ATOM 1418 C C . GLU A 1 181 ? 8.768 8.480 -3.988 1.00 96.56 181 GLU A C 1
ATOM 1420 O O . GLU A 1 181 ? 7.773 8.424 -3.263 1.00 96.56 181 GLU A O 1
ATOM 1425 N N . ALA A 1 182 ? 9.031 9.537 -4.762 1.00 96.56 182 ALA A N 1
ATOM 1426 C CA . ALA A 1 182 ? 8.183 10.723 -4.789 1.00 96.56 182 ALA A CA 1
ATOM 1427 C C . ALA A 1 182 ? 6.750 10.395 -5.246 1.00 96.56 182 ALA A C 1
ATOM 1429 O O . ALA A 1 182 ? 5.790 10.817 -4.604 1.00 96.56 182 ALA A O 1
ATOM 1430 N N . LEU A 1 183 ? 6.582 9.608 -6.314 1.00 96.50 183 LEU A N 1
ATOM 1431 C CA . LEU A 1 183 ? 5.265 9.204 -6.819 1.00 96.50 183 LEU A CA 1
ATOM 1432 C C . LEU A 1 183 ? 4.497 8.358 -5.798 1.00 96.50 183 LEU A C 1
ATOM 1434 O O . LEU A 1 183 ? 3.298 8.565 -5.612 1.00 96.50 183 LEU A O 1
ATOM 1438 N N . ALA A 1 184 ? 5.172 7.445 -5.098 1.00 96.88 184 ALA A N 1
ATOM 1439 C CA . ALA A 1 184 ? 4.550 6.635 -4.055 1.00 96.88 184 ALA A CA 1
ATOM 1440 C C . ALA A 1 184 ? 4.100 7.476 -2.846 1.00 96.88 184 ALA A C 1
ATOM 1442 O O . ALA A 1 184 ? 3.012 7.253 -2.314 1.00 96.88 184 ALA A O 1
ATOM 1443 N N . GLU A 1 185 ? 4.893 8.469 -2.429 1.00 96.38 185 GLU A N 1
ATOM 1444 C CA . GLU A 1 185 ? 4.488 9.423 -1.388 1.00 96.38 185 GLU A CA 1
ATOM 1445 C C . GLU A 1 185 ? 3.278 10.258 -1.816 1.00 96.38 185 GLU A C 1
ATOM 1447 O O . GLU A 1 185 ? 2.356 10.461 -1.024 1.00 96.38 185 GLU A O 1
ATOM 1452 N N . ARG A 1 186 ? 3.239 10.710 -3.075 1.00 94.88 186 ARG A N 1
ATOM 1453 C CA . ARG A 1 186 ? 2.096 11.464 -3.608 1.00 94.88 186 ARG A CA 1
ATOM 1454 C C . ARG A 1 186 ? 0.830 10.620 -3.694 1.00 94.88 186 ARG A C 1
ATOM 1456 O O . ARG A 1 186 ? -0.245 11.111 -3.358 1.00 94.88 186 ARG A O 1
ATOM 1463 N N . LEU A 1 187 ? 0.955 9.357 -4.096 1.00 96.25 187 LEU A N 1
ATOM 1464 C CA . LEU A 1 187 ? -0.159 8.410 -4.125 1.00 96.25 187 LEU A CA 1
ATOM 1465 C C . LEU A 1 187 ? -0.742 8.199 -2.719 1.00 96.25 187 LEU A C 1
ATOM 1467 O O . LEU A 1 187 ? -1.959 8.246 -2.536 1.00 96.25 187 LEU A O 1
ATOM 1471 N N . LEU A 1 188 ? 0.125 8.035 -1.715 1.00 97.31 188 LEU A N 1
ATOM 1472 C CA . LEU A 1 188 ? -0.282 7.950 -0.313 1.00 97.31 188 LEU A CA 1
ATOM 1473 C C . LEU A 1 188 ? -0.990 9.231 0.162 1.00 97.31 188 LEU A C 1
ATOM 1475 O O . LEU A 1 188 ? -2.062 9.141 0.762 1.00 97.31 188 LEU A O 1
ATOM 1479 N N . ASP A 1 189 ? -0.424 10.411 -0.112 1.00 95.75 189 ASP A N 1
ATOM 1480 C CA . ASP A 1 189 ? -1.035 11.697 0.254 1.00 95.75 189 ASP A CA 1
ATOM 1481 C C . ASP A 1 189 ? -2.438 11.848 -0.346 1.00 95.75 189 ASP A C 1
ATOM 1483 O O . ASP A 1 189 ? -3.390 12.179 0.365 1.00 95.75 189 ASP A O 1
ATOM 1487 N N . LEU A 1 190 ? -2.600 11.526 -1.632 1.00 94.19 190 LEU A N 1
ATOM 1488 C CA . LEU A 1 190 ? -3.885 11.623 -2.314 1.00 94.19 190 LEU A CA 1
ATOM 1489 C C . LEU A 1 190 ? -4.936 10.701 -1.680 1.00 94.19 190 LEU A C 1
ATOM 1491 O O . LEU A 1 190 ? -6.038 11.157 -1.363 1.00 94.19 190 LEU A O 1
ATOM 1495 N N . HIS A 1 191 ? -4.600 9.436 -1.409 1.00 96.75 191 HIS A N 1
ATOM 1496 C CA . HIS A 1 191 ? -5.525 8.529 -0.728 1.00 96.75 191 HIS A CA 1
ATOM 1497 C C . HIS A 1 191 ? -5.851 8.976 0.704 1.00 96.75 191 HIS A C 1
ATOM 1499 O O . HIS A 1 191 ? -7.006 8.869 1.121 1.00 96.75 191 HIS A O 1
ATOM 1505 N N . ASN A 1 192 ? -4.883 9.519 1.446 1.00 97.12 192 ASN A N 1
ATOM 1506 C CA . ASN A 1 192 ? -5.113 10.058 2.788 1.00 97.12 192 ASN A CA 1
ATOM 1507 C C . ASN A 1 192 ? -6.015 11.296 2.772 1.00 97.12 192 ASN A C 1
ATOM 1509 O O . ASN A 1 192 ? -6.883 11.445 3.637 1.00 97.12 192 ASN A O 1
ATOM 1513 N N . ARG A 1 193 ? -5.866 12.171 1.774 1.00 95.38 193 ARG A N 1
ATOM 1514 C CA . ARG A 1 193 ? -6.766 13.310 1.553 1.00 95.38 193 ARG A CA 1
ATOM 1515 C C . ARG A 1 193 ? -8.171 12.838 1.205 1.00 95.38 193 ARG A C 1
ATOM 1517 O O . ARG A 1 193 ? -9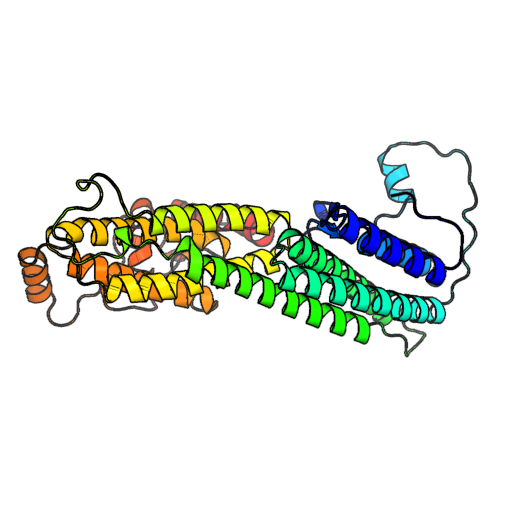.127 13.334 1.791 1.00 95.38 193 ARG A O 1
ATOM 1524 N N . LEU A 1 194 ? -8.307 11.842 0.328 1.00 94.94 194 LEU A N 1
ATOM 1525 C CA . LEU A 1 194 ? -9.609 11.261 -0.007 1.00 94.94 194 LEU A CA 1
ATOM 1526 C C . LEU A 1 194 ? -10.308 10.680 1.231 1.00 94.94 194 LEU A C 1
ATOM 1528 O O . LEU A 1 194 ? -11.470 10.988 1.508 1.00 94.94 194 LEU A O 1
ATOM 1532 N N . LEU A 1 195 ? -9.565 9.908 2.025 1.00 97.38 195 LEU A N 1
ATOM 1533 C CA . LEU A 1 195 ? -10.045 9.336 3.278 1.00 97.38 195 LEU A CA 1
ATOM 1534 C C . LEU A 1 195 ? -10.479 10.416 4.271 1.00 97.38 195 LEU A C 1
ATOM 1536 O O . LEU A 1 195 ? -11.605 10.393 4.764 1.00 97.38 195 LEU A O 1
ATOM 1540 N N . SER A 1 196 ? -9.596 11.367 4.563 1.00 96.62 196 SER A N 1
ATOM 1541 C CA . SER A 1 196 ? -9.815 12.374 5.604 1.00 96.62 196 SER A CA 1
ATOM 1542 C C . SER A 1 196 ? -10.860 13.424 5.240 1.00 96.62 196 SER A C 1
ATOM 1544 O O . SER A 1 196 ? -11.547 13.893 6.144 1.00 96.62 196 SER A O 1
ATOM 1546 N N . LEU A 1 197 ? -11.004 13.789 3.962 1.00 95.06 197 LEU A N 1
ATOM 1547 C CA . LEU A 1 197 ? -11.902 14.863 3.528 1.00 95.06 197 LEU A CA 1
ATOM 1548 C C . LEU A 1 197 ? -13.271 14.367 3.061 1.00 95.06 197 LEU A C 1
ATOM 1550 O O . LEU A 1 197 ? -14.239 15.109 3.198 1.00 95.06 197 LEU A O 1
ATOM 1554 N N . TYR A 1 198 ? -13.369 13.140 2.540 1.00 94.44 198 TYR A N 1
ATOM 1555 C CA . TYR A 1 198 ? -14.612 12.650 1.930 1.00 94.44 198 TYR A CA 1
ATOM 1556 C C . TYR A 1 198 ? -15.147 11.381 2.589 1.00 94.44 198 TYR A C 1
ATOM 1558 O O . TYR A 1 198 ? -16.327 11.313 2.910 1.00 94.44 198 TYR A O 1
ATOM 1566 N N . ILE A 1 199 ? -14.302 10.374 2.827 1.00 96.81 199 ILE A N 1
ATOM 1567 C CA . ILE A 1 199 ? -14.781 9.076 3.338 1.00 96.81 199 ILE A CA 1
ATOM 1568 C C . ILE A 1 199 ? -15.116 9.145 4.829 1.00 96.81 199 ILE A C 1
ATOM 1570 O O . ILE A 1 199 ? -16.114 8.592 5.287 1.00 96.81 199 ILE A O 1
ATOM 1574 N N . LEU A 1 200 ? -14.275 9.828 5.605 1.00 97.00 200 LEU A N 1
ATOM 1575 C CA . LEU A 1 200 ? -14.393 9.905 7.057 1.00 97.00 200 LEU A CA 1
ATOM 1576 C C . LEU A 1 200 ? -15.241 11.089 7.535 1.00 97.00 200 LEU A C 1
ATOM 1578 O O . LEU A 1 200 ? -15.220 11.379 8.734 1.00 97.00 200 LEU A O 1
ATOM 1582 N N . GLN A 1 201 ? -15.954 11.770 6.639 1.00 94.88 201 GLN A N 1
ATOM 1583 C CA . GLN A 1 201 ? -16.730 12.974 6.936 1.00 94.88 201 GLN A CA 1
ATOM 1584 C C . GLN A 1 201 ? -18.210 12.733 6.634 1.00 94.88 201 GLN A C 1
ATOM 1586 O O . GLN A 1 201 ? -18.674 12.957 5.524 1.00 94.88 201 GLN A O 1
ATOM 1591 N N . ASP A 1 202 ? -18.955 12.280 7.643 1.00 94.69 202 ASP A N 1
ATOM 1592 C CA . ASP A 1 202 ? -20.412 12.139 7.570 1.00 94.69 202 ASP A CA 1
ATOM 1593 C C . ASP A 1 202 ? -21.057 12.810 8.785 1.00 94.69 202 ASP A C 1
ATOM 1595 O O . ASP A 1 202 ? -20.795 12.430 9.928 1.00 94.69 202 ASP A O 1
ATOM 1599 N N . ALA A 1 203 ? -21.888 13.824 8.547 1.00 91.25 203 ALA A N 1
ATOM 1600 C CA . ALA A 1 203 ? -22.433 14.664 9.611 1.00 91.25 203 ALA A CA 1
ATOM 1601 C C . ALA A 1 203 ? -23.314 13.870 10.591 1.00 91.25 203 ALA A C 1
ATOM 1603 O O . ALA A 1 203 ? -23.198 14.040 11.806 1.00 91.25 203 ALA A O 1
ATOM 1604 N N . ASP A 1 204 ? -24.148 12.960 10.084 1.00 90.19 204 ASP A N 1
ATOM 1605 C CA . ASP A 1 204 ? -25.099 12.204 10.905 1.00 90.19 204 ASP A CA 1
ATOM 1606 C C . ASP A 1 204 ? -24.421 11.129 11.761 1.00 90.19 204 ASP A C 1
ATOM 1608 O O . ASP A 1 204 ? -24.819 10.896 12.913 1.00 90.19 204 ASP A O 1
ATOM 1612 N N . SER A 1 205 ? -23.385 10.485 11.216 1.00 92.00 205 SER A N 1
ATOM 1613 C CA . SER A 1 205 ? -22.535 9.540 11.945 1.00 92.00 205 SER A CA 1
ATOM 1614 C C . SER A 1 205 ? -21.713 10.231 13.034 1.00 92.00 205 SER A C 1
ATOM 1616 O O . SER A 1 205 ? -21.459 9.629 14.074 1.00 92.00 205 SER A O 1
ATOM 1618 N N . LEU A 1 206 ? -21.307 11.487 12.817 1.00 92.69 206 LEU A N 1
ATOM 1619 C CA . LEU A 1 206 ? -20.477 12.260 13.751 1.00 92.69 206 LEU A CA 1
ATOM 1620 C C . LEU A 1 206 ? -21.279 13.072 14.772 1.00 92.69 206 LEU A C 1
ATOM 1622 O O . LEU A 1 206 ? -20.692 13.629 15.701 1.00 92.69 206 LEU A O 1
ATOM 1626 N N . ASN A 1 207 ? -22.605 13.126 14.645 1.00 93.94 207 ASN A N 1
ATOM 1627 C CA . ASN A 1 207 ? -23.470 13.799 15.606 1.00 93.94 207 ASN A CA 1
ATOM 1628 C C . ASN A 1 207 ? -23.703 12.924 16.854 1.00 93.94 207 ASN A C 1
ATOM 1630 O O . ASN A 1 207 ? -24.762 12.318 17.047 1.00 93.94 207 ASN A O 1
ATOM 1634 N N . TRP A 1 208 ? -22.672 12.838 17.696 1.00 94.06 208 TRP A N 1
ATOM 1635 C CA . TRP A 1 208 ? -22.656 12.018 18.910 1.00 94.06 208 TRP A CA 1
ATOM 1636 C C . TRP A 1 208 ? -23.662 12.486 19.968 1.00 94.06 208 TRP A C 1
ATOM 1638 O O . TRP A 1 208 ? -24.209 11.663 20.699 1.00 94.06 208 TRP A O 1
ATOM 1648 N N . GLU A 1 209 ? -23.945 13.784 20.038 1.00 94.12 209 GLU A N 1
ATOM 1649 C CA . GLU A 1 209 ? -24.800 14.383 21.072 1.00 94.12 209 GLU A CA 1
ATOM 1650 C C . GLU A 1 209 ? -26.300 14.270 20.759 1.00 94.12 209 GLU A C 1
ATOM 1652 O O . GLU A 1 209 ? -27.142 14.569 21.607 1.00 94.12 209 GLU A O 1
ATOM 1657 N N . GLN A 1 210 ? -26.661 13.787 19.567 1.00 93.12 210 GLN A N 1
ATOM 1658 C CA . GLN A 1 210 ? -28.051 13.658 19.150 1.00 93.12 210 GLN A CA 1
ATOM 1659 C C . GLN A 1 210 ? -28.854 12.768 20.109 1.00 93.12 210 GLN A C 1
ATOM 1661 O O . GLN A 1 210 ? -28.474 11.636 20.411 1.00 93.12 210 GLN A O 1
ATOM 1666 N N . ASN A 1 211 ? -30.027 13.244 20.533 1.00 92.56 211 ASN A N 1
ATOM 1667 C CA . ASN A 1 211 ? -30.893 12.522 21.477 1.00 92.56 211 ASN A CA 1
ATOM 1668 C C . ASN A 1 211 ? -31.648 11.336 20.854 1.00 92.56 211 ASN A C 1
ATOM 1670 O O . ASN A 1 211 ? -32.268 10.548 21.567 1.00 92.56 211 ASN A O 1
ATOM 1674 N N . GLN A 1 212 ? -31.587 11.185 19.533 1.00 92.56 212 GLN A N 1
ATOM 1675 C CA . GLN A 1 212 ? -32.171 10.064 18.804 1.00 92.56 212 GLN A CA 1
ATOM 1676 C C . GLN A 1 212 ? -31.110 9.001 18.494 1.00 92.56 212 GLN A C 1
ATOM 1678 O O . GLN A 1 212 ? -29.978 9.360 18.140 1.00 92.56 212 GLN A O 1
ATOM 1683 N N . PRO A 1 213 ? -31.459 7.705 18.578 1.00 92.00 213 PRO A N 1
ATOM 1684 C CA . PRO A 1 213 ? -30.563 6.636 18.165 1.00 92.00 213 PRO A CA 1
ATOM 1685 C C . PRO A 1 213 ? -30.235 6.758 16.675 1.00 92.00 213 PRO A C 1
ATOM 1687 O O . PRO A 1 213 ? -31.064 7.182 15.870 1.00 92.00 213 PRO A O 1
ATOM 1690 N N . PHE A 1 214 ? -29.015 6.382 16.297 1.00 92.56 214 PHE A N 1
ATOM 1691 C CA . PHE A 1 214 ? -28.624 6.353 14.891 1.00 92.56 214 PHE A CA 1
ATOM 1692 C C . PHE A 1 214 ? -29.376 5.238 14.174 1.00 92.56 214 PHE A C 1
ATOM 1694 O O . PHE A 1 214 ? -29.232 4.078 14.559 1.00 92.56 214 PHE A O 1
ATOM 1701 N N . PHE A 1 215 ? -30.192 5.590 13.173 1.00 90.81 215 PHE A N 1
ATOM 1702 C CA . PHE A 1 215 ? -31.014 4.637 12.413 1.00 90.81 215 PHE A CA 1
ATOM 1703 C C . PHE A 1 215 ? -31.714 3.611 13.320 1.00 90.81 215 PHE A C 1
ATOM 1705 O O . PHE A 1 215 ? -31.597 2.403 13.122 1.00 90.81 215 PHE A O 1
ATOM 1712 N N . GLU A 1 216 ? -32.364 4.101 14.381 1.00 87.00 216 GLU A N 1
ATOM 1713 C CA . GLU A 1 216 ? -33.121 3.271 15.333 1.00 87.00 216 GLU A CA 1
ATOM 1714 C C . GLU A 1 216 ? -32.288 2.171 16.027 1.00 87.00 216 GLU A C 1
ATOM 1716 O O . GLU A 1 216 ? -32.835 1.218 16.574 1.00 87.00 216 GLU A O 1
ATOM 1721 N N . GLY A 1 217 ? -30.956 2.293 16.025 1.00 84.31 217 GLY A N 1
ATOM 1722 C CA . GLY A 1 217 ? -30.037 1.307 16.598 1.00 84.31 217 GLY A CA 1
ATOM 1723 C C . GLY A 1 217 ? -29.823 0.062 15.732 1.00 84.31 217 GLY A C 1
ATOM 1724 O O . GLY A 1 217 ? -29.233 -0.905 16.205 1.00 84.31 217 GLY A O 1
ATOM 1725 N N . GLN A 1 218 ? -30.281 0.067 14.478 1.00 85.50 218 GLN A N 1
ATOM 1726 C CA . GLN A 1 218 ? -30.248 -1.111 13.605 1.00 85.50 218 GLN A CA 1
ATOM 1727 C C . GLN A 1 218 ? -28.916 -1.297 12.862 1.00 85.50 218 GLN A C 1
ATOM 1729 O O . GLN A 1 218 ? -28.692 -2.343 12.254 1.00 85.50 218 GLN A O 1
ATOM 1734 N N . ARG A 1 219 ? -28.028 -0.294 12.870 1.00 90.06 219 ARG A N 1
ATOM 1735 C CA . ARG A 1 219 ? -26.774 -0.325 12.102 1.00 90.06 219 ARG A CA 1
ATOM 1736 C C . ARG A 1 219 ? -25.658 0.504 12.732 1.00 90.06 219 ARG A C 1
ATOM 1738 O O . ARG A 1 219 ? -25.915 1.432 13.495 1.00 90.06 219 ARG A O 1
ATOM 1745 N N . GLY A 1 220 ? -24.423 0.178 12.349 1.00 91.81 220 GLY A N 1
ATOM 1746 C CA . GLY A 1 220 ? -23.246 1.012 12.606 1.00 91.81 220 GLY A CA 1
ATOM 1747 C C . GLY A 1 220 ? -23.186 2.220 11.672 1.00 91.81 220 GLY A C 1
ATOM 1748 O O . GLY A 1 220 ? -23.971 2.314 10.721 1.00 91.81 220 GLY A O 1
ATOM 1749 N N . SER A 1 221 ? -22.238 3.120 11.919 1.00 95.25 221 SER A N 1
ATOM 1750 C CA . SER A 1 221 ? -22.088 4.353 11.147 1.00 95.25 221 SER A CA 1
ATOM 1751 C C . SER A 1 221 ? -21.715 4.100 9.690 1.00 95.25 221 SER A C 1
ATOM 1753 O O . SER A 1 221 ? -21.097 3.086 9.336 1.00 95.25 221 SER A O 1
ATOM 1755 N N . PHE A 1 222 ? -22.071 5.057 8.831 1.00 95.81 222 PHE A N 1
ATOM 1756 C CA . PHE A 1 222 ? -21.638 5.039 7.436 1.00 95.81 222 PHE A CA 1
ATOM 1757 C C . PHE A 1 222 ? -20.128 5.200 7.323 1.00 95.81 222 PHE A C 1
ATOM 1759 O O . PHE A 1 222 ? -19.527 4.591 6.451 1.00 95.81 222 PHE A O 1
ATOM 1766 N N . ILE A 1 223 ? -19.506 5.939 8.242 1.00 96.50 223 ILE A N 1
ATOM 1767 C CA . ILE A 1 223 ? -18.062 6.188 8.241 1.00 96.50 223 ILE A CA 1
ATOM 1768 C C . ILE A 1 223 ? -17.268 4.886 8.270 1.00 96.50 223 ILE A C 1
ATOM 1770 O O . ILE A 1 223 ? -16.386 4.702 7.437 1.00 96.50 223 ILE A O 1
ATOM 1774 N N . ILE A 1 224 ? -17.588 3.962 9.183 1.00 97.50 224 ILE A N 1
ATOM 1775 C CA . ILE A 1 224 ? -16.858 2.690 9.276 1.00 97.50 224 ILE A CA 1
ATOM 1776 C C . ILE A 1 224 ? -17.133 1.801 8.057 1.00 97.50 224 ILE A C 1
ATOM 1778 O O . ILE A 1 224 ? -16.210 1.174 7.540 1.00 97.50 224 ILE A O 1
ATOM 1782 N N . GLN A 1 225 ? -18.373 1.779 7.557 1.00 95.62 225 GLN A N 1
ATOM 1783 C CA . GLN A 1 225 ? -18.742 1.011 6.360 1.00 95.62 225 GLN A CA 1
ATOM 1784 C C . GLN A 1 225 ? -18.023 1.524 5.107 1.00 95.62 225 GLN A C 1
ATOM 1786 O O . GLN A 1 225 ? -17.435 0.736 4.368 1.00 95.62 225 GLN A O 1
ATOM 1791 N N . MET A 1 226 ? -18.040 2.838 4.889 1.00 97.38 226 MET A N 1
ATOM 1792 C CA . MET A 1 226 ? -17.397 3.489 3.750 1.00 97.38 226 MET A CA 1
ATOM 1793 C C . MET A 1 226 ? -15.879 3.372 3.834 1.00 97.38 226 MET A C 1
ATOM 1795 O O . MET A 1 226 ? -15.248 3.044 2.835 1.00 97.38 226 MET A O 1
ATOM 1799 N N . TRP A 1 227 ? -15.296 3.556 5.023 1.00 98.38 227 TRP A N 1
ATOM 1800 C CA . TRP A 1 227 ? -13.869 3.336 5.248 1.00 98.38 227 TRP A CA 1
ATOM 1801 C C . TRP A 1 227 ? -13.462 1.899 4.920 1.00 98.38 227 TRP A C 1
ATOM 1803 O O . TRP A 1 227 ? -12.519 1.699 4.162 1.00 98.38 227 TRP A O 1
ATOM 1813 N N . TRP A 1 228 ? -14.200 0.899 5.410 1.00 97.88 228 TRP A N 1
ATOM 1814 C CA . TRP A 1 228 ? -13.938 -0.505 5.088 1.00 97.88 228 TRP A CA 1
ATOM 1815 C C . TRP A 1 228 ? -14.004 -0.780 3.582 1.00 97.88 228 TRP A C 1
ATOM 1817 O O . TRP A 1 228 ? -13.076 -1.370 3.027 1.00 97.88 228 TRP A O 1
ATOM 1827 N N . CYS A 1 229 ? -15.072 -0.329 2.916 1.00 97.44 229 CYS A N 1
ATOM 1828 C CA . CYS A 1 229 ? -15.246 -0.536 1.478 1.00 97.44 229 CYS A CA 1
ATOM 1829 C C . CYS A 1 229 ? -14.126 0.134 0.678 1.00 97.44 229 CYS A C 1
ATOM 1831 O O . CYS A 1 229 ? -13.566 -0.482 -0.225 1.00 97.44 229 CYS A O 1
ATOM 1833 N N . TYR A 1 230 ? -13.762 1.364 1.047 1.00 98.00 230 TYR A N 1
ATOM 1834 C CA . TYR A 1 230 ? -12.680 2.100 0.406 1.00 98.00 230 TYR A CA 1
ATOM 1835 C C . TYR A 1 230 ? -11.331 1.400 0.600 1.00 98.00 230 TYR A C 1
ATOM 1837 O O . TYR A 1 230 ? -10.631 1.155 -0.374 1.00 98.00 230 TYR A O 1
ATOM 1845 N N . MET A 1 231 ? -10.985 1.002 1.830 1.00 98.19 231 MET A N 1
ATOM 1846 C CA . MET A 1 231 ? -9.729 0.294 2.104 1.00 98.19 231 MET A CA 1
ATOM 1847 C C . MET A 1 231 ? -9.635 -1.023 1.322 1.00 98.19 231 MET A C 1
ATOM 1849 O O . MET A 1 231 ? -8.579 -1.337 0.782 1.00 98.19 231 MET A O 1
ATOM 1853 N N . GLN A 1 232 ? -10.725 -1.786 1.224 1.00 96.62 232 GLN A N 1
ATOM 1854 C CA . GLN A 1 232 ? -10.735 -3.043 0.473 1.00 96.62 232 GLN A CA 1
ATOM 1855 C C . GLN A 1 232 ? -10.611 -2.827 -1.037 1.00 96.62 232 GLN A C 1
ATOM 1857 O O . GLN A 1 232 ? -9.777 -3.485 -1.655 1.00 96.62 232 GLN A O 1
ATOM 1862 N N . GLY A 1 233 ? -11.373 -1.885 -1.603 1.00 95.88 233 GLY A N 1
ATOM 1863 C CA . GLY A 1 233 ? -11.283 -1.546 -3.024 1.00 95.88 233 GLY A CA 1
ATOM 1864 C C . GLY A 1 233 ? -9.896 -1.022 -3.393 1.00 95.88 233 GLY A C 1
ATOM 1865 O O . GLY A 1 233 ? -9.247 -1.563 -4.279 1.00 95.88 233 GLY A O 1
ATOM 1866 N N . THR A 1 234 ? -9.365 -0.060 -2.630 1.00 95.50 234 THR A N 1
ATOM 1867 C CA . THR A 1 234 ? -8.027 0.483 -2.898 1.00 95.50 234 THR A CA 1
ATOM 1868 C C . THR A 1 234 ? -6.926 -0.560 -2.728 1.00 95.50 234 THR A C 1
ATOM 1870 O O . THR A 1 234 ? -5.955 -0.535 -3.472 1.00 95.50 234 THR A O 1
ATOM 1873 N N . LYS A 1 235 ? -7.049 -1.505 -1.789 1.00 95.56 235 LYS A N 1
ATOM 1874 C CA . LYS A 1 235 ? -6.095 -2.619 -1.690 1.00 95.56 235 LYS A CA 1
ATOM 1875 C C . LYS A 1 235 ? -6.062 -3.435 -2.985 1.00 95.56 235 LYS A C 1
ATOM 1877 O O . LYS A 1 235 ? -4.978 -3.728 -3.481 1.00 95.56 235 LYS A O 1
ATOM 1882 N N . GLU A 1 236 ? -7.229 -3.806 -3.511 1.00 92.75 236 GLU A N 1
ATOM 1883 C CA . GLU A 1 236 ? -7.331 -4.552 -4.769 1.00 92.75 236 GLU A CA 1
ATOM 1884 C C . GLU A 1 236 ? -6.766 -3.744 -5.943 1.00 92.75 236 GLU A C 1
ATOM 1886 O O . GLU A 1 236 ? -5.983 -4.278 -6.727 1.00 92.75 236 GLU A O 1
ATOM 1891 N N . ASP A 1 237 ? -7.070 -2.448 -6.022 1.00 92.69 237 ASP A N 1
ATOM 1892 C CA . ASP A 1 237 ? -6.531 -1.569 -7.061 1.00 92.69 237 ASP A CA 1
ATOM 1893 C C . ASP A 1 237 ? -5.003 -1.463 -6.975 1.00 92.69 237 ASP A C 1
ATOM 1895 O O . ASP A 1 237 ? -4.310 -1.652 -7.975 1.00 92.69 237 ASP A O 1
ATOM 1899 N N . LEU A 1 238 ? -4.450 -1.221 -5.782 1.00 94.00 238 LEU A N 1
ATOM 1900 C CA . LEU A 1 238 ? -3.006 -1.112 -5.572 1.00 94.00 238 LEU A CA 1
ATOM 1901 C C . LEU A 1 238 ? -2.286 -2.412 -5.945 1.00 94.00 238 LEU A C 1
ATOM 1903 O O . LEU A 1 238 ? -1.264 -2.363 -6.625 1.00 94.00 238 LEU A O 1
ATOM 1907 N N . TRP A 1 239 ? -2.827 -3.571 -5.555 1.00 91.50 239 TRP A N 1
ATOM 1908 C CA . TRP A 1 239 ? -2.220 -4.872 -5.861 1.00 91.50 239 TRP A CA 1
ATOM 1909 C C . TRP A 1 239 ? -2.150 -5.118 -7.368 1.00 91.50 239 TRP A C 1
ATOM 1911 O O . TRP A 1 239 ? -1.230 -5.772 -7.837 1.00 91.50 239 TRP A O 1
ATOM 1921 N N . ASN A 1 240 ? -3.103 -4.584 -8.131 1.00 87.88 240 ASN A N 1
ATOM 1922 C CA . ASN A 1 240 ? -3.162 -4.794 -9.572 1.00 87.88 240 ASN A CA 1
ATOM 1923 C C . ASN A 1 240 ? -2.427 -3.717 -10.385 1.00 87.88 240 ASN A C 1
ATOM 1925 O O . ASN A 1 240 ? -2.113 -3.951 -11.553 1.00 87.88 240 ASN A O 1
ATOM 1929 N N . THR A 1 241 ? -2.156 -2.540 -9.814 1.00 87.62 241 THR A N 1
ATOM 1930 C CA . THR A 1 241 ? -1.679 -1.371 -10.580 1.00 87.62 241 THR A CA 1
ATOM 1931 C C . THR A 1 241 ? -0.251 -0.944 -10.264 1.00 87.62 241 THR A C 1
ATOM 1933 O O . THR A 1 241 ? 0.436 -0.468 -11.166 1.00 87.62 241 THR A O 1
ATOM 1936 N N . VAL A 1 242 ? 0.235 -1.130 -9.034 1.00 91.44 242 VAL A N 1
ATOM 1937 C CA . VAL A 1 242 ? 1.576 -0.680 -8.616 1.00 91.44 242 VAL A CA 1
ATOM 1938 C C . VAL A 1 242 ? 2.477 -1.863 -8.231 1.00 91.44 242 VAL A C 1
ATOM 1940 O O . VAL A 1 242 ? 1.981 -2.967 -8.012 1.00 91.44 242 VAL A O 1
ATOM 1943 N N . PRO A 1 243 ? 3.811 -1.678 -8.162 1.00 93.19 243 PRO A N 1
ATOM 1944 C CA . PRO A 1 243 ? 4.718 -2.706 -7.662 1.00 93.19 243 PRO A CA 1
ATOM 1945 C C . PRO A 1 243 ? 4.320 -3.250 -6.277 1.00 93.19 243 PRO A C 1
ATOM 1947 O O . PRO A 1 243 ? 3.991 -2.443 -5.403 1.00 93.19 243 PRO A O 1
ATOM 1950 N N . PRO A 1 244 ? 4.383 -4.573 -6.036 1.00 92.31 244 PRO A N 1
ATOM 1951 C CA . PRO A 1 244 ? 3.905 -5.224 -4.812 1.00 92.31 244 PRO A CA 1
ATOM 1952 C C . PRO A 1 244 ? 4.355 -4.600 -3.479 1.00 92.31 244 PRO A C 1
ATOM 1954 O O . PRO A 1 244 ? 3.526 -4.313 -2.610 1.00 92.31 244 PRO A O 1
ATOM 1957 N N . LYS A 1 245 ? 5.654 -4.346 -3.285 1.00 93.00 245 LYS A N 1
ATOM 1958 C CA . LYS A 1 245 ? 6.168 -3.755 -2.033 1.00 93.00 245 LYS A CA 1
ATOM 1959 C C . LYS A 1 245 ? 5.756 -2.295 -1.905 1.00 93.00 245 LYS A C 1
ATOM 1961 O O . LYS A 1 245 ? 5.455 -1.828 -0.805 1.00 93.00 245 LYS A O 1
ATOM 1966 N N . THR A 1 246 ? 5.721 -1.572 -3.022 1.00 95.06 246 THR A N 1
ATOM 1967 C CA . THR A 1 246 ? 5.208 -0.199 -3.067 1.00 95.06 246 THR A CA 1
ATOM 1968 C C . THR A 1 246 ? 3.722 -0.157 -2.700 1.00 95.06 246 THR A C 1
ATOM 1970 O O . THR A 1 246 ? 3.329 0.657 -1.864 1.00 95.06 246 THR A O 1
ATOM 1973 N N . ALA A 1 247 ? 2.924 -1.090 -3.225 1.00 95.31 247 ALA A N 1
ATOM 1974 C CA . ALA A 1 247 ? 1.513 -1.280 -2.905 1.00 95.31 247 ALA A CA 1
ATOM 1975 C C . ALA A 1 247 ? 1.313 -1.462 -1.395 1.00 95.31 247 ALA A C 1
ATOM 1977 O O . ALA A 1 247 ? 0.561 -0.715 -0.764 1.00 95.31 247 ALA A O 1
ATOM 1978 N N . GLN A 1 248 ? 2.045 -2.409 -0.797 1.00 95.31 248 GLN A N 1
ATOM 1979 C CA . GLN A 1 248 ? 2.006 -2.674 0.642 1.00 95.31 248 GLN A CA 1
ATOM 1980 C C . GLN A 1 248 ? 2.382 -1.457 1.474 1.00 95.31 248 GLN A C 1
ATOM 1982 O O . GLN A 1 248 ? 1.714 -1.166 2.465 1.00 95.31 248 GLN A O 1
ATOM 1987 N N . ARG A 1 249 ? 3.431 -0.730 1.080 1.00 96.00 249 ARG A N 1
ATOM 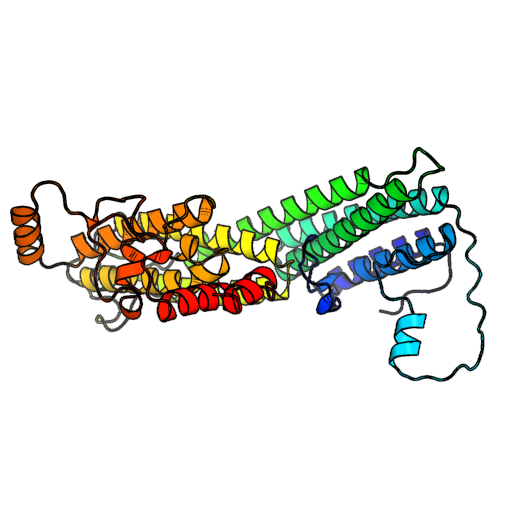1988 C CA . ARG A 1 249 ? 3.883 0.465 1.797 1.00 96.00 249 ARG A CA 1
ATOM 1989 C C . ARG A 1 249 ? 2.835 1.575 1.774 1.00 96.00 249 ARG A C 1
ATOM 1991 O O . ARG A 1 249 ? 2.550 2.148 2.826 1.00 96.00 249 ARG A O 1
ATOM 1998 N N . VAL A 1 250 ? 2.259 1.864 0.606 1.00 97.81 250 VAL A N 1
ATOM 1999 C CA . VAL A 1 250 ? 1.192 2.866 0.459 1.00 97.81 250 VAL A CA 1
ATOM 2000 C C . VAL A 1 250 ? -0.025 2.452 1.285 1.00 97.81 250 VAL A C 1
ATOM 2002 O O . VAL A 1 250 ? -0.504 3.228 2.108 1.00 97.81 250 VAL A O 1
ATOM 2005 N N . PHE A 1 251 ? -0.463 1.199 1.162 1.00 98.19 251 PHE A N 1
ATOM 2006 C CA . PHE A 1 251 ? -1.602 0.684 1.916 1.00 98.19 251 PHE A CA 1
ATOM 2007 C C . PHE A 1 251 ? -1.379 0.726 3.440 1.00 98.19 251 PHE A C 1
ATOM 2009 O O . PHE A 1 251 ? -2.271 1.124 4.193 1.00 98.19 251 PHE A O 1
ATOM 2016 N N . ALA A 1 252 ? -0.176 0.382 3.911 1.00 98.00 252 ALA A N 1
ATOM 2017 C CA . ALA A 1 252 ? 0.194 0.472 5.324 1.00 98.00 252 ALA A CA 1
ATOM 2018 C C . ALA A 1 252 ? 0.130 1.914 5.843 1.00 98.00 252 ALA A C 1
ATOM 2020 O O . ALA A 1 252 ? -0.387 2.151 6.937 1.00 98.00 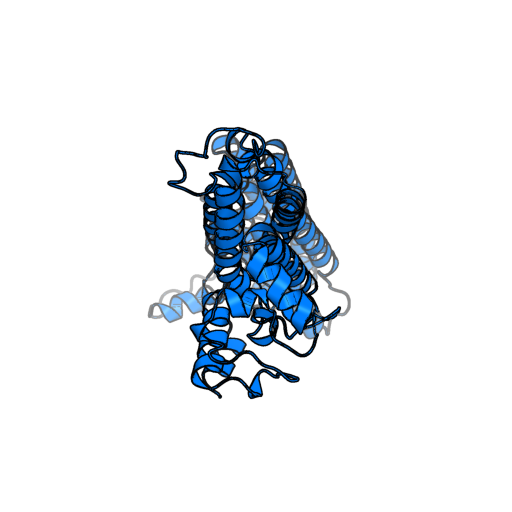252 ALA A O 1
ATOM 2021 N N . GLY A 1 253 ? 0.612 2.875 5.047 1.00 98.19 253 GLY A N 1
ATOM 2022 C CA . GLY A 1 253 ? 0.493 4.301 5.345 1.00 98.19 253 GLY A CA 1
ATOM 2023 C C . GLY A 1 253 ? -0.966 4.740 5.460 1.00 98.19 253 GLY A C 1
ATOM 2024 O O . GLY A 1 253 ? -1.343 5.346 6.461 1.00 98.19 253 GLY A O 1
ATOM 2025 N N . MET A 1 254 ? -1.807 4.363 4.492 1.00 98.44 254 MET A N 1
ATOM 2026 C CA . MET A 1 254 ? -3.239 4.685 4.499 1.00 98.44 254 MET A CA 1
ATOM 2027 C C . MET A 1 254 ? -3.949 4.139 5.740 1.00 98.44 254 MET A C 1
ATOM 2029 O O . MET A 1 254 ? -4.713 4.849 6.402 1.00 98.44 254 MET A O 1
ATOM 2033 N N . LEU A 1 255 ? -3.692 2.871 6.076 1.00 98.56 255 LEU A N 1
ATOM 2034 C CA . LEU A 1 255 ? -4.270 2.225 7.250 1.00 98.56 255 LEU A CA 1
ATOM 2035 C C . LEU A 1 255 ? -3.837 2.940 8.534 1.00 98.56 255 LEU A C 1
ATOM 2037 O O . LEU A 1 255 ? -4.673 3.225 9.388 1.00 98.56 255 LEU A O 1
ATOM 2041 N N . ASN A 1 256 ? -2.553 3.269 8.664 1.00 98.44 256 ASN A N 1
ATOM 2042 C CA . ASN A 1 256 ? -2.030 3.934 9.851 1.00 98.44 256 ASN A CA 1
ATOM 2043 C C . ASN A 1 256 ? -2.592 5.351 10.038 1.00 98.44 256 ASN A C 1
ATOM 2045 O O . ASN A 1 256 ? -3.043 5.676 11.137 1.00 98.44 256 ASN A O 1
ATOM 2049 N N . GLU A 1 257 ? -2.606 6.173 8.985 1.00 98.31 257 GLU A N 1
ATOM 2050 C CA . GLU A 1 257 ? -3.086 7.559 9.057 1.00 98.31 257 GLU A CA 1
ATOM 2051 C C . GLU A 1 257 ? -4.601 7.636 9.272 1.00 98.31 257 GLU A C 1
ATOM 2053 O O . GLU A 1 257 ? -5.080 8.373 10.139 1.00 98.31 257 GLU A O 1
ATOM 2058 N N . SER A 1 258 ? -5.381 6.817 8.561 1.00 98.50 258 SER A N 1
ATOM 2059 C CA . SER A 1 258 ? -6.832 6.776 8.778 1.00 98.50 258 SER A CA 1
ATOM 2060 C C . SER A 1 258 ? -7.198 6.251 10.168 1.00 98.50 258 SER A C 1
ATOM 2062 O O . SER A 1 258 ? -8.109 6.790 10.804 1.00 98.50 258 SER A O 1
ATOM 2064 N N . LEU A 1 259 ? -6.449 5.280 10.706 1.00 98.38 259 LEU A N 1
ATOM 2065 C CA . LEU A 1 259 ? -6.619 4.849 12.092 1.00 98.38 259 LEU A CA 1
ATOM 2066 C C . LEU A 1 259 ? -6.230 5.926 13.100 1.00 98.38 259 LEU A C 1
ATOM 2068 O O . LEU A 1 259 ? -6.848 5.966 14.161 1.00 98.38 259 LEU A O 1
ATOM 2072 N N . THR A 1 260 ? -5.266 6.807 12.811 1.00 98.50 260 THR A N 1
ATOM 2073 C CA . THR A 1 260 ? -4.984 7.967 13.675 1.00 98.50 260 THR A CA 1
ATOM 2074 C C . THR A 1 260 ? -6.239 8.827 13.825 1.00 98.50 260 THR A C 1
ATOM 2076 O O . THR A 1 260 ? -6.660 9.105 14.949 1.00 98.50 260 THR A O 1
ATOM 2079 N N . ILE A 1 261 ? -6.884 9.179 12.706 1.00 98.25 261 ILE A N 1
ATOM 2080 C CA . ILE A 1 261 ? -8.112 9.992 12.694 1.00 98.25 261 ILE A CA 1
ATOM 2081 C C . ILE A 1 261 ? -9.225 9.298 13.483 1.00 98.25 261 ILE A C 1
ATOM 2083 O O . ILE A 1 261 ? -9.844 9.908 14.357 1.00 98.25 261 ILE A O 1
ATOM 2087 N N . LEU A 1 262 ? -9.472 8.018 13.193 1.00 98.25 262 LEU A N 1
ATOM 2088 C CA . LEU A 1 262 ? -10.526 7.241 13.844 1.00 98.25 262 LEU A CA 1
ATOM 2089 C C . LEU A 1 262 ? -10.261 7.096 15.348 1.00 98.25 262 LEU A C 1
ATOM 2091 O O . LEU A 1 262 ? -11.153 7.356 16.150 1.00 98.25 262 LEU A O 1
ATOM 2095 N N . THR A 1 263 ? -9.035 6.761 15.748 1.00 98.31 263 THR A N 1
ATOM 2096 C CA . THR A 1 263 ? -8.671 6.588 17.163 1.00 98.31 263 THR A CA 1
ATOM 2097 C C . THR A 1 263 ? -8.911 7.866 17.954 1.00 98.31 263 THR A C 1
ATOM 2099 O O . THR A 1 263 ? -9.608 7.831 18.964 1.00 98.31 263 THR A O 1
ATOM 2102 N N . VAL A 1 264 ? -8.411 9.010 17.475 1.00 97.56 264 VAL A N 1
ATOM 2103 C CA . VAL A 1 264 ? -8.620 10.302 18.149 1.00 97.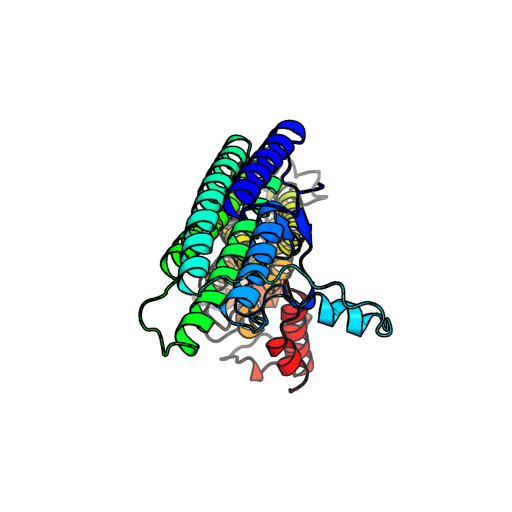56 264 VAL A CA 1
ATOM 2104 C C . VAL A 1 264 ? -10.110 10.618 18.261 1.00 97.56 264 VAL A C 1
ATOM 2106 O O . VAL A 1 264 ? -10.601 10.938 19.343 1.00 97.56 264 VAL A O 1
ATOM 2109 N N . ARG A 1 265 ? -10.846 10.469 17.158 1.00 96.31 265 ARG A N 1
ATOM 2110 C CA . ARG A 1 265 ? -12.276 10.771 17.085 1.00 96.31 265 ARG A CA 1
ATOM 2111 C C . ARG A 1 265 ? -13.107 9.933 18.054 1.00 96.31 265 ARG A C 1
ATOM 2113 O O . ARG A 1 265 ? -13.909 10.493 18.794 1.00 96.31 265 ARG A O 1
ATOM 2120 N N . TYR A 1 266 ? -12.928 8.614 18.062 1.00 96.38 266 TYR A N 1
ATOM 2121 C CA . TYR A 1 266 ? -13.700 7.720 18.930 1.00 96.38 266 TYR A CA 1
ATOM 2122 C C . TYR A 1 266 ? -13.293 7.847 20.402 1.00 96.38 266 TYR A C 1
ATOM 2124 O O . TYR A 1 266 ? -14.150 7.729 21.275 1.00 96.38 266 TYR A O 1
ATOM 2132 N N . SER A 1 267 ? -12.024 8.144 20.695 1.00 94.75 267 SER A N 1
ATOM 2133 C CA . SER A 1 267 ? -11.567 8.388 22.070 1.00 94.75 267 SER A CA 1
ATOM 2134 C C . SER A 1 267 ? -12.076 9.711 22.651 1.00 94.75 267 SER A C 1
ATOM 2136 O O . SER A 1 267 ? -12.261 9.811 23.860 1.00 94.75 267 SER A O 1
ATOM 2138 N N . GLN A 1 268 ? -12.324 10.722 21.813 1.00 94.69 268 GLN A N 1
ATOM 2139 C CA . GLN A 1 268 ? -12.838 12.032 22.238 1.00 94.69 268 GLN A CA 1
ATOM 2140 C C . GLN A 1 268 ? -14.368 12.154 22.140 1.00 94.69 268 GLN A C 1
ATOM 2142 O O . GLN A 1 268 ? -14.943 13.133 22.619 1.00 94.69 268 GLN A O 1
ATOM 2147 N N . ALA A 1 269 ? -15.043 11.176 21.532 1.00 94.12 269 ALA A N 1
ATOM 2148 C CA . ALA A 1 269 ? -16.485 11.211 21.343 1.00 94.12 269 ALA A CA 1
ATOM 2149 C C . ALA A 1 269 ? -17.240 11.234 22.684 1.00 94.12 269 ALA A C 1
ATOM 2151 O O . ALA A 1 269 ? -17.025 10.407 23.578 1.00 94.12 269 ALA A O 1
ATOM 2152 N N . SER A 1 270 ? -18.206 12.148 22.782 1.00 93.50 270 SER A N 1
ATOM 2153 C CA . SER A 1 270 ? -19.117 12.281 23.922 1.00 93.50 270 SER A CA 1
ATOM 2154 C C . SER A 1 270 ? -20.549 11.930 23.503 1.00 93.50 270 SER A C 1
ATOM 2156 O O . SER A 1 270 ? -21.379 12.821 23.346 1.00 93.50 270 SER A O 1
ATOM 2158 N N . PRO A 1 271 ? -20.854 10.637 23.263 1.00 94.56 271 PRO A N 1
ATOM 2159 C CA . PRO A 1 271 ? -22.180 10.221 22.841 1.00 94.56 271 PRO A CA 1
ATOM 2160 C C . PRO A 1 271 ? -23.243 10.494 23.902 1.00 94.56 271 PRO A C 1
ATOM 2162 O O . PRO A 1 271 ? -23.026 10.266 25.096 1.00 94.56 271 PRO A O 1
ATOM 2165 N N . SER A 1 272 ? -24.426 10.889 23.437 1.00 94.62 272 SER A N 1
ATOM 2166 C CA . SER A 1 272 ? -25.655 10.826 24.220 1.00 94.62 272 SER A CA 1
ATOM 2167 C C . SER A 1 272 ? -25.955 9.378 24.628 1.00 94.62 272 SER A C 1
ATOM 2169 O O . SER A 1 272 ? -25.435 8.417 24.047 1.00 94.62 272 SER A O 1
ATOM 2171 N N . MET A 1 273 ? -26.868 9.191 25.582 1.00 91.06 273 MET A N 1
ATOM 2172 C CA . MET A 1 273 ? -27.330 7.848 25.960 1.00 91.06 273 MET A CA 1
ATOM 2173 C C . MET A 1 273 ? -27.876 7.062 24.758 1.00 91.06 273 MET A C 1
ATOM 2175 O O . MET A 1 273 ? -27.657 5.856 24.662 1.00 91.06 273 MET A O 1
ATOM 2179 N N . SER A 1 274 ? -28.519 7.749 23.810 1.00 92.62 274 SER A N 1
ATOM 2180 C CA . SER A 1 274 ? -29.071 7.155 22.588 1.00 92.62 274 SER A CA 1
ATOM 2181 C C . SER A 1 274 ? -28.001 6.786 21.553 1.00 92.62 274 SER A C 1
ATOM 2183 O O . SER A 1 274 ? -28.256 5.957 20.681 1.00 92.62 274 SER A O 1
ATOM 2185 N N . ARG A 1 275 ? -26.805 7.387 21.627 1.00 93.81 275 ARG A N 1
ATOM 2186 C CA . ARG A 1 275 ? -25.680 7.154 20.702 1.00 93.81 275 ARG A CA 1
ATOM 2187 C C . ARG A 1 275 ? -24.563 6.293 21.295 1.00 93.81 275 ARG A C 1
ATOM 2189 O O . ARG A 1 275 ? -23.661 5.892 20.565 1.00 93.81 275 ARG A O 1
ATOM 2196 N N . GLY A 1 276 ? -24.629 5.948 22.581 1.00 93.31 276 GLY A N 1
ATOM 2197 C CA . GLY A 1 276 ? -23.623 5.105 23.235 1.00 93.31 276 GLY A CA 1
ATOM 2198 C C . GLY A 1 276 ? -23.459 3.729 22.577 1.00 93.31 276 GLY A C 1
ATOM 2199 O O . GLY A 1 276 ? -22.336 3.269 22.388 1.00 93.31 276 GLY A O 1
ATOM 2200 N N . SER A 1 277 ? -24.559 3.098 22.152 1.00 92.50 277 SER A N 1
ATOM 2201 C CA . SER A 1 277 ? -24.517 1.810 21.445 1.00 92.50 277 SER A CA 1
ATOM 2202 C C . SER A 1 277 ? -23.838 1.902 20.076 1.00 92.50 277 SER A C 1
ATOM 2204 O O . SER A 1 277 ? -23.125 0.974 19.699 1.00 92.50 277 SER A O 1
ATOM 2206 N N . LEU A 1 278 ? -23.996 3.026 19.365 1.00 95.38 278 LEU A N 1
ATOM 2207 C CA . LEU A 1 278 ? -23.315 3.276 18.093 1.00 95.38 278 LEU A CA 1
ATOM 2208 C C . LEU A 1 278 ? -21.797 3.307 18.284 1.00 95.38 278 LEU A C 1
ATOM 2210 O O . LEU A 1 278 ? -21.084 2.651 17.536 1.00 95.38 278 LEU A O 1
ATOM 2214 N N . LEU A 1 279 ? -21.311 4.018 19.309 1.00 95.31 279 LEU A N 1
ATOM 2215 C CA . LEU A 1 279 ? -19.880 4.097 19.622 1.00 95.31 279 LEU A CA 1
ATOM 2216 C C . LEU A 1 279 ? -19.278 2.696 19.820 1.00 95.31 279 LEU A C 1
ATOM 2218 O O . LEU A 1 279 ? -18.255 2.356 19.230 1.00 95.31 279 LEU A O 1
ATOM 2222 N N . VAL A 1 280 ? -19.935 1.874 20.641 1.00 95.00 280 VAL A N 1
ATOM 2223 C CA . VAL A 1 280 ? -19.502 0.502 20.949 1.00 95.00 280 VAL A CA 1
ATOM 2224 C C . VAL A 1 280 ? -19.499 -0.367 19.691 1.00 95.00 280 VAL A C 1
ATOM 2226 O O . VAL A 1 280 ? -18.534 -1.095 19.444 1.00 95.00 280 VAL A O 1
ATOM 2229 N N . LEU A 1 281 ? -20.560 -0.281 18.884 1.00 95.69 281 LEU A N 1
ATOM 2230 C CA . LEU A 1 281 ? -20.696 -1.036 17.641 1.00 95.69 281 LEU A CA 1
ATOM 2231 C C . LEU A 1 281 ? -19.618 -0.648 16.623 1.00 95.69 281 LEU A C 1
ATOM 2233 O O . LEU A 1 281 ? -18.975 -1.521 16.044 1.00 95.69 281 LEU A O 1
ATOM 2237 N N . ASP A 1 282 ? -19.386 0.647 16.441 1.00 97.44 282 ASP A N 1
ATOM 2238 C CA . ASP A 1 282 ? -18.401 1.169 15.502 1.00 97.44 282 ASP A CA 1
ATOM 2239 C C . ASP A 1 282 ? -16.976 0.775 15.878 1.00 97.44 282 ASP A C 1
ATOM 2241 O O . ASP A 1 282 ? -16.245 0.285 15.022 1.00 97.44 282 ASP A O 1
ATOM 2245 N N . ILE A 1 283 ? -16.583 0.925 17.149 1.00 97.81 283 ILE A N 1
ATOM 2246 C CA . ILE A 1 283 ? -15.243 0.522 17.596 1.00 97.81 283 ILE A CA 1
ATOM 2247 C C . ILE A 1 283 ? -15.062 -0.995 17.440 1.00 97.81 283 ILE A C 1
ATOM 2249 O O . ILE A 1 283 ? -14.007 -1.449 16.995 1.00 97.81 283 ILE A O 1
ATOM 2253 N N . SER A 1 284 ? -16.092 -1.790 17.746 1.00 96.94 284 SER A N 1
ATOM 2254 C CA . SER A 1 284 ? -16.051 -3.247 17.556 1.00 96.94 284 SER A CA 1
ATOM 2255 C C . SER A 1 284 ? -15.858 -3.617 16.082 1.00 96.94 284 SER A C 1
ATOM 2257 O O . SER A 1 284 ? -14.973 -4.406 15.748 1.00 96.94 284 SER A O 1
ATOM 2259 N N . ASN A 1 285 ? -16.642 -3.004 15.190 1.00 97.31 285 ASN A N 1
ATOM 2260 C CA . ASN A 1 285 ? -16.527 -3.203 13.747 1.00 97.31 285 ASN A CA 1
ATOM 2261 C C . ASN A 1 285 ? -15.174 -2.728 13.218 1.00 97.31 285 ASN A C 1
ATOM 2263 O O . ASN A 1 285 ? -14.580 -3.410 12.389 1.00 97.31 285 ASN A O 1
ATOM 2267 N N . LEU A 1 286 ? -14.655 -1.607 13.718 1.00 98.12 286 LEU A N 1
ATOM 2268 C CA . LEU A 1 286 ? -13.348 -1.082 13.344 1.00 98.12 286 LEU A CA 1
ATOM 2269 C C . LEU A 1 286 ? -12.232 -2.072 13.693 1.00 98.12 286 LEU A C 1
ATOM 2271 O O . LEU A 1 286 ? -11.432 -2.410 12.825 1.00 98.12 286 LEU A O 1
ATOM 2275 N N . LEU A 1 287 ? -12.208 -2.607 14.917 1.00 98.31 287 LEU A N 1
ATOM 2276 C CA . LEU A 1 287 ? -11.219 -3.612 15.326 1.00 98.31 287 LEU A CA 1
ATOM 2277 C C . LEU A 1 287 ? -11.319 -4.899 14.489 1.00 98.31 287 LEU A C 1
ATOM 2279 O O . LEU A 1 287 ? -10.297 -5.474 14.109 1.00 98.31 287 LEU A O 1
ATOM 2283 N N . LEU A 1 288 ? -12.539 -5.337 14.157 1.00 97.69 288 LEU A N 1
ATOM 2284 C CA . LEU A 1 288 ? -12.761 -6.471 13.255 1.00 97.69 288 LEU A CA 1
ATOM 2285 C C . LEU A 1 288 ? -12.280 -6.173 11.833 1.00 97.69 288 LEU A C 1
ATOM 2287 O O . LEU A 1 288 ? -11.654 -7.029 11.217 1.00 97.69 288 LEU A O 1
ATOM 2291 N N . CYS A 1 289 ? -12.519 -4.976 11.308 1.00 98.12 289 CYS A N 1
ATOM 2292 C CA . CYS A 1 289 ? -12.010 -4.570 10.003 1.00 98.12 289 CYS A CA 1
ATOM 2293 C C . CYS A 1 289 ? -10.477 -4.567 10.000 1.00 98.12 289 CYS A C 1
ATOM 2295 O O . CYS A 1 289 ? -9.868 -5.192 9.135 1.00 98.12 289 CYS A O 1
ATOM 2297 N N . VAL A 1 290 ? -9.836 -3.968 11.011 1.00 98.31 290 VAL A N 1
ATOM 2298 C CA . VAL A 1 290 ? -8.368 -3.960 11.118 1.00 98.31 290 VAL A CA 1
ATOM 2299 C C . VAL A 1 290 ? -7.804 -5.375 11.213 1.00 98.31 290 VAL A C 1
ATOM 2301 O O . VAL A 1 290 ? -6.797 -5.653 10.571 1.00 98.31 290 VAL A O 1
ATOM 2304 N N . ARG A 1 291 ? -8.465 -6.308 11.914 1.00 97.06 291 ARG A N 1
ATOM 2305 C CA . ARG A 1 291 ? -8.070 -7.730 11.919 1.00 97.06 291 ARG A CA 1
ATOM 2306 C C . ARG A 1 291 ? -7.948 -8.313 10.503 1.00 97.06 291 ARG A C 1
ATOM 2308 O O . ARG A 1 291 ? -7.078 -9.150 10.286 1.00 97.06 291 ARG A O 1
ATOM 2315 N N . HIS A 1 292 ? -8.800 -7.894 9.567 1.00 96.50 292 HIS A N 1
ATOM 2316 C CA . HIS A 1 292 ? -8.775 -8.364 8.179 1.00 96.50 292 HIS A CA 1
ATOM 2317 C C . HIS A 1 292 ? -7.774 -7.607 7.299 1.00 96.50 292 HIS A C 1
ATOM 2319 O O . HIS A 1 292 ? -7.237 -8.197 6.366 1.00 96.50 292 HIS A O 1
ATOM 2325 N N . LEU A 1 293 ? -7.517 -6.324 7.576 1.00 97.75 293 LEU A N 1
ATOM 2326 C CA . LEU A 1 293 ? -6.577 -5.512 6.793 1.00 97.75 293 LEU A CA 1
ATOM 2327 C C . LEU A 1 293 ? -5.122 -5.719 7.233 1.00 97.75 293 LEU A C 1
ATOM 2329 O O . LEU A 1 293 ? -4.229 -5.736 6.400 1.00 97.75 293 LEU A O 1
ATOM 2333 N N . LEU A 1 294 ? -4.871 -5.909 8.529 1.00 97.31 294 LEU A N 1
ATOM 2334 C CA . LEU A 1 294 ? -3.527 -6.019 9.102 1.00 97.31 294 LEU A CA 1
ATOM 2335 C C . LEU A 1 294 ? -2.639 -7.108 8.458 1.00 97.31 294 LEU A C 1
ATOM 2337 O O . LEU A 1 294 ? -1.463 -6.827 8.226 1.00 97.31 294 LEU A O 1
ATOM 2341 N N . PRO A 1 295 ? -3.141 -8.314 8.113 1.00 95.75 295 PRO A N 1
ATOM 2342 C CA . PRO A 1 295 ? -2.323 -9.344 7.475 1.00 95.75 295 PRO A CA 1
ATOM 2343 C C . PRO A 1 295 ? -1.613 -8.901 6.192 1.00 95.75 295 PRO A C 1
ATOM 2345 O O . PRO A 1 295 ? -0.543 -9.425 5.897 1.00 95.75 295 PRO A O 1
ATOM 2348 N N . THR A 1 296 ? -2.170 -7.939 5.447 1.00 94.75 296 THR A N 1
ATOM 2349 C CA . THR A 1 296 ? -1.633 -7.517 4.142 1.00 94.75 296 THR A CA 1
ATOM 2350 C C . THR A 1 296 ? -0.331 -6.726 4.261 1.00 94.75 296 THR A C 1
ATOM 2352 O O . THR A 1 296 ? 0.397 -6.609 3.278 1.00 94.75 296 THR A O 1
ATOM 2355 N N . ILE A 1 297 ? -0.027 -6.200 5.453 1.00 94.75 297 ILE A N 1
ATOM 2356 C CA . ILE A 1 297 ? 1.156 -5.370 5.739 1.00 94.75 297 ILE A CA 1
ATOM 2357 C C . ILE A 1 297 ? 2.135 -6.036 6.714 1.00 94.75 297 ILE A C 1
ATOM 2359 O O . ILE A 1 297 ? 3.208 -5.495 6.986 1.00 94.75 297 ILE A O 1
ATOM 2363 N N . CYS A 1 298 ? 1.764 -7.191 7.270 1.00 94.06 298 CYS A N 1
ATOM 2364 C CA . CYS A 1 298 ? 2.630 -7.982 8.132 1.00 94.06 298 CYS A CA 1
ATOM 2365 C C . CYS A 1 298 ? 3.536 -8.883 7.295 1.00 94.06 298 CYS A C 1
ATOM 2367 O O . CYS A 1 298 ? 3.118 -9.463 6.295 1.00 94.06 298 CYS A O 1
ATOM 2369 N N . THR A 1 299 ? 4.767 -9.068 7.762 1.00 89.12 299 THR A N 1
ATOM 2370 C CA . THR A 1 299 ? 5.725 -9.996 7.149 1.00 89.12 299 THR A CA 1
ATOM 2371 C C . THR A 1 299 ? 5.664 -11.389 7.761 1.00 89.12 299 THR A C 1
ATOM 2373 O O . THR A 1 299 ? 6.146 -12.345 7.169 1.00 89.12 299 THR A O 1
ATOM 2376 N N . ASN A 1 300 ? 5.126 -11.533 8.974 1.00 89.75 300 ASN A N 1
ATOM 2377 C CA . ASN A 1 300 ? 5.080 -12.806 9.687 1.00 89.75 300 ASN A CA 1
ATOM 2378 C C . ASN A 1 300 ? 3.999 -12.811 10.778 1.00 89.75 300 ASN A C 1
ATOM 2380 O O . ASN A 1 300 ? 3.507 -11.760 11.194 1.00 89.75 300 ASN A O 1
ATOM 2384 N N . LYS A 1 301 ? 3.672 -14.003 11.299 1.00 91.00 301 LYS A N 1
ATOM 2385 C CA . LYS A 1 301 ? 2.698 -14.154 12.389 1.00 91.00 301 LYS A CA 1
ATOM 2386 C C . LYS A 1 301 ? 3.046 -13.373 13.661 1.00 91.00 301 LYS A C 1
ATOM 2388 O O . LYS A 1 301 ? 2.128 -12.926 14.337 1.00 91.00 301 LYS A O 1
ATOM 2393 N N . SER A 1 302 ? 4.330 -13.190 13.995 1.00 91.44 302 SER A N 1
ATOM 2394 C CA . SER A 1 302 ? 4.743 -12.450 15.200 1.00 91.44 302 SER A CA 1
ATOM 2395 C C . SER A 1 302 ? 4.375 -10.971 15.106 1.00 91.44 302 SER A C 1
ATOM 2397 O O . SER A 1 302 ? 3.959 -10.388 16.103 1.00 91.44 302 SER A O 1
ATOM 2399 N N . GLU A 1 303 ? 4.518 -10.370 13.923 1.00 93.75 303 GLU A N 1
ATOM 2400 C CA . GLU A 1 303 ? 4.020 -9.020 13.649 1.00 93.75 303 GLU A CA 1
ATOM 2401 C C . GLU A 1 303 ? 2.499 -8.975 13.729 1.00 93.75 303 GLU A C 1
ATOM 2403 O O . GLU A 1 303 ? 1.976 -8.134 14.443 1.00 93.75 303 GLU A O 1
ATOM 2408 N N . LEU A 1 304 ? 1.800 -9.924 13.096 1.00 94.62 304 LEU A N 1
ATOM 2409 C CA . LEU A 1 304 ? 0.333 -9.964 13.078 1.00 94.62 304 LEU A CA 1
ATOM 2410 C C . LEU A 1 304 ? -0.291 -10.001 14.481 1.00 94.62 304 LEU A C 1
ATOM 2412 O O . LEU A 1 304 ? -1.320 -9.372 14.720 1.00 94.62 304 LEU A O 1
ATOM 2416 N N . ILE A 1 305 ? 0.316 -10.737 15.413 1.00 92.94 305 ILE A N 1
ATOM 2417 C CA . ILE A 1 305 ? -0.182 -10.840 16.791 1.00 92.94 305 ILE A CA 1
ATOM 2418 C C . ILE A 1 305 ? 0.431 -9.794 17.734 1.00 92.94 305 ILE A C 1
ATOM 2420 O O . ILE A 1 305 ? 0.131 -9.815 18.925 1.00 92.94 305 ILE A O 1
ATOM 2424 N N . GLY A 1 306 ? 1.272 -8.882 17.236 1.00 91.19 306 GLY A N 1
ATOM 2425 C CA . GLY A 1 306 ? 1.865 -7.792 18.015 1.00 91.19 306 GLY A CA 1
ATOM 2426 C C . GLY A 1 306 ? 2.988 -8.194 18.978 1.00 91.19 306 GLY A C 1
ATOM 2427 O O . GLY A 1 306 ? 3.211 -7.494 19.960 1.00 91.19 306 GLY A O 1
ATOM 2428 N N . LEU A 1 307 ? 3.693 -9.304 18.724 1.00 89.00 307 LEU A N 1
ATOM 2429 C CA . LEU A 1 307 ? 4.900 -9.702 19.474 1.00 89.00 307 LEU A CA 1
ATOM 2430 C C . LEU A 1 307 ? 6.193 -9.109 18.892 1.00 89.00 307 LEU A C 1
ATOM 2432 O O . LEU A 1 307 ? 7.221 -9.077 19.565 1.00 89.00 307 LEU A O 1
ATOM 2436 N N . SER A 1 308 ? 6.173 -8.678 17.628 1.00 87.19 308 SER A N 1
ATOM 2437 C CA . SER A 1 308 ? 7.311 -8.028 16.973 1.00 87.19 308 SER A CA 1
ATOM 2438 C C . SER A 1 308 ? 7.082 -6.526 16.848 1.00 87.19 308 SER A C 1
ATOM 2440 O O . SER A 1 308 ? 6.035 -6.091 16.379 1.00 87.19 308 SER A O 1
ATOM 2442 N N . ASN A 1 309 ? 8.106 -5.744 17.195 1.00 82.88 309 ASN A N 1
ATOM 2443 C CA . ASN A 1 309 ? 8.112 -4.280 17.094 1.00 82.88 309 ASN A CA 1
ATOM 2444 C C . ASN A 1 309 ? 9.078 -3.756 16.016 1.00 82.88 309 ASN A C 1
ATOM 2446 O O . ASN A 1 309 ? 9.467 -2.588 16.056 1.00 82.88 309 ASN A O 1
ATOM 2450 N N . GLN A 1 310 ? 9.512 -4.613 15.083 1.00 87.56 310 GLN A N 1
ATOM 2451 C CA . GLN A 1 310 ? 10.477 -4.234 14.043 1.00 87.56 310 GLN A CA 1
ATOM 2452 C C . GLN A 1 310 ? 9.875 -3.234 13.049 1.00 87.56 310 GLN A C 1
ATOM 2454 O O . GLN A 1 310 ? 10.476 -2.197 12.761 1.00 87.56 310 GLN A O 1
ATOM 2459 N N . ASN A 1 311 ? 8.663 -3.513 12.569 1.00 92.19 311 ASN A N 1
ATOM 2460 C CA . ASN A 1 311 ? 7.933 -2.610 11.695 1.00 92.19 311 ASN A CA 1
ATOM 2461 C C . ASN A 1 311 ? 7.208 -1.534 12.523 1.00 92.19 311 ASN A C 1
ATOM 2463 O O . ASN A 1 311 ? 6.233 -1.813 13.225 1.00 92.19 311 ASN A O 1
ATOM 2467 N N . LYS A 1 312 ? 7.684 -0.285 12.417 1.00 94.19 312 LYS A N 1
ATOM 2468 C CA . LYS A 1 312 ? 7.121 0.869 13.139 1.00 94.19 312 LYS A CA 1
ATOM 2469 C C . LYS A 1 312 ? 5.638 1.077 12.828 1.00 94.19 312 LYS A C 1
ATOM 2471 O O . LYS A 1 312 ? 4.872 1.311 13.751 1.00 94.19 312 LYS A O 1
ATOM 2476 N N . VAL A 1 313 ? 5.229 0.936 11.565 1.00 96.12 313 VAL A N 1
ATOM 2477 C CA . VAL A 1 313 ? 3.838 1.164 11.140 1.00 96.12 313 VAL A CA 1
ATOM 2478 C C . VAL A 1 313 ? 2.906 0.123 11.759 1.00 96.12 313 VAL A C 1
ATOM 2480 O O . VAL A 1 313 ? 1.893 0.477 12.353 1.00 96.12 313 VAL A O 1
ATOM 2483 N N . VAL A 1 314 ? 3.280 -1.158 11.698 1.00 96.19 314 VAL A N 1
ATOM 2484 C CA . VAL A 1 314 ? 2.503 -2.252 12.309 1.00 96.19 314 VAL A CA 1
ATOM 2485 C C . VAL A 1 314 ? 2.382 -2.058 13.820 1.00 96.19 314 VAL A C 1
ATOM 2487 O O . VAL A 1 314 ? 1.284 -2.130 14.370 1.00 96.19 314 VAL A O 1
ATOM 2490 N N . ARG A 1 315 ? 3.488 -1.734 14.499 1.00 94.75 315 ARG A N 1
ATOM 2491 C CA . ARG A 1 315 ? 3.482 -1.421 15.935 1.00 94.75 315 ARG A CA 1
ATOM 2492 C C . ARG A 1 315 ? 2.529 -0.268 16.258 1.00 94.75 315 ARG A C 1
ATOM 2494 O O . ARG A 1 315 ? 1.744 -0.361 17.200 1.00 94.75 315 ARG A O 1
ATOM 2501 N N . ASP A 1 316 ? 2.577 0.804 15.476 1.00 96.62 316 ASP A N 1
ATOM 2502 C CA . ASP A 1 316 ? 1.740 1.981 15.687 1.00 96.62 316 ASP A CA 1
ATOM 2503 C C . ASP A 1 316 ? 0.249 1.675 15.434 1.00 96.62 316 ASP A C 1
ATOM 2505 O O . ASP A 1 316 ? -0.611 2.243 16.110 1.00 96.62 316 ASP A O 1
ATOM 2509 N N . ILE A 1 317 ? -0.071 0.749 14.522 1.00 97.94 317 ILE A N 1
ATOM 2510 C CA . ILE A 1 317 ? -1.430 0.218 14.318 1.00 97.94 317 ILE A CA 1
ATOM 2511 C C . ILE A 1 317 ? -1.882 -0.603 15.531 1.00 97.94 317 ILE A C 1
ATOM 2513 O O . ILE A 1 317 ? -3.001 -0.405 16.013 1.00 97.94 317 ILE A O 1
ATOM 2517 N N . HIS A 1 318 ? -1.028 -1.476 16.079 1.00 96.25 318 HIS A N 1
ATOM 2518 C CA . HIS A 1 318 ? -1.360 -2.219 17.300 1.00 96.25 318 HIS A CA 1
ATOM 2519 C C . HIS A 1 318 ? -1.631 -1.289 18.483 1.00 96.25 318 HIS A C 1
ATOM 2521 O O . HIS A 1 318 ? -2.585 -1.530 19.224 1.00 96.25 318 HIS A O 1
ATOM 2527 N N . ALA A 1 319 ? -0.838 -0.226 18.642 1.00 94.94 319 ALA A N 1
ATOM 2528 C CA . ALA A 1 319 ? -1.040 0.771 19.689 1.00 94.94 319 ALA A CA 1
ATOM 2529 C C . ALA A 1 319 ? -2.391 1.491 19.534 1.00 94.94 319 ALA A C 1
ATOM 2531 O O . ALA A 1 319 ? -3.160 1.559 20.490 1.00 94.94 319 ALA A O 1
ATOM 2532 N N . LYS A 1 320 ? -2.738 1.938 18.319 1.00 97.56 320 LYS A N 1
ATOM 2533 C CA . LYS A 1 320 ? -4.042 2.561 18.021 1.00 97.56 320 LYS A CA 1
ATOM 2534 C C . LYS A 1 320 ? -5.217 1.623 18.304 1.00 97.56 320 LYS A C 1
ATOM 2536 O O . LYS A 1 320 ? -6.189 2.009 18.944 1.00 97.56 320 LYS A O 1
ATOM 2541 N N . CYS A 1 321 ? -5.111 0.361 17.892 1.00 97.69 321 CYS A N 1
ATOM 2542 C CA . CYS A 1 321 ? -6.146 -0.637 18.164 1.00 97.69 321 CYS A CA 1
ATOM 2543 C C . CYS A 1 321 ? -6.265 -0.966 19.659 1.00 97.69 321 CYS A C 1
ATOM 2545 O O . CYS A 1 321 ? -7.354 -1.266 20.142 1.00 97.69 321 CYS A O 1
ATOM 2547 N N . HIS A 1 322 ? -5.167 -0.889 20.410 1.00 95.38 322 HIS A N 1
ATOM 2548 C CA . HIS A 1 322 ? -5.194 -1.032 21.862 1.00 95.38 322 HIS A CA 1
ATOM 2549 C C . HIS A 1 322 ? -5.912 0.139 22.550 1.00 95.38 322 HIS A C 1
ATOM 2551 O O . HIS A 1 322 ? -6.710 -0.092 23.458 1.00 95.38 322 HIS A O 1
ATOM 2557 N N . GLU A 1 323 ? -5.686 1.374 22.099 1.00 95.44 323 GLU A N 1
ATOM 2558 C CA . GLU A 1 323 ? -6.427 2.554 22.572 1.00 95.44 323 GLU A CA 1
ATOM 2559 C C . GLU A 1 323 ? -7.926 2.428 22.272 1.00 95.44 323 GLU A C 1
ATOM 2561 O O . GLU A 1 323 ? -8.767 2.601 23.156 1.00 95.44 323 GLU A O 1
ATOM 2566 N N . LEU A 1 324 ? -8.274 2.015 21.050 1.00 97.38 324 LEU A N 1
ATOM 2567 C CA . LEU A 1 324 ? -9.656 1.744 20.651 1.00 97.38 324 LEU A CA 1
ATOM 2568 C C . LEU A 1 324 ? -10.303 0.652 21.515 1.00 97.38 324 LEU A C 1
ATOM 2570 O O . LEU A 1 324 ? -11.414 0.841 22.007 1.00 97.38 324 LEU A O 1
ATOM 2574 N N . LEU A 1 325 ? -9.609 -0.463 21.766 1.00 95.88 325 LEU A N 1
ATOM 2575 C CA . LEU A 1 325 ? -10.086 -1.506 22.680 1.00 95.88 325 LEU A CA 1
ATOM 2576 C C . LEU A 1 325 ? -10.303 -0.952 24.093 1.00 95.88 325 LEU A C 1
ATOM 2578 O O . LEU A 1 325 ? -11.291 -1.283 24.748 1.00 95.88 325 LEU A O 1
ATOM 2582 N N . SER A 1 326 ? -9.389 -0.108 24.566 1.00 93.62 326 SER A N 1
ATOM 2583 C CA . SER A 1 326 ? -9.491 0.484 25.896 1.00 93.62 326 SER A CA 1
ATOM 2584 C C . SER A 1 326 ? -10.722 1.381 26.005 1.00 93.62 326 SER A C 1
ATOM 2586 O O . SER A 1 326 ? -11.498 1.254 26.956 1.00 93.62 326 SER A O 1
ATOM 2588 N N . CYS A 1 327 ? -10.966 2.203 24.981 1.00 94.56 327 CYS A N 1
ATOM 2589 C CA . CYS A 1 327 ? -12.181 2.999 24.846 1.00 94.56 327 CYS A CA 1
ATOM 2590 C C . CYS A 1 327 ? -13.437 2.112 24.831 1.00 94.56 327 CYS A C 1
ATOM 2592 O O . CYS A 1 327 ? -14.366 2.353 25.602 1.00 94.56 327 CYS A O 1
ATOM 2594 N N . LEU A 1 328 ? -13.441 1.030 24.043 1.00 95.19 328 LEU A N 1
ATOM 2595 C CA . LEU A 1 328 ? -14.551 0.076 23.972 1.00 95.19 328 LEU A CA 1
ATOM 2596 C C . LEU A 1 328 ? -14.901 -0.509 25.345 1.00 95.19 328 LEU A C 1
ATOM 2598 O O . LEU A 1 328 ? -16.073 -0.566 25.711 1.00 95.19 328 LEU A O 1
ATOM 2602 N N . ILE A 1 329 ? -13.898 -0.919 26.124 1.00 92.69 329 ILE A N 1
ATOM 2603 C CA . ILE A 1 329 ? -14.111 -1.507 27.452 1.00 92.69 329 ILE A CA 1
ATOM 2604 C C . ILE A 1 329 ? -14.649 -0.458 28.426 1.00 92.69 329 ILE A C 1
ATOM 2606 O O . ILE A 1 329 ? -15.632 -0.712 29.120 1.00 92.69 329 ILE A O 1
ATOM 2610 N N . ILE A 1 330 ? -14.027 0.722 28.483 1.00 91.12 330 ILE A N 1
ATOM 2611 C CA . ILE A 1 330 ? -14.394 1.769 29.447 1.00 91.12 330 ILE A CA 1
ATOM 2612 C C . ILE A 1 330 ? -15.785 2.337 29.141 1.00 91.12 330 ILE A C 1
ATOM 2614 O O . ILE A 1 330 ? -16.546 2.633 30.062 1.00 91.12 330 ILE A O 1
ATOM 2618 N N . ARG A 1 331 ? -16.129 2.492 27.858 1.00 90.75 331 ARG A N 1
ATOM 2619 C CA . ARG A 1 331 ? -17.379 3.126 27.415 1.00 90.75 331 ARG A CA 1
ATOM 2620 C C . ARG A 1 331 ? -18.513 2.130 27.180 1.00 90.75 331 ARG A C 1
ATOM 2622 O O . ARG A 1 331 ? -19.671 2.515 27.295 1.00 90.75 331 ARG A O 1
ATOM 2629 N N . GLY A 1 332 ? -18.200 0.873 26.865 1.00 90.44 332 GLY A N 1
ATOM 2630 C CA . GLY A 1 332 ? -19.188 -0.166 26.565 1.00 90.44 332 GLY A CA 1
ATOM 2631 C C . GLY A 1 332 ? -19.538 -1.087 27.733 1.00 90.44 332 GLY A C 1
ATOM 2632 O O . GLY A 1 332 ? -20.582 -1.737 27.702 1.00 90.44 332 GLY A O 1
ATOM 2633 N N . CYS A 1 333 ? -18.703 -1.165 28.773 1.00 90.81 333 CYS A N 1
ATOM 2634 C CA . CYS A 1 333 ? -18.962 -2.047 29.909 1.00 90.81 333 CYS A CA 1
ATOM 2635 C C . CYS A 1 333 ? -19.932 -1.406 30.921 1.00 90.81 333 CYS A C 1
ATOM 2637 O O . CYS A 1 333 ? -19.744 -0.248 31.305 1.00 90.81 333 CYS A O 1
ATOM 2639 N N . PRO A 1 334 ? -20.927 -2.151 31.442 1.00 90.62 334 PRO A N 1
ATOM 2640 C CA . PRO A 1 334 ? -21.739 -1.690 32.562 1.00 90.62 334 PRO A CA 1
ATOM 2641 C C . PRO A 1 334 ? -20.874 -1.292 33.765 1.00 90.62 334 PRO A C 1
ATOM 2643 O O . PRO A 1 334 ? -20.086 -2.095 34.276 1.00 90.62 334 PRO A O 1
ATOM 2646 N N . LEU A 1 335 ? -21.080 -0.076 34.280 1.00 89.81 335 LEU A N 1
ATOM 2647 C CA . LEU A 1 335 ? -20.307 0.485 35.395 1.00 89.81 335 LEU A CA 1
ATOM 2648 C C . LEU A 1 335 ? -20.182 -0.449 36.621 1.00 89.81 335 LEU A C 1
ATOM 2650 O O . LEU A 1 335 ? -19.084 -0.532 37.176 1.00 89.81 335 LEU A O 1
ATOM 2654 N N . PRO A 1 336 ? -21.222 -1.206 37.041 1.00 92.12 336 PRO A N 1
ATOM 2655 C CA . PRO A 1 336 ? -21.089 -2.131 38.168 1.00 92.12 336 PRO A CA 1
ATOM 2656 C C . PRO A 1 336 ? -20.063 -3.248 37.931 1.00 92.12 336 PRO A C 1
ATOM 2658 O O . PRO A 1 336 ? -19.362 -3.651 38.862 1.00 92.12 336 PRO A O 1
ATOM 2661 N N . LEU A 1 337 ? -19.955 -3.748 36.694 1.00 89.94 337 LEU A N 1
ATOM 2662 C CA . LEU A 1 337 ? -18.976 -4.774 36.328 1.00 89.94 337 LEU A CA 1
ATOM 2663 C C . LEU A 1 337 ? -17.568 -4.188 36.314 1.00 89.94 337 LEU A C 1
ATOM 2665 O O . LEU A 1 337 ? -16.656 -4.782 36.891 1.00 89.94 337 LEU A O 1
ATOM 2669 N N . LEU A 1 338 ? -17.423 -2.999 35.728 1.00 87.69 338 LEU A N 1
ATOM 2670 C CA . LEU A 1 338 ? -16.166 -2.264 35.698 1.00 87.69 338 LEU A CA 1
ATOM 2671 C C . LEU A 1 338 ? -15.650 -2.030 37.129 1.00 87.69 338 LEU A C 1
ATOM 2673 O O . LEU A 1 338 ? -14.555 -2.470 37.474 1.00 87.69 338 LEU A O 1
ATOM 2677 N N . TYR A 1 339 ? -16.487 -1.461 38.004 1.00 88.12 339 TYR A N 1
ATOM 2678 C CA . TYR A 1 339 ? -16.160 -1.214 39.412 1.00 88.12 339 TYR A CA 1
ATOM 2679 C C . TYR A 1 339 ? -15.757 -2.493 40.157 1.00 88.12 339 TYR A C 1
ATOM 2681 O O . TYR A 1 339 ? -14.749 -2.514 40.865 1.00 88.12 339 TYR A O 1
ATOM 2689 N N . LYS A 1 340 ? -16.510 -3.587 39.979 1.00 89.38 340 LYS A N 1
ATOM 2690 C CA . LYS A 1 340 ? -16.203 -4.883 40.601 1.00 89.38 340 LYS A CA 1
ATOM 2691 C C . LYS A 1 340 ? -14.834 -5.412 40.172 1.00 89.38 340 LYS A C 1
ATOM 2693 O O . LYS A 1 340 ? -14.137 -5.992 41.003 1.00 89.38 340 LYS A O 1
ATOM 2698 N N . HIS A 1 341 ? -14.468 -5.244 38.903 1.00 84.38 341 HIS A N 1
ATOM 2699 C CA . HIS A 1 341 ? -13.165 -5.664 38.396 1.00 84.38 341 HIS A CA 1
ATOM 2700 C C . HIS A 1 341 ? -12.044 -4.773 38.925 1.00 84.38 341 HIS A C 1
ATOM 2702 O O . HIS A 1 341 ? -11.157 -5.298 39.591 1.00 84.38 341 HIS A O 1
ATOM 2708 N N . PHE A 1 342 ? -12.120 -3.449 38.753 1.00 84.12 342 PHE A N 1
ATOM 2709 C CA . PHE A 1 342 ? -11.092 -2.525 39.255 1.00 84.12 342 PHE A CA 1
ATOM 2710 C C . PHE A 1 342 ? -10.859 -2.668 40.761 1.00 84.12 342 PHE A C 1
ATOM 2712 O O . PHE A 1 342 ? -9.718 -2.719 41.207 1.00 84.12 342 PHE A O 1
ATOM 2719 N N . ARG A 1 343 ? -11.921 -2.861 41.553 1.00 85.56 343 ARG A N 1
ATOM 2720 C CA . ARG A 1 343 ? -11.790 -3.098 42.997 1.00 85.56 343 ARG A CA 1
ATOM 2721 C C . ARG A 1 343 ? -11.019 -4.381 43.337 1.00 85.56 343 ARG A C 1
ATOM 2723 O O . ARG A 1 343 ? -10.388 -4.437 44.387 1.00 85.56 343 ARG A O 1
ATOM 2730 N N . LYS A 1 344 ? -11.090 -5.419 42.496 1.00 83.19 344 LYS A N 1
ATOM 2731 C CA . LYS A 1 344 ? -10.384 -6.695 42.708 1.00 83.19 344 LYS A CA 1
ATOM 2732 C C . LYS A 1 344 ? -8.929 -6.655 42.246 1.00 83.19 344 LYS A C 1
ATOM 2734 O O . LYS A 1 344 ? -8.085 -7.238 42.913 1.00 83.19 344 LYS A O 1
ATOM 2739 N N . THR A 1 345 ? -8.652 -6.028 41.105 1.00 73.31 345 THR A N 1
ATOM 2740 C CA . THR A 1 345 ? -7.302 -5.957 40.512 1.00 73.31 345 THR A CA 1
ATOM 2741 C C . THR A 1 345 ? -6.459 -4.782 41.016 1.00 73.31 345 THR A C 1
ATOM 2743 O O . THR A 1 345 ? -5.259 -4.755 40.752 1.00 73.31 345 THR A O 1
ATOM 2746 N N . GLY A 1 346 ? -7.051 -3.834 41.752 1.00 70.94 346 GLY A N 1
ATOM 2747 C CA . GLY A 1 346 ? -6.361 -2.620 42.196 1.00 70.94 346 GLY A CA 1
ATOM 2748 C C . GLY A 1 346 ? -5.947 -1.738 41.014 1.00 70.94 346 GLY A C 1
ATOM 2749 O O . GLY A 1 346 ? -6.635 -1.705 39.993 1.00 70.94 346 GLY A O 1
ATOM 2750 N N . ASP A 1 347 ? -4.800 -1.065 41.138 1.00 62.75 347 ASP A N 1
ATOM 2751 C CA . ASP A 1 347 ? -4.293 -0.097 40.147 1.00 62.75 347 ASP A CA 1
ATOM 2752 C C . ASP A 1 347 ? -3.754 -0.737 38.855 1.00 62.75 347 ASP A C 1
ATOM 2754 O O . ASP A 1 347 ? -3.446 -0.039 37.891 1.00 62.75 347 ASP A O 1
ATOM 2758 N N . THR A 1 348 ? -3.646 -2.068 38.796 1.00 65.12 348 THR A N 1
ATOM 2759 C CA . THR A 1 348 ? -3.072 -2.770 37.640 1.00 65.12 348 THR A CA 1
ATOM 2760 C C . THR A 1 348 ? -4.095 -3.694 36.999 1.00 65.12 348 THR A C 1
ATOM 2762 O O . THR A 1 348 ? -4.280 -4.834 37.424 1.00 65.12 348 THR A O 1
ATOM 2765 N N . VAL A 1 349 ? -4.755 -3.222 35.941 1.00 69.00 349 VAL A N 1
ATOM 2766 C CA . VAL A 1 349 ? -5.565 -4.087 35.075 1.00 69.00 349 VAL A CA 1
ATOM 2767 C C . VAL A 1 349 ? -4.702 -4.505 33.877 1.00 69.00 349 VAL A C 1
ATOM 2769 O O . VAL A 1 349 ? -4.342 -3.652 33.061 1.00 69.00 349 VAL A O 1
ATOM 2772 N N . PRO A 1 350 ? -4.373 -5.805 33.729 1.00 68.38 350 PRO A N 1
ATOM 2773 C CA . PRO A 1 350 ? -3.439 -6.272 32.705 1.00 68.38 350 PRO A CA 1
ATOM 2774 C C . PRO A 1 350 ? -3.831 -5.904 31.272 1.00 68.38 350 PRO A C 1
ATOM 2776 O O . PRO A 1 350 ? -2.951 -5.676 30.454 1.00 68.38 350 PRO A O 1
ATOM 2779 N N . ILE A 1 351 ? -5.131 -5.802 30.968 1.00 71.31 351 ILE A N 1
ATOM 2780 C CA . ILE A 1 351 ? -5.611 -5.485 29.614 1.00 71.31 351 ILE A CA 1
ATOM 2781 C C . ILE A 1 351 ? -5.281 -4.058 29.166 1.00 71.31 351 ILE A C 1
ATOM 2783 O O . ILE A 1 351 ? -5.208 -3.830 27.968 1.00 71.31 351 ILE A O 1
ATOM 2787 N N . PHE A 1 352 ? -5.059 -3.132 30.105 1.00 74.25 352 PHE A N 1
ATOM 2788 C CA . PHE A 1 352 ? -4.623 -1.755 29.830 1.00 74.25 352 PHE A CA 1
ATOM 2789 C C . PHE A 1 352 ? -3.100 -1.598 29.956 1.00 74.25 352 PHE A C 1
ATOM 2791 O O . PHE A 1 352 ? -2.557 -0.517 29.759 1.00 74.25 352 PHE A O 1
ATOM 2798 N N . SER A 1 353 ? -2.393 -2.673 30.320 1.00 67.00 353 SER A N 1
ATOM 2799 C CA . SER A 1 353 ? -0.936 -2.698 30.399 1.00 67.00 353 SER A CA 1
ATOM 2800 C C . SER A 1 353 ? -0.394 -3.333 29.120 1.00 67.00 353 SER A C 1
ATOM 2802 O O . SER A 1 353 ? -0.487 -4.547 28.948 1.00 67.00 353 SER A O 1
ATOM 2804 N N . GLN A 1 354 ? 0.195 -2.544 28.218 1.00 62.88 354 GLN A N 1
ATOM 2805 C CA . GLN A 1 354 ? 0.913 -3.104 27.070 1.00 62.88 354 GLN A CA 1
ATOM 2806 C C . GLN A 1 354 ? 2.159 -3.844 27.569 1.00 62.88 354 GLN A C 1
ATOM 2808 O O . GLN A 1 354 ? 3.180 -3.234 27.886 1.00 62.88 354 GLN A O 1
ATOM 2813 N N . ARG A 1 355 ? 2.076 -5.173 27.678 1.00 64.12 355 ARG A N 1
ATOM 2814 C CA . ARG A 1 355 ? 3.244 -6.007 27.964 1.00 64.12 355 ARG A CA 1
ATOM 2815 C C . ARG A 1 355 ? 3.891 -6.396 26.635 1.00 64.12 355 ARG A C 1
ATOM 2817 O O . ARG A 1 355 ? 3.227 -7.039 25.826 1.00 64.12 355 ARG A O 1
ATOM 2824 N N . PRO A 1 356 ? 5.174 -6.067 26.409 1.00 60.84 356 PRO A N 1
ATOM 2825 C CA . PRO A 1 356 ? 5.862 -6.394 25.157 1.00 60.84 356 PRO A CA 1
ATOM 2826 C C . PRO A 1 356 ? 6.028 -7.905 24.932 1.00 60.84 356 PRO A C 1
ATOM 2828 O O . PRO A 1 356 ? 6.392 -8.328 23.843 1.00 60.84 356 PRO A O 1
ATOM 2831 N N . THR A 1 357 ? 5.776 -8.719 25.958 1.00 71.06 357 THR A N 1
ATOM 2832 C CA . THR A 1 357 ? 5.972 -10.171 25.953 1.00 71.06 357 THR A CA 1
ATOM 2833 C C . THR A 1 357 ? 4.677 -10.963 25.781 1.00 71.06 357 THR A C 1
ATOM 2835 O O . THR A 1 357 ? 4.690 -12.172 25.971 1.00 71.06 357 THR A O 1
ATOM 2838 N N . THR A 1 358 ? 3.550 -10.326 25.452 1.00 81.88 358 THR A N 1
ATOM 2839 C CA . THR A 1 358 ? 2.266 -11.012 25.218 1.00 81.88 358 THR A CA 1
ATOM 2840 C C . THR A 1 358 ? 1.631 -10.552 23.910 1.00 81.88 358 THR A C 1
ATOM 2842 O O . THR A 1 358 ? 1.846 -9.399 23.534 1.00 81.88 358 THR A O 1
ATOM 2845 N N . PRO A 1 359 ? 0.817 -11.389 23.234 1.00 88.25 359 PRO A N 1
ATOM 2846 C CA . PRO A 1 359 ? 0.073 -10.961 22.058 1.00 88.25 359 PRO A CA 1
ATOM 2847 C C . PRO A 1 359 ? -0.762 -9.715 22.350 1.00 88.25 359 PRO A C 1
ATOM 2849 O O . PRO A 1 359 ? -1.236 -9.512 23.472 1.00 88.25 359 PRO A O 1
ATOM 2852 N N . ALA A 1 360 ? -0.971 -8.888 21.331 1.00 90.38 360 ALA A N 1
ATOM 2853 C CA . ALA A 1 360 ? -1.723 -7.654 21.456 1.00 90.38 360 ALA A CA 1
ATOM 2854 C C . ALA A 1 360 ? -3.150 -7.943 21.974 1.00 90.38 360 ALA A C 1
ATOM 2856 O O . ALA A 1 360 ? -3.894 -8.685 21.321 1.00 90.38 360 ALA A O 1
ATOM 2857 N N . PRO A 1 361 ? -3.581 -7.336 23.101 1.00 90.31 361 PRO A N 1
ATOM 2858 C CA . PRO A 1 361 ? -4.878 -7.634 23.709 1.00 90.31 361 PRO A CA 1
ATOM 2859 C C . PRO A 1 361 ? -6.069 -7.464 22.768 1.00 90.31 361 PRO A C 1
ATOM 2861 O O . PRO A 1 361 ? -6.977 -8.291 22.768 1.00 90.31 361 PRO A O 1
ATOM 2864 N N . TRP A 1 362 ? -6.043 -6.434 21.920 1.00 93.62 362 TRP A N 1
ATOM 2865 C CA . TRP A 1 362 ? -7.117 -6.190 20.960 1.00 93.62 362 TRP A CA 1
ATOM 2866 C C . TRP A 1 362 ? -7.245 -7.344 19.962 1.00 93.62 362 TRP A C 1
ATOM 2868 O O . TRP A 1 362 ? -8.362 -7.755 19.663 1.00 93.62 362 TRP A O 1
ATOM 2878 N N . TYR A 1 363 ? -6.117 -7.908 19.507 1.00 93.69 363 TYR A N 1
ATOM 2879 C CA . TYR A 1 363 ? -6.088 -8.979 18.515 1.00 93.69 363 TYR A CA 1
ATOM 2880 C C . TYR A 1 363 ? -6.614 -10.291 19.100 1.00 93.69 363 TYR A C 1
ATOM 2882 O O . TYR A 1 363 ? -7.366 -11.005 18.435 1.00 93.69 363 TYR A O 1
ATOM 2890 N N . MET A 1 364 ? -6.271 -10.576 20.363 1.00 90.69 364 MET A N 1
ATOM 2891 C CA . MET A 1 364 ? -6.808 -11.725 21.097 1.00 90.69 364 MET A CA 1
ATOM 2892 C C . MET A 1 364 ? -8.330 -11.633 21.239 1.00 90.69 364 MET A C 1
ATOM 2894 O O . MET A 1 364 ? -9.030 -12.607 20.969 1.00 90.69 364 MET A O 1
ATOM 2898 N N . VAL A 1 365 ? -8.847 -10.451 21.594 1.00 90.88 365 VAL A N 1
ATOM 2899 C CA . VAL A 1 365 ? -10.291 -10.212 21.756 1.00 90.88 365 VAL A CA 1
ATOM 2900 C C . VAL A 1 365 ? -11.051 -10.419 20.447 1.00 90.88 365 VAL A C 1
ATOM 2902 O O . VAL A 1 365 ? -12.094 -11.069 20.446 1.00 90.88 365 VAL A O 1
ATOM 2905 N N . VAL A 1 366 ? -10.536 -9.913 19.323 1.00 94.00 366 VAL A N 1
ATOM 2906 C CA . VAL A 1 366 ? -11.200 -10.082 18.019 1.00 94.00 366 VAL A CA 1
ATOM 2907 C C . VAL A 1 366 ? -10.934 -11.436 17.366 1.00 94.00 366 VAL A C 1
ATOM 2909 O O . VAL A 1 366 ? -11.581 -11.745 16.367 1.00 94.00 366 VAL A O 1
ATOM 2912 N N . SER A 1 367 ? -10.021 -12.248 17.907 1.00 92.44 367 SER A N 1
ATOM 2913 C CA . SER A 1 367 ? -9.629 -13.555 17.359 1.00 92.44 367 SER A CA 1
ATOM 2914 C C . SER A 1 367 ? -9.619 -14.670 18.419 1.00 92.44 367 SER A C 1
ATOM 2916 O O . SER A 1 367 ? -8.613 -15.373 18.558 1.00 92.44 367 SER A O 1
ATOM 2918 N N . PRO A 1 368 ? -10.732 -14.903 19.141 1.00 89.56 368 PRO A N 1
ATOM 2919 C CA . PRO A 1 368 ? -10.765 -15.830 20.279 1.00 89.56 368 PRO A CA 1
ATOM 2920 C C . PRO A 1 368 ? -10.407 -17.272 19.893 1.00 89.56 368 PRO A C 1
ATOM 2922 O O . PRO A 1 368 ? -9.848 -18.016 20.691 1.00 89.56 368 PRO A O 1
ATOM 2925 N N . ASN A 1 369 ? -10.656 -17.658 18.638 1.00 88.25 369 ASN A N 1
ATOM 2926 C CA . ASN A 1 369 ? -10.375 -19.003 18.133 1.00 88.25 369 ASN A CA 1
ATOM 2927 C C . ASN A 1 369 ? -8.881 -19.372 18.162 1.00 88.25 369 ASN A C 1
ATOM 2929 O O . ASN A 1 369 ? -8.566 -20.556 18.221 1.00 88.25 369 ASN A O 1
ATOM 2933 N N . PHE A 1 370 ? -7.975 -18.387 18.108 1.00 85.75 370 PHE A N 1
ATOM 2934 C CA . PHE A 1 370 ? -6.526 -18.621 18.179 1.00 85.75 370 PHE A CA 1
ATOM 2935 C C . PHE A 1 370 ? -5.982 -18.580 19.612 1.00 85.75 370 PHE A C 1
ATOM 2937 O O . PHE A 1 370 ? -4.870 -19.044 19.852 1.00 85.75 370 PHE A O 1
ATOM 2944 N N . PHE A 1 371 ? -6.762 -18.051 20.559 1.00 84.62 371 PHE A N 1
ATOM 2945 C CA . PHE A 1 371 ? -6.359 -17.830 21.949 1.00 84.62 371 PHE A CA 1
ATOM 2946 C C . PHE A 1 371 ? -7.456 -18.327 22.907 1.00 84.62 371 PHE A C 1
ATOM 2948 O O . PHE A 1 371 ? -8.112 -17.517 23.564 1.00 84.62 371 PHE A O 1
ATOM 2955 N N . PRO A 1 372 ? -7.690 -19.654 22.985 1.00 76.81 372 PRO A N 1
ATOM 2956 C CA . PRO A 1 372 ? -8.722 -20.218 23.859 1.00 76.81 372 PRO A CA 1
ATOM 2957 C C . PRO A 1 372 ? -8.446 -19.951 25.346 1.00 76.81 372 PRO A C 1
ATOM 2959 O O . PRO A 1 372 ? -9.380 -19.818 26.133 1.00 76.81 372 PRO A O 1
ATOM 2962 N N . GLU A 1 373 ? -7.170 -19.828 25.720 1.00 75.12 373 GLU A N 1
ATOM 2963 C CA . GLU A 1 373 ? -6.732 -19.396 27.044 1.00 75.12 373 GLU A CA 1
ATOM 2964 C C . GLU A 1 373 ? -5.909 -18.114 26.911 1.00 75.12 373 GLU A C 1
ATOM 2966 O O . GLU A 1 373 ? -5.018 -18.014 26.064 1.00 75.12 373 GLU A O 1
ATOM 2971 N N . LEU A 1 374 ? -6.212 -17.118 27.747 1.00 69.75 374 LEU A N 1
ATOM 2972 C CA . LEU A 1 374 ? -5.467 -15.863 27.761 1.00 69.75 374 LEU A CA 1
ATOM 2973 C C . LEU A 1 374 ? -4.082 -16.097 28.384 1.00 69.75 374 LEU A C 1
ATOM 2975 O O . LEU A 1 374 ? -4.005 -16.564 29.526 1.00 69.75 374 LEU A O 1
ATOM 2979 N N . PRO A 1 375 ? -2.989 -15.745 27.687 1.00 68.81 375 PRO A N 1
ATOM 2980 C CA . PRO A 1 375 ? -1.651 -15.924 28.222 1.00 68.81 375 PRO A CA 1
ATOM 2981 C C . PRO A 1 375 ? -1.452 -15.044 29.459 1.00 68.81 375 PRO A C 1
ATOM 2983 O O . PRO A 1 375 ? -1.617 -13.826 29.430 1.00 68.81 375 PRO A O 1
ATOM 2986 N N . THR A 1 376 ? -1.104 -15.683 30.575 1.00 64.56 376 THR A N 1
ATOM 2987 C CA . THR A 1 376 ? -0.886 -15.025 31.876 1.00 64.56 376 THR A CA 1
ATOM 2988 C C . THR A 1 376 ? 0.588 -14.713 32.151 1.00 64.56 376 THR A C 1
ATOM 2990 O O . THR A 1 376 ? 0.898 -13.982 33.096 1.00 64.56 376 THR A O 1
ATOM 2993 N N . LYS A 1 377 ? 1.495 -15.242 31.323 1.00 69.12 377 LYS A N 1
ATOM 2994 C CA . LYS A 1 377 ? 2.957 -15.109 31.410 1.00 69.12 377 LYS A CA 1
ATOM 2995 C C . LYS A 1 377 ? 3.529 -14.650 30.067 1.00 69.12 377 LYS A C 1
ATOM 2997 O O . LYS A 1 377 ? 2.774 -14.460 29.116 1.00 69.12 377 LYS A O 1
ATOM 3002 N N . GLU A 1 378 ? 4.848 -14.462 30.019 1.00 72.81 378 GLU A N 1
ATOM 3003 C CA . GLU A 1 378 ? 5.566 -14.250 28.761 1.00 72.81 378 GLU A CA 1
ATOM 3004 C C . GLU A 1 378 ? 5.175 -15.328 27.749 1.00 72.81 378 GLU A C 1
ATOM 3006 O O . GLU A 1 378 ? 5.103 -16.511 28.080 1.00 72.81 378 GLU A O 1
ATOM 3011 N N . PHE A 1 379 ? 4.867 -14.880 26.542 1.00 77.69 379 PHE A N 1
ATOM 3012 C CA . PHE A 1 379 ? 4.314 -15.672 25.468 1.00 77.69 379 PHE A CA 1
ATOM 3013 C C . PHE A 1 379 ? 5.157 -15.451 24.223 1.00 77.69 379 PHE A C 1
ATOM 3015 O O . PHE A 1 379 ? 5.396 -14.327 23.777 1.00 77.69 379 PHE A O 1
ATOM 3022 N N . THR A 1 380 ? 5.583 -16.552 23.640 1.00 76.44 380 THR A N 1
ATOM 3023 C CA . THR A 1 380 ? 6.331 -16.598 22.398 1.00 76.44 380 THR A CA 1
ATOM 3024 C C . THR A 1 380 ? 5.487 -17.263 21.324 1.00 76.44 380 THR A C 1
ATOM 3026 O O . THR A 1 380 ? 4.532 -17.988 21.595 1.00 76.44 380 THR A O 1
ATOM 3029 N N . THR A 1 381 ? 5.858 -17.077 20.061 1.00 73.94 381 THR A N 1
ATOM 3030 C CA . THR A 1 381 ? 5.183 -17.772 18.956 1.00 73.94 381 THR A CA 1
ATOM 3031 C C . THR A 1 381 ? 5.307 -19.295 19.016 1.00 73.94 381 THR A C 1
ATOM 3033 O O . THR A 1 381 ? 4.552 -19.965 18.319 1.00 73.94 381 THR A O 1
ATOM 3036 N N . LYS A 1 382 ? 6.221 -19.836 19.834 1.00 76.31 382 LYS A N 1
ATOM 3037 C CA . LYS A 1 382 ? 6.376 -21.278 20.074 1.00 76.31 382 LYS A CA 1
ATOM 3038 C C . LYS A 1 382 ? 5.338 -21.835 21.048 1.00 76.31 382 LYS A C 1
ATOM 3040 O O . LYS A 1 382 ? 5.129 -23.039 21.070 1.00 76.31 382 LYS A O 1
ATOM 3045 N N . ASP A 1 383 ? 4.691 -20.970 21.827 1.00 80.50 383 ASP A N 1
ATOM 3046 C CA . ASP A 1 383 ? 3.652 -21.364 22.783 1.00 80.50 383 ASP A CA 1
ATOM 3047 C C . ASP A 1 383 ? 2.274 -21.520 22.108 1.00 80.50 383 ASP A C 1
ATOM 3049 O O . ASP A 1 383 ? 1.314 -21.987 22.723 1.00 80.50 383 ASP A O 1
ATOM 3053 N N . LEU A 1 384 ? 2.159 -21.141 20.827 1.00 81.56 384 LEU A N 1
ATOM 3054 C CA . LEU A 1 384 ? 0.980 -21.407 20.005 1.00 81.56 384 LEU A CA 1
ATOM 3055 C C . LEU A 1 384 ? 0.903 -22.893 19.655 1.00 81.56 384 LEU A C 1
ATOM 3057 O O . LEU A 1 384 ? 1.880 -23.478 19.203 1.00 81.56 384 LEU A O 1
ATOM 3061 N N . GLN A 1 385 ? -0.294 -23.476 19.754 1.00 84.44 385 GLN A N 1
ATOM 3062 C CA . GLN A 1 385 ? -0.540 -24.803 19.183 1.00 84.44 385 GLN A CA 1
ATOM 3063 C C . GLN A 1 385 ? -0.235 -24.781 17.679 1.00 84.44 385 GLN A C 1
ATOM 3065 O O . GLN A 1 385 ? -0.683 -23.863 16.985 1.00 84.44 385 GLN A O 1
ATOM 3070 N N . ASP A 1 386 ? 0.439 -25.816 17.172 1.00 84.81 386 ASP A N 1
ATOM 3071 C CA . ASP A 1 386 ? 0.922 -25.894 15.784 1.00 84.81 386 ASP A CA 1
ATOM 3072 C C . ASP A 1 386 ? -0.153 -25.525 14.756 1.00 84.81 386 ASP A C 1
ATOM 3074 O O . ASP A 1 386 ? 0.075 -24.702 13.873 1.00 84.81 386 ASP A O 1
ATOM 3078 N N . LYS A 1 387 ? -1.381 -26.035 14.927 1.00 87.25 387 LYS A N 1
ATOM 3079 C CA . LYS A 1 387 ? -2.514 -25.724 14.038 1.00 87.25 387 LYS A CA 1
ATOM 3080 C C . LYS A 1 387 ? -2.818 -24.221 13.941 1.00 87.25 387 LYS A C 1
ATOM 3082 O O . LYS A 1 387 ? -3.164 -23.732 12.870 1.00 87.25 387 LYS A O 1
ATOM 3087 N N . PHE A 1 388 ? -2.701 -23.482 15.045 1.00 88.38 388 PHE A N 1
ATOM 3088 C CA . PHE A 1 388 ? -2.949 -22.040 15.085 1.00 88.38 388 PHE A CA 1
ATOM 3089 C C . PHE A 1 388 ? -1.745 -21.266 14.564 1.00 88.38 388 PHE A C 1
ATOM 3091 O O . PHE A 1 388 ? -1.913 -20.280 13.853 1.00 88.38 388 PHE A O 1
ATOM 3098 N N . ALA A 1 389 ? -0.537 -21.739 14.869 1.00 87.12 389 ALA A N 1
ATOM 3099 C CA . ALA A 1 389 ? 0.693 -21.166 14.351 1.00 87.12 389 ALA A CA 1
ATOM 3100 C C . ALA A 1 389 ? 0.733 -21.230 12.812 1.00 87.12 389 ALA A C 1
ATOM 3102 O O . ALA A 1 389 ? 1.028 -20.218 12.179 1.00 87.12 389 ALA A O 1
ATOM 3103 N N . VAL A 1 390 ? 0.373 -22.379 12.229 1.00 87.75 390 VAL A N 1
ATOM 3104 C CA . VAL A 1 390 ? 0.261 -22.578 10.775 1.00 87.75 390 VAL A CA 1
ATOM 3105 C C . VAL A 1 390 ? -0.861 -21.720 10.193 1.00 87.75 390 VAL A C 1
ATOM 3107 O O . VAL A 1 390 ? -0.645 -21.035 9.200 1.00 87.75 390 VAL A O 1
ATOM 3110 N N . ALA A 1 391 ? -2.040 -21.685 10.824 1.00 90.69 391 ALA A N 1
ATOM 3111 C CA . ALA A 1 391 ? -3.148 -20.856 10.348 1.00 90.69 391 ALA A CA 1
ATOM 3112 C C . ALA A 1 391 ? -2.785 -19.361 10.289 1.00 90.69 391 ALA A C 1
ATOM 3114 O O . ALA A 1 391 ? -3.140 -18.686 9.327 1.00 90.69 391 ALA A O 1
ATOM 3115 N N . LEU A 1 392 ? -2.057 -18.842 11.283 1.00 91.81 392 LEU A N 1
ATOM 3116 C CA . LEU A 1 392 ? -1.603 -17.449 11.289 1.00 91.81 392 LEU A CA 1
ATOM 3117 C C . LEU A 1 392 ? -0.555 -17.170 10.204 1.00 91.81 392 LEU A C 1
ATOM 3119 O O . LEU A 1 392 ? -0.631 -16.128 9.557 1.00 91.81 392 LEU A O 1
ATOM 3123 N N . ASP A 1 393 ? 0.393 -18.085 9.975 1.00 89.50 393 ASP A N 1
ATOM 3124 C CA . ASP A 1 393 ? 1.347 -17.942 8.867 1.00 89.50 393 ASP A CA 1
ATOM 3125 C C . ASP A 1 393 ? 0.629 -17.989 7.504 1.00 89.50 393 ASP A C 1
ATOM 3127 O O . ASP A 1 393 ? 0.928 -17.174 6.633 1.00 89.50 393 ASP A O 1
ATOM 3131 N N . LEU A 1 394 ? -0.374 -18.861 7.336 1.00 89.94 394 LEU A N 1
ATOM 3132 C CA . LEU A 1 394 ? -1.200 -18.924 6.123 1.00 89.94 394 LEU A CA 1
ATOM 3133 C C . LEU A 1 394 ? -2.018 -17.647 5.904 1.00 89.94 394 LEU A C 1
ATOM 3135 O O . LEU A 1 394 ? -2.095 -17.168 4.778 1.00 89.94 394 LEU A O 1
ATOM 3139 N N . ILE A 1 395 ? -2.589 -17.064 6.963 1.00 93.00 395 ILE A N 1
ATOM 3140 C CA . ILE A 1 395 ? -3.312 -15.785 6.880 1.00 93.00 395 ILE A CA 1
ATOM 3141 C C . ILE A 1 395 ? -2.397 -14.679 6.348 1.00 93.00 395 ILE A C 1
ATOM 3143 O O . ILE A 1 395 ? -2.808 -13.922 5.472 1.00 93.00 395 ILE A O 1
ATOM 3147 N N . VAL A 1 396 ? -1.162 -14.592 6.852 1.00 92.44 396 VAL A N 1
ATOM 3148 C CA . VAL A 1 396 ? -0.188 -13.604 6.364 1.00 92.44 396 VAL A CA 1
ATOM 3149 C C . VAL A 1 396 ? 0.195 -13.898 4.916 1.00 92.44 396 VAL A C 1
ATOM 3151 O O . VAL A 1 396 ? 0.190 -12.979 4.102 1.00 92.44 396 VAL A O 1
ATOM 3154 N N . LEU A 1 397 ? 0.477 -15.161 4.578 1.00 89.25 397 LEU A N 1
ATOM 3155 C CA . LEU A 1 397 ? 0.869 -15.583 3.230 1.00 89.25 397 LEU A CA 1
ATOM 3156 C C . LEU A 1 397 ? -0.209 -15.264 2.183 1.00 89.25 397 LEU A C 1
ATOM 3158 O O . LEU A 1 397 ? 0.102 -14.697 1.142 1.00 89.25 397 LEU A O 1
ATOM 3162 N N . MET A 1 398 ? -1.471 -15.596 2.464 1.00 89.25 398 MET A N 1
ATOM 3163 C CA . MET A 1 398 ? -2.592 -15.378 1.542 1.00 89.25 398 MET A CA 1
ATOM 3164 C C . MET A 1 398 ? -2.954 -13.900 1.361 1.00 89.25 398 MET A C 1
ATOM 3166 O O . MET A 1 398 ? -3.662 -13.556 0.420 1.00 89.25 398 MET A O 1
ATOM 3170 N N . ALA A 1 399 ? -2.506 -13.033 2.269 1.00 91.50 399 ALA A N 1
ATOM 3171 C CA . ALA A 1 399 ? -2.794 -11.604 2.233 1.00 91.50 399 ALA A CA 1
ATOM 3172 C C . ALA A 1 399 ? -1.745 -10.779 1.464 1.00 91.50 399 ALA A C 1
ATOM 3174 O O . ALA A 1 399 ? -1.929 -9.571 1.299 1.00 91.50 399 ALA A O 1
ATOM 3175 N N . GLN A 1 400 ? -0.646 -11.398 1.019 1.00 89.00 400 GLN A N 1
ATOM 3176 C CA . GLN A 1 400 ? 0.423 -10.709 0.294 1.00 89.00 400 GLN A CA 1
ATOM 3177 C C . GLN A 1 400 ? -0.008 -10.320 -1.140 1.00 89.00 400 GLN A C 1
ATOM 3179 O O . GLN A 1 400 ? -0.857 -10.992 -1.726 1.00 89.00 400 GLN A O 1
ATOM 3184 N N . PRO A 1 401 ? 0.571 -9.253 -1.725 1.00 86.25 401 PRO A N 1
ATOM 3185 C CA . PRO A 1 401 ? 0.380 -8.865 -3.133 1.00 86.25 401 PRO A CA 1
ATOM 3186 C C . PRO A 1 401 ? 0.915 -9.868 -4.137 1.00 86.25 401 PRO A C 1
ATOM 3188 O O . PRO A 1 401 ? 0.415 -9.957 -5.252 1.00 86.25 401 PRO A O 1
ATOM 3191 N N . GLU A 1 402 ? 1.906 -10.644 -3.727 1.00 81.19 402 GLU A N 1
ATOM 3192 C CA . GLU A 1 402 ? 2.564 -11.641 -4.548 1.00 81.19 402 GLU A CA 1
ATOM 3193 C C . GLU A 1 402 ? 2.806 -12.891 -3.696 1.00 81.19 402 GLU A C 1
ATOM 3195 O O . GLU A 1 402 ? 2.909 -12.817 -2.465 1.00 81.19 402 GLU A O 1
ATOM 3200 N N . ALA A 1 403 ? 2.922 -14.049 -4.346 1.00 70.88 403 ALA A N 1
ATOM 3201 C CA . ALA A 1 403 ? 3.297 -15.283 -3.678 1.00 70.88 403 ALA A CA 1
ATOM 3202 C C . ALA A 1 403 ? 4.707 -15.155 -3.076 1.00 70.88 403 ALA A C 1
ATOM 3204 O O . ALA A 1 403 ? 5.722 -15.238 -3.761 1.00 70.88 403 ALA A O 1
ATOM 3205 N N . SER A 1 404 ? 4.784 -14.986 -1.757 1.00 67.62 404 SER A N 1
ATOM 3206 C CA . SER A 1 404 ? 6.065 -14.958 -1.055 1.00 67.62 404 SER A CA 1
ATOM 3207 C C . SER A 1 404 ? 6.597 -16.381 -0.874 1.00 67.62 404 SER A C 1
ATOM 3209 O O . SER A 1 404 ? 6.216 -17.088 0.063 1.00 67.62 404 SER A O 1
ATOM 3211 N N . TRP A 1 405 ? 7.508 -16.805 -1.756 1.00 67.50 405 TRP A N 1
ATOM 3212 C CA . TRP A 1 405 ? 8.181 -18.109 -1.667 1.00 67.50 405 TRP A CA 1
ATOM 3213 C C . TRP A 1 405 ? 8.831 -18.385 -0.300 1.00 67.50 405 TRP A C 1
ATOM 3215 O O . TRP A 1 405 ? 8.671 -19.499 0.202 1.00 67.50 405 TRP A O 1
ATOM 3225 N N . PRO A 1 406 ? 9.497 -17.416 0.370 1.00 66.81 406 PRO A N 1
ATOM 3226 C CA . PRO A 1 406 ? 10.015 -17.632 1.721 1.00 66.81 406 PRO A CA 1
ATOM 3227 C C . PRO A 1 406 ? 8.922 -17.959 2.748 1.00 66.81 406 PRO A C 1
ATOM 3229 O O . PRO A 1 406 ? 9.126 -18.808 3.615 1.00 66.81 406 PRO A O 1
ATOM 3232 N N . LEU A 1 407 ? 7.755 -17.311 2.653 1.00 61.03 407 LEU A N 1
ATOM 3233 C CA . LEU A 1 407 ? 6.620 -17.592 3.536 1.00 61.03 407 LEU A CA 1
ATOM 3234 C C . LEU A 1 407 ? 5.962 -18.933 3.211 1.00 61.03 407 LEU A C 1
ATOM 3236 O O . LEU A 1 407 ? 5.567 -19.651 4.126 1.00 61.03 407 LEU A O 1
ATOM 3240 N N . LEU A 1 408 ? 5.906 -19.300 1.930 1.00 70.19 408 LEU A N 1
ATOM 3241 C CA . LEU A 1 408 ? 5.418 -20.601 1.492 1.00 70.19 408 LEU A CA 1
ATOM 3242 C C . LEU A 1 408 ? 6.314 -21.728 2.027 1.00 70.19 408 LEU A C 1
ATOM 3244 O O . LEU A 1 408 ? 5.815 -22.646 2.669 1.00 70.19 408 LEU A O 1
ATOM 3248 N N . LEU A 1 409 ? 7.637 -21.624 1.869 1.00 67.94 409 LEU A N 1
ATOM 3249 C CA . LEU A 1 409 ? 8.588 -22.602 2.414 1.00 67.94 409 LEU A CA 1
ATOM 3250 C C . LEU A 1 409 ? 8.474 -22.734 3.937 1.00 67.94 409 LEU A C 1
ATOM 3252 O O . LEU A 1 409 ? 8.506 -23.845 4.457 1.00 67.94 409 LEU A O 1
ATOM 3256 N N . LYS A 1 410 ? 8.276 -21.621 4.650 1.00 63.84 410 LYS A N 1
ATOM 3257 C CA . LYS A 1 410 ? 8.064 -21.623 6.103 1.00 63.84 410 LYS A CA 1
ATOM 3258 C C . LYS A 1 410 ? 6.746 -22.289 6.521 1.00 63.84 410 LYS A C 1
ATOM 3260 O O . LYS A 1 410 ? 6.686 -22.879 7.589 1.00 63.84 410 LYS A O 1
ATOM 3265 N N . ALA A 1 411 ? 5.697 -22.205 5.705 1.00 61.12 411 ALA A N 1
ATOM 3266 C CA . ALA A 1 411 ? 4.438 -22.902 5.970 1.00 61.12 411 ALA A CA 1
ATOM 3267 C C . ALA A 1 411 ? 4.539 -24.420 5.717 1.00 61.12 411 ALA A C 1
ATOM 3269 O O . ALA A 1 411 ? 3.834 -25.192 6.364 1.00 61.12 411 ALA A O 1
ATOM 3270 N N . TYR A 1 412 ? 5.412 -24.846 4.795 1.00 60.59 412 TYR A N 1
ATOM 3271 C CA . TYR A 1 412 ? 5.644 -26.259 4.463 1.00 60.59 412 TYR A CA 1
ATOM 3272 C C . TYR A 1 412 ? 6.694 -26.951 5.348 1.00 60.59 412 TYR A C 1
ATOM 3274 O O . TYR A 1 412 ? 6.670 -28.176 5.461 1.00 60.59 412 TYR A O 1
ATOM 3282 N N . ILE A 1 413 ? 7.607 -26.195 5.964 1.00 58.41 413 ILE A N 1
ATOM 3283 C CA . ILE A 1 413 ? 8.653 -26.704 6.860 1.00 58.41 413 ILE A CA 1
ATOM 3284 C C . ILE A 1 413 ? 8.323 -26.221 8.287 1.00 58.41 413 ILE A C 1
ATOM 3286 O O . ILE A 1 413 ? 8.676 -25.085 8.613 1.00 58.41 413 ILE A O 1
ATOM 3290 N N . PRO A 1 414 ? 7.598 -27.020 9.098 1.00 50.59 414 PRO A N 1
ATOM 3291 C CA . PRO A 1 414 ? 7.161 -26.632 10.442 1.00 50.59 414 PRO A CA 1
ATOM 3292 C C . PRO A 1 414 ? 8.306 -26.363 11.428 1.00 50.59 414 PRO A C 1
ATOM 3294 O O . PRO A 1 414 ? 9.360 -27.037 11.330 1.00 50.59 414 PRO A O 1
#

Foldseek 3Di:
DDQDPDDDLVVSLVVLLVVQVVCCVVPVAFAKDADDQVPFFDPLLAARIAGPSLVVNLVVLQVLVCLAPVDGLPPDDDPVNVCVVVPDDDDDDPPDPRNNHHPVNSLVSLLVSLVVLLVSLVVLCVVCLVVVPPRSLLNSLNSLSSSLSSQVSVQVVCVVPDPPPDRGSVVSSVSSVVVNVVSLVSSLVSLLCCLVPPLQDDPLLLPQADPAARVNLPDADSSLVSLLVSLVVLLVVLLNRHRQVSSLVSSLSNLQSSLVVVLVSLLPRDHDPNCLSNSLRSLLSNLLSCLLSLLQNDPALCLSQQLDCPDVSSNSSLVSNLSSVVSNCVSVDDPVVVVVVCVVVPPDDPSNDPDSQAGRSSNCVSCVVQPVDGDPDRDDLVNGDPVSRLVSLVSSQVSGSDRDPVSVVVSVPD

InterPro domains:
  IPR027993 Protein of unknown function DUF4495 [PF14906] (105-411)
  IPR027993 Protein of unknown function DUF4495 [PTHR33960] (101-411)

pLDDT: mean 85.59, std 15.05, range [28.89, 98.56]

Secondary structure (DSSP, 8-state):
-----SS-HHHHHHHHHHHHHHHHHHHSS--EEEPPTTTSBTTTTB-SEEEHHHHHHHHHHHHHHHHHHSS--SSS--HHHHHHHTT---------------HHHHHHHHHHHHHHHHHHHHHHHHHHHHTT-HHHHHHHHHHHHHHHHHHHHHHHHHHHS-SSTT---HHHHHHHHHHHHHHHHHHHHHHHHHIIIIIT--HHHH-TT-SSPGGGGTS--HHHHHHHHHHHHHHHHHHHHS-HHHHHHHHHHHHHHHHHHHHHHHHH----TTTHHHHHHHHHHHHHHHHHHGGGT-SSHHHHTT---SSHHHHHHHHHHHHHHHHHHHHHS-HHHHHHHHHHHTT--GGGS--TTS--HHHHHH-GGG-SS---S---GGGS-HHHHHHHHHHHHHTSSS--HHHHHHHH--